Protein AF-A0A0P1AJW3-F1 (afdb_monomer)

Sequence (389 aa):
MGNSVSWVAQCLYPKDQVFWAAVHYNDVDAIRSATLRLTPETRRYLEWQEPETGRTALLEAAAKGYCECARMLIKAGANCNVKDLRMNTPLHFACKRAQSELVQLLLEVPTMIPFEVNLYMKTPLDIARKRFSTEEVEDEAQAYAKCIDLLEKSFYLYSGWLYEKTDNVLSYISRVSSLHSWTRRWCVVLERGDPDVLELAFFNKDSDGVRSVCPTSVMLYNVAAGSEVTNDSSWLSRKKFAFILRGDHLSQSHYRGPTASSTAIFHVSLLYNLLRKHDKRRPWWSQIEPNLLLGALPLRDMKHMEQLIQGVGVKAIVTMNQPIELLPNLISTPISPIEWENARIAQCFGSTEDFSSPTLETIEKCTIFIHEHVDMKQQITRSIRVCEK

Organism: Plasmopara halstedii (NCBI:txid4781)

Nearest PDB structures (foldseek):
  6tmd-assembly1_A  TM=7.080E-01  e=7.371E-06  Homo sapiens
  5ybu-assembly1_A  TM=6.381E-01  e=6.622E-06  Homo sapiens
  5yaz-assembly1_A  TM=6.315E-01  e=6.622E-06  Mus musculus
  3v79-assembly1_K  TM=7.285E-01  e=3.134E-05  Homo sapiens
  5yay-assembly1_A  TM=6.192E-01  e=9.637E-06  Mus musculus

Structure (mmCIF, N/CA/C/O backbone):
data_AF-A0A0P1AJW3-F1
#
_entry.id   AF-A0A0P1AJW3-F1
#
loop_
_atom_site.group_PDB
_atom_site.id
_atom_site.type_symbol
_atom_site.label_atom_id
_atom_site.label_alt_id
_atom_site.label_comp_id
_atom_site.label_asym_id
_atom_site.label_entity_id
_atom_site.label_seq_id
_atom_site.pdbx_PDB_ins_code
_atom_site.Cartn_x
_atom_site.Cartn_y
_atom_site.Cartn_z
_atom_site.occupancy
_atom_site.B_iso_or_equiv
_atom_site.auth_seq_id
_atom_site.auth_comp_id
_atom_site.auth_asym_id
_atom_site.auth_atom_id
_atom_site.pdbx_PDB_model_num
ATOM 1 N N . MET A 1 1 ? 23.848 18.187 -27.771 1.00 34.72 1 MET A N 1
ATOM 2 C CA . MET A 1 1 ? 25.025 17.300 -27.877 1.00 34.72 1 MET A CA 1
ATOM 3 C C . MET A 1 1 ? 24.637 15.995 -27.210 1.00 34.72 1 MET A C 1
ATOM 5 O O . MET A 1 1 ? 24.218 16.045 -26.063 1.00 34.72 1 MET A O 1
ATOM 9 N N . GLY A 1 2 ? 24.618 14.884 -27.950 1.00 47.41 2 GLY A N 1
ATOM 10 C CA . GLY A 1 2 ? 24.174 13.592 -27.417 1.00 47.41 2 GLY A CA 1
ATOM 11 C C . GLY A 1 2 ? 25.090 13.128 -26.289 1.00 47.41 2 GLY A C 1
ATOM 12 O O . GLY A 1 2 ? 26.309 13.219 -26.416 1.00 47.41 2 GLY A O 1
ATOM 13 N N . ASN A 1 3 ? 24.497 12.683 -25.182 1.00 58.25 3 ASN A N 1
ATOM 14 C CA . ASN A 1 3 ? 25.220 12.132 -24.042 1.00 58.25 3 ASN A CA 1
ATOM 15 C C . ASN A 1 3 ? 26.062 10.937 -24.528 1.00 58.25 3 ASN A C 1
ATOM 17 O O . ASN A 1 3 ? 25.528 10.053 -25.198 1.00 58.25 3 ASN A O 1
ATOM 21 N N . SER A 1 4 ? 27.364 10.898 -24.232 1.00 53.88 4 SER A N 1
ATOM 22 C CA . SER A 1 4 ? 28.272 9.819 -24.671 1.00 53.88 4 SER A CA 1
ATOM 23 C C . SER A 1 4 ? 27.777 8.433 -24.237 1.00 53.88 4 SER A C 1
ATOM 25 O O . SER A 1 4 ? 27.974 7.445 -24.941 1.00 53.88 4 SER A O 1
ATOM 27 N N . VAL A 1 5 ? 27.037 8.384 -23.129 1.00 56.16 5 VAL A N 1
ATOM 28 C CA . VAL A 1 5 ? 26.361 7.198 -22.591 1.00 56.16 5 VAL A CA 1
ATOM 29 C C . VAL A 1 5 ? 25.259 6.668 -23.527 1.00 56.16 5 VAL A C 1
ATOM 31 O O . VAL A 1 5 ? 25.092 5.457 -23.656 1.00 56.16 5 VAL A O 1
ATOM 34 N N . SER A 1 6 ? 24.563 7.555 -24.247 1.00 56.41 6 SER A N 1
ATOM 35 C CA . SER A 1 6 ? 23.499 7.206 -25.204 1.00 56.41 6 SER A CA 1
ATOM 36 C C . SER A 1 6 ? 24.046 6.449 -26.415 1.00 56.41 6 SER A C 1
ATOM 38 O O . SER A 1 6 ? 23.460 5.468 -26.869 1.00 56.41 6 SER A O 1
ATOM 40 N N . TRP A 1 7 ? 25.218 6.865 -26.910 1.00 59.38 7 TRP A N 1
ATOM 41 C CA . TRP A 1 7 ? 25.902 6.190 -28.014 1.00 59.38 7 TRP A CA 1
ATOM 42 C C . TRP A 1 7 ? 26.387 4.792 -27.609 1.00 59.38 7 TRP A C 1
ATOM 44 O O . TRP A 1 7 ? 26.163 3.824 -28.332 1.00 59.38 7 TRP A O 1
ATOM 54 N N . VAL A 1 8 ? 26.976 4.665 -26.414 1.00 57.03 8 VAL A N 1
ATOM 55 C CA . VAL A 1 8 ? 27.449 3.375 -25.883 1.00 57.03 8 VAL A CA 1
ATOM 56 C C . VAL A 1 8 ? 26.293 2.384 -25.721 1.00 57.03 8 VAL A C 1
ATOM 58 O O . VAL A 1 8 ? 26.410 1.234 -26.142 1.00 57.03 8 VAL A O 1
ATOM 61 N N . ALA A 1 9 ? 25.150 2.828 -25.191 1.00 57.62 9 ALA A N 1
ATOM 62 C CA . ALA A 1 9 ? 23.967 1.981 -25.059 1.00 57.62 9 ALA A CA 1
ATOM 63 C C . ALA A 1 9 ? 23.414 1.528 -26.426 1.00 57.62 9 ALA A C 1
ATOM 65 O O . ALA A 1 9 ? 23.063 0.363 -26.589 1.00 57.62 9 ALA A O 1
ATOM 66 N N . GLN A 1 10 ? 23.389 2.414 -27.429 1.00 61.97 10 GLN A N 1
ATOM 67 C CA . GLN A 1 10 ? 22.894 2.099 -28.778 1.00 61.97 10 GLN A CA 1
ATOM 68 C C . GLN A 1 10 ? 23.799 1.140 -29.566 1.00 61.97 10 GLN A C 1
ATOM 70 O O . GLN A 1 10 ? 23.302 0.415 -30.427 1.00 61.97 10 GLN A O 1
ATOM 75 N N . CYS A 1 11 ? 25.108 1.139 -29.302 1.00 62.41 11 CYS A N 1
ATOM 76 C CA . CYS A 1 11 ? 26.060 0.263 -29.988 1.00 62.41 11 CYS A CA 1
ATOM 77 C C . CYS A 1 11 ? 26.226 -1.107 -29.320 1.00 62.41 11 CYS A C 1
ATOM 79 O O . CYS A 1 11 ? 26.520 -2.076 -30.015 1.00 62.41 11 CYS A O 1
ATOM 81 N N . LEU A 1 12 ? 26.074 -1.189 -27.994 1.00 64.31 12 LEU A N 1
ATOM 82 C CA . LEU A 1 12 ? 26.346 -2.418 -27.243 1.00 64.31 12 LEU A CA 1
ATOM 83 C C . LEU A 1 12 ? 25.103 -3.274 -26.985 1.00 64.31 12 LEU A C 1
ATOM 85 O O . LEU A 1 12 ? 25.242 -4.485 -26.825 1.00 64.31 12 LEU A O 1
ATOM 89 N N . TYR A 1 13 ? 23.906 -2.679 -26.959 1.00 76.19 13 TYR A N 1
ATOM 90 C CA . TYR A 1 13 ? 22.682 -3.413 -26.647 1.00 76.19 13 TYR A CA 1
ATOM 91 C C . TYR A 1 13 ? 21.877 -3.760 -27.909 1.00 76.19 13 TYR A C 1
ATOM 93 O O . TYR A 1 13 ? 21.656 -2.902 -28.771 1.00 76.19 13 TYR A O 1
ATOM 101 N N . PRO A 1 14 ? 21.387 -5.007 -28.023 1.00 85.25 14 PRO A N 1
ATOM 102 C CA . PRO A 1 14 ? 20.402 -5.398 -29.023 1.00 85.25 14 PRO A CA 1
ATOM 103 C C . PRO A 1 14 ? 19.152 -4.499 -29.027 1.00 85.25 14 PRO A C 1
ATOM 105 O O . PRO A 1 14 ? 18.749 -3.941 -28.006 1.00 85.25 14 PRO A O 1
ATOM 108 N N . LYS A 1 15 ? 18.507 -4.362 -30.195 1.00 83.62 15 LYS A N 1
ATOM 109 C CA . LYS A 1 15 ? 17.378 -3.427 -30.402 1.00 83.62 15 LYS A CA 1
ATOM 110 C C . LYS A 1 15 ? 16.177 -3.694 -29.490 1.00 83.62 15 LYS A C 1
ATOM 112 O O . LYS A 1 15 ? 15.449 -2.763 -29.163 1.00 83.62 15 LYS A O 1
ATOM 117 N N . ASP A 1 16 ? 15.960 -4.944 -29.109 1.00 87.88 16 ASP A N 1
ATOM 118 C CA . ASP A 1 16 ? 14.899 -5.376 -28.200 1.00 87.88 16 ASP A CA 1
ATOM 119 C C . ASP A 1 16 ? 15.140 -4.966 -26.740 1.00 87.88 16 ASP A C 1
ATOM 121 O O . ASP A 1 16 ? 14.197 -4.927 -25.957 1.00 87.88 16 ASP A O 1
ATOM 125 N N . GLN A 1 17 ? 16.370 -4.575 -26.396 1.00 92.44 17 GLN A N 1
ATOM 126 C CA . GLN A 1 17 ? 16.784 -4.175 -25.046 1.00 92.44 17 GLN A CA 1
ATOM 127 C C . GLN A 1 17 ? 16.812 -2.651 -24.860 1.00 92.44 17 GLN A C 1
ATOM 129 O O . GLN A 1 17 ? 17.146 -2.159 -23.782 1.00 92.44 17 GLN A O 1
ATOM 134 N N . VAL A 1 18 ? 16.449 -1.886 -25.898 1.00 91.12 18 VAL A N 1
ATOM 135 C CA . VAL A 1 18 ? 16.594 -0.422 -25.948 1.00 91.12 18 VAL A CA 1
ATOM 136 C C . VAL A 1 18 ? 15.961 0.292 -24.752 1.00 91.12 18 VAL A C 1
ATOM 138 O O . VAL A 1 18 ? 16.567 1.205 -24.197 1.00 91.12 18 VAL A O 1
ATOM 141 N N . PHE A 1 19 ? 14.770 -0.133 -24.320 1.00 94.44 19 PHE A N 1
ATOM 142 C CA . PHE A 1 19 ? 14.077 0.489 -23.191 1.00 94.44 19 PHE A CA 1
ATOM 143 C C . PHE A 1 19 ? 14.765 0.183 -21.867 1.00 94.44 19 PHE A C 1
ATOM 145 O O . PHE A 1 19 ? 14.954 1.091 -21.061 1.00 94.44 19 PHE A O 1
ATOM 152 N N . TRP A 1 20 ? 15.168 -1.071 -21.652 1.00 95.00 20 TRP A N 1
ATOM 153 C CA . TRP A 1 20 ? 15.861 -1.453 -20.428 1.00 95.00 20 TRP A CA 1
ATOM 154 C C . TRP A 1 20 ? 17.211 -0.743 -20.321 1.00 95.00 20 TRP A C 1
ATOM 156 O O . TRP A 1 20 ? 17.490 -0.131 -19.294 1.00 95.00 20 TRP A O 1
ATOM 166 N N . ALA A 1 21 ? 18.004 -0.728 -21.397 1.00 93.00 21 ALA A N 1
ATOM 167 C CA . ALA A 1 21 ? 19.298 -0.050 -21.424 1.00 93.00 21 ALA A CA 1
ATOM 168 C C . ALA A 1 21 ? 19.152 1.463 -21.192 1.00 93.00 21 ALA A C 1
ATOM 170 O O . ALA A 1 21 ? 19.864 2.034 -20.365 1.00 93.00 21 ALA A O 1
ATOM 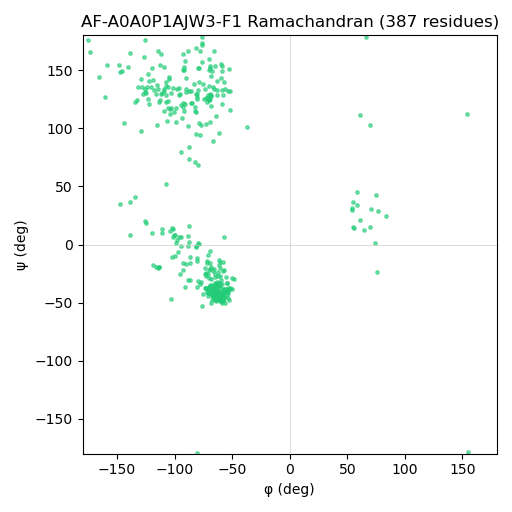171 N N . ALA A 1 22 ? 18.189 2.112 -21.856 1.00 93.94 22 ALA A N 1
ATOM 172 C CA . ALA A 1 22 ? 17.936 3.538 -21.666 1.00 93.94 22 ALA A CA 1
ATOM 173 C C . ALA A 1 22 ? 17.546 3.861 -20.214 1.00 93.94 22 ALA A C 1
ATOM 175 O O . ALA A 1 22 ? 18.079 4.800 -19.629 1.00 93.94 22 ALA A O 1
ATOM 176 N N . VAL A 1 23 ? 16.696 3.044 -19.585 1.00 95.81 23 VAL A N 1
ATOM 177 C CA . VAL A 1 23 ? 16.386 3.180 -18.152 1.00 95.81 23 VAL A CA 1
ATOM 178 C C . VAL A 1 23 ? 17.614 2.931 -17.286 1.00 95.81 23 VAL A C 1
ATOM 180 O O . VAL A 1 23 ? 17.849 3.672 -16.333 1.00 95.81 23 VAL A O 1
ATOM 183 N N . HIS A 1 24 ? 18.405 1.904 -17.599 1.00 92.31 24 HIS A N 1
ATOM 184 C CA . HIS A 1 24 ? 19.561 1.517 -16.802 1.00 92.31 24 HIS A CA 1
ATOM 185 C C . HIS A 1 24 ? 20.565 2.669 -16.663 1.00 92.31 24 HIS A C 1
ATOM 187 O O . HIS A 1 24 ? 21.099 2.878 -15.570 1.00 92.31 24 HIS A O 1
ATOM 193 N N . TYR A 1 25 ? 20.748 3.447 -17.731 1.00 90.81 25 TYR A N 1
ATOM 194 C CA . TYR A 1 25 ? 21.604 4.634 -17.768 1.00 90.81 25 TYR A CA 1
ATOM 195 C C . TYR A 1 25 ? 20.871 5.961 -17.502 1.00 90.81 25 TYR A C 1
ATOM 197 O O . TYR A 1 25 ? 21.484 7.021 -17.609 1.00 90.81 25 TYR A O 1
ATOM 205 N N . ASN A 1 26 ? 19.585 5.918 -17.137 1.00 94.19 26 ASN A N 1
ATOM 206 C CA . ASN A 1 26 ? 18.729 7.090 -16.919 1.00 94.19 26 ASN A CA 1
ATOM 207 C C . ASN A 1 26 ? 18.665 8.058 -18.123 1.00 94.19 26 ASN A C 1
ATOM 209 O O . ASN A 1 26 ? 18.615 9.279 -17.962 1.00 94.19 26 ASN A O 1
ATOM 213 N N . ASP A 1 27 ? 18.682 7.520 -19.343 1.00 92.88 27 ASP A N 1
ATOM 214 C CA . ASP A 1 27 ? 18.598 8.283 -20.588 1.00 92.88 27 ASP A CA 1
ATOM 215 C C . ASP A 1 27 ? 17.132 8.504 -20.996 1.00 92.88 27 ASP A C 1
ATOM 217 O O . ASP A 1 27 ? 16.537 7.770 -21.792 1.00 92.88 27 ASP A O 1
ATOM 221 N N . VAL A 1 28 ? 16.542 9.547 -20.414 1.00 93.12 28 VAL A N 1
ATOM 222 C CA . VAL A 1 28 ? 15.157 9.981 -20.657 1.00 93.12 28 VAL A CA 1
ATOM 223 C C . VAL A 1 28 ? 14.911 10.287 -22.141 1.00 93.12 28 VAL A C 1
ATOM 225 O O . VAL A 1 28 ? 13.844 9.968 -22.672 1.00 93.12 28 VAL A O 1
ATOM 228 N N . ASP A 1 29 ? 15.886 10.878 -22.835 1.00 91.12 29 ASP A N 1
ATOM 229 C CA . ASP A 1 29 ? 15.743 11.252 -24.243 1.00 91.12 29 ASP A CA 1
ATOM 230 C C . ASP A 1 29 ? 15.759 10.022 -25.156 1.00 91.12 29 ASP A C 1
ATOM 232 O O . ASP A 1 29 ? 14.976 9.954 -26.110 1.00 91.12 29 ASP A O 1
ATOM 236 N N . ALA A 1 30 ? 16.575 9.011 -24.841 1.00 90.44 30 ALA A N 1
ATOM 237 C CA . ALA A 1 30 ? 16.544 7.732 -25.542 1.00 90.44 30 ALA A CA 1
ATOM 238 C C . ALA A 1 30 ? 15.206 7.008 -25.350 1.00 90.44 30 ALA A C 1
ATOM 240 O O . ALA A 1 30 ? 14.657 6.506 -26.333 1.00 90.44 30 ALA A O 1
ATOM 241 N N . ILE A 1 31 ? 14.634 7.016 -24.136 1.00 93.19 31 ILE A N 1
ATOM 242 C CA . ILE A 1 31 ? 13.289 6.464 -23.895 1.00 93.19 31 ILE A CA 1
ATOM 243 C C . ILE A 1 31 ? 12.264 7.214 -24.744 1.00 93.19 31 ILE A C 1
ATOM 245 O O . ILE A 1 31 ? 11.504 6.576 -25.466 1.00 93.19 31 ILE A O 1
ATOM 249 N N . ARG A 1 32 ? 12.276 8.553 -24.730 1.00 93.69 32 ARG A N 1
ATOM 250 C CA . ARG A 1 32 ? 11.356 9.379 -25.530 1.00 93.69 32 ARG A CA 1
ATOM 251 C C . ARG A 1 32 ? 11.483 9.096 -27.028 1.00 93.69 32 ARG A C 1
ATOM 253 O O . ARG A 1 32 ? 10.486 8.955 -27.728 1.00 93.69 32 ARG A O 1
ATOM 260 N N . SER A 1 33 ? 12.707 8.993 -27.534 1.00 91.00 33 SER A N 1
ATOM 261 C CA . SER A 1 33 ? 12.962 8.682 -28.942 1.00 91.00 33 SER A CA 1
ATOM 262 C C . SER A 1 33 ? 12.493 7.269 -29.309 1.00 91.00 33 SER A C 1
ATOM 264 O O . SER A 1 33 ? 11.950 7.057 -30.394 1.00 91.00 33 SER A O 1
ATOM 266 N N . ALA A 1 34 ? 12.682 6.299 -28.412 1.00 90.12 34 ALA A N 1
ATOM 267 C CA . ALA A 1 34 ? 12.254 4.920 -28.608 1.00 90.12 34 ALA A CA 1
ATOM 268 C C . ALA A 1 34 ? 10.726 4.765 -28.537 1.00 90.12 34 ALA A C 1
ATOM 270 O O . ALA A 1 34 ? 10.161 4.077 -29.384 1.00 90.12 34 ALA A O 1
ATOM 271 N N . THR A 1 35 ? 10.043 5.438 -27.602 1.00 91.94 35 THR A N 1
ATOM 272 C CA . THR A 1 35 ? 8.574 5.399 -27.498 1.00 91.94 35 THR A CA 1
ATOM 273 C C . THR A 1 35 ? 7.891 6.040 -28.706 1.00 91.94 35 THR A C 1
ATOM 275 O O . THR A 1 35 ? 6.883 5.517 -29.168 1.00 91.94 35 THR A O 1
ATOM 278 N N . LEU A 1 36 ? 8.458 7.108 -29.284 1.00 91.19 36 LEU A N 1
ATOM 279 C CA . LEU A 1 36 ? 7.939 7.728 -30.515 1.00 91.19 36 LEU A CA 1
ATOM 280 C C . LEU A 1 36 ? 8.018 6.815 -31.748 1.00 91.19 36 LEU A C 1
ATOM 282 O O . LEU A 1 36 ? 7.254 6.992 -32.692 1.00 91.19 36 LEU A O 1
ATOM 286 N N . ARG A 1 37 ? 8.944 5.851 -31.756 1.00 88.62 37 ARG A N 1
ATOM 287 C CA . ARG A 1 37 ? 9.103 4.863 -32.836 1.00 88.62 37 ARG A CA 1
ATOM 288 C C . ARG A 1 37 ? 8.401 3.537 -32.537 1.00 88.62 37 ARG A C 1
ATOM 290 O O . ARG A 1 37 ? 8.596 2.579 -33.282 1.00 88.62 37 ARG A O 1
ATOM 297 N N . LEU A 1 38 ? 7.640 3.456 -31.444 1.00 91.38 38 LEU A N 1
ATOM 298 C CA . LEU A 1 38 ? 6.998 2.219 -31.025 1.00 91.38 38 LEU A CA 1
ATOM 299 C C . LEU A 1 38 ? 5.881 1.837 -32.005 1.00 91.38 38 LEU A C 1
ATOM 301 O O . LEU A 1 38 ? 4.952 2.601 -32.255 1.00 91.38 38 LEU A O 1
ATOM 305 N N . THR A 1 39 ? 5.970 0.622 -32.527 1.00 91.69 39 THR A N 1
ATOM 306 C CA . THR A 1 39 ? 4.965 -0.025 -33.378 1.00 91.69 39 THR A CA 1
ATOM 307 C C . THR A 1 39 ? 4.338 -1.205 -32.627 1.00 91.69 39 THR A C 1
ATOM 309 O O . THR A 1 39 ? 4.914 -1.674 -31.636 1.00 91.69 39 THR A O 1
ATOM 312 N N . PRO A 1 40 ? 3.189 -1.744 -33.071 1.00 91.06 40 PRO A N 1
ATOM 313 C CA . PRO A 1 40 ? 2.604 -2.942 -32.466 1.00 91.06 40 PRO A CA 1
ATOM 314 C C . PRO A 1 40 ? 3.589 -4.122 -32.351 1.00 91.06 40 PRO A C 1
ATOM 316 O O . PRO A 1 40 ? 3.633 -4.790 -31.321 1.00 91.06 40 PRO A O 1
ATOM 319 N N . GLU A 1 41 ? 4.451 -4.332 -33.350 1.00 88.38 41 GLU A N 1
ATOM 320 C CA . GLU A 1 41 ? 5.428 -5.434 -33.406 1.00 88.38 41 GLU A CA 1
ATOM 321 C C . GLU A 1 41 ? 6.605 -5.246 -32.438 1.00 88.38 41 GLU A C 1
ATOM 323 O O . GLU A 1 41 ? 7.239 -6.213 -32.001 1.00 88.38 41 GLU A O 1
ATOM 328 N N . THR A 1 42 ? 6.925 -3.991 -32.121 1.00 89.50 42 THR A N 1
ATOM 329 C CA . THR A 1 42 ? 8.037 -3.613 -31.237 1.00 89.50 42 THR A CA 1
ATOM 330 C C . THR A 1 42 ? 7.585 -3.354 -29.804 1.00 89.50 42 THR A C 1
ATOM 332 O O . THR A 1 42 ? 8.423 -3.243 -28.913 1.00 89.50 42 THR A O 1
ATOM 335 N N . ARG A 1 43 ? 6.272 -3.368 -29.532 1.00 91.12 43 ARG A N 1
ATOM 336 C CA . ARG A 1 43 ? 5.702 -3.222 -28.184 1.00 91.12 43 ARG A CA 1
ATOM 337 C C . ARG A 1 43 ? 6.255 -4.239 -27.184 1.00 91.12 43 ARG A C 1
ATOM 339 O O . ARG A 1 43 ? 6.475 -3.899 -26.028 1.00 91.12 43 ARG A O 1
ATOM 346 N N . ARG A 1 44 ? 6.571 -5.453 -27.648 1.00 93.44 44 ARG A N 1
ATOM 347 C CA . ARG A 1 44 ? 7.225 -6.506 -26.849 1.00 93.44 44 ARG A CA 1
ATOM 348 C C . ARG A 1 44 ? 8.568 -6.090 -26.234 1.00 93.44 44 ARG A C 1
ATOM 350 O O . ARG A 1 44 ? 8.974 -6.690 -25.250 1.00 93.44 44 ARG A O 1
ATOM 357 N N . TYR A 1 45 ? 9.243 -5.070 -26.770 1.00 94.12 45 TYR A N 1
ATOM 358 C CA . TYR A 1 45 ? 10.517 -4.577 -26.229 1.00 94.12 45 TYR A CA 1
ATOM 359 C C . TYR A 1 45 ? 10.350 -3.854 -24.886 1.00 94.12 45 TYR A C 1
ATOM 361 O O . TYR A 1 45 ? 11.301 -3.774 -24.115 1.00 94.12 45 TYR A O 1
ATOM 369 N N . LEU A 1 46 ? 9.149 -3.349 -24.574 1.00 95.00 46 LEU A N 1
ATOM 370 C CA . LEU A 1 46 ? 8.843 -2.798 -23.246 1.00 95.00 46 LEU A CA 1
ATOM 371 C C . LEU A 1 46 ? 8.893 -3.879 -22.155 1.00 95.00 46 LEU A C 1
ATOM 373 O O . LEU A 1 46 ? 9.210 -3.583 -21.003 1.00 95.00 46 LEU A O 1
ATOM 377 N N . GLU A 1 47 ? 8.614 -5.124 -22.544 1.00 96.19 47 GLU A N 1
ATOM 378 C CA . GLU A 1 47 ? 8.478 -6.279 -21.656 1.00 96.19 47 GLU A CA 1
ATOM 379 C C . GLU A 1 47 ? 9.715 -7.181 -21.652 1.00 96.19 47 GLU A C 1
ATOM 381 O O . GLU A 1 47 ? 9.694 -8.248 -21.037 1.00 96.19 47 GLU A O 1
ATOM 386 N N . TRP A 1 48 ? 10.797 -6.776 -22.327 1.00 95.75 48 TRP A N 1
ATOM 387 C CA . TRP A 1 48 ? 12.062 -7.498 -22.251 1.00 95.75 48 TRP A CA 1
ATOM 388 C C . TRP A 1 48 ? 12.545 -7.543 -20.799 1.00 95.75 48 TRP A C 1
ATOM 390 O O . TRP A 1 48 ? 12.531 -6.521 -20.111 1.00 95.75 48 TRP A O 1
ATOM 400 N N . GLN A 1 49 ? 12.961 -8.722 -20.338 1.00 95.50 49 GLN A N 1
ATOM 401 C CA . GLN A 1 49 ? 13.417 -8.952 -18.970 1.00 95.50 49 GLN A CA 1
ATOM 402 C C . GLN A 1 49 ? 14.919 -9.189 -18.944 1.00 95.50 49 GLN A C 1
ATOM 404 O O . GLN A 1 49 ? 15.441 -10.017 -19.689 1.00 95.50 49 GLN A O 1
ATOM 409 N N . GLU A 1 50 ? 15.594 -8.494 -18.038 1.00 94.38 50 GLU A N 1
ATOM 410 C CA . GLU A 1 50 ? 17.015 -8.698 -17.804 1.00 94.38 50 GLU A CA 1
ATOM 411 C C . GLU A 1 50 ? 17.267 -10.069 -17.140 1.00 94.38 50 GLU A C 1
ATOM 413 O O . GLU A 1 50 ? 16.585 -10.378 -16.162 1.00 94.38 50 GLU A O 1
ATOM 418 N N . PRO A 1 51 ? 18.190 -10.912 -17.646 1.00 93.56 51 PRO A N 1
ATOM 419 C CA . PRO A 1 51 ? 18.329 -12.301 -17.194 1.00 93.56 51 PRO A CA 1
ATOM 420 C C . PRO A 1 51 ? 18.690 -12.501 -15.715 1.00 93.56 51 PRO A C 1
ATOM 422 O O . PRO A 1 51 ? 18.233 -13.470 -15.110 1.00 93.56 51 PRO A O 1
ATOM 425 N N . GLU A 1 52 ? 19.507 -11.630 -15.125 1.00 93.75 52 GLU A N 1
ATOM 426 C CA . GLU A 1 52 ? 20.012 -11.799 -13.757 1.00 93.75 52 GLU A CA 1
ATOM 427 C C . GLU A 1 52 ? 18.989 -11.389 -12.690 1.00 93.75 52 GLU A C 1
ATOM 429 O O . GLU A 1 52 ? 18.963 -11.943 -11.589 1.00 93.75 52 GLU A O 1
ATOM 434 N N . THR A 1 53 ? 18.139 -10.411 -12.997 1.00 94.62 53 THR A N 1
ATOM 435 C CA . THR A 1 53 ? 17.171 -9.826 -12.061 1.00 94.62 53 THR A CA 1
ATOM 436 C C . THR A 1 53 ? 15.719 -10.107 -12.433 1.00 94.62 53 THR A C 1
ATOM 438 O O . THR A 1 53 ? 14.839 -9.994 -11.575 1.00 94.62 53 THR A O 1
ATOM 441 N N . GLY A 1 54 ? 15.445 -10.474 -13.686 1.00 96.25 54 GLY A N 1
ATOM 442 C CA . GLY A 1 54 ? 14.103 -10.628 -14.256 1.00 96.25 54 GLY A CA 1
ATOM 443 C C . GLY A 1 54 ? 13.368 -9.302 -14.445 1.00 96.25 54 GLY A C 1
ATOM 444 O O . GLY A 1 54 ? 12.146 -9.282 -14.579 1.00 96.25 54 GLY A O 1
ATOM 445 N N . ARG A 1 55 ? 14.066 -8.163 -14.379 1.00 97.06 55 ARG A N 1
ATOM 446 C CA . ARG A 1 55 ? 13.420 -6.847 -14.414 1.00 97.06 55 ARG A CA 1
ATOM 447 C C . ARG A 1 55 ? 13.184 -6.378 -15.836 1.00 97.06 55 ARG A C 1
ATOM 449 O O . ARG A 1 55 ? 14.105 -6.346 -16.647 1.00 97.06 55 ARG A O 1
ATOM 456 N N . THR A 1 56 ? 11.967 -5.912 -16.095 1.00 97.75 56 THR A N 1
ATOM 457 C CA . THR A 1 56 ? 11.668 -5.094 -17.273 1.00 97.75 56 THR A CA 1
ATOM 458 C C . THR A 1 56 ? 12.158 -3.660 -17.098 1.00 97.75 56 THR A C 1
ATOM 460 O O . THR A 1 56 ? 12.544 -3.246 -16.001 1.00 97.75 56 THR A O 1
ATOM 463 N N . ALA A 1 57 ? 12.093 -2.866 -18.169 1.00 97.50 57 ALA A N 1
ATOM 464 C CA . ALA A 1 57 ? 12.417 -1.442 -18.123 1.00 97.50 57 ALA A CA 1
ATOM 465 C C . ALA A 1 57 ? 11.609 -0.690 -17.043 1.00 97.50 57 ALA A C 1
ATOM 467 O O . ALA A 1 57 ? 12.160 0.141 -16.322 1.00 97.50 57 ALA A O 1
ATOM 468 N N . LEU A 1 58 ? 10.317 -1.009 -16.876 1.00 98.25 58 LEU A N 1
ATOM 469 C CA . LEU A 1 58 ? 9.472 -0.369 -15.861 1.00 98.25 58 LEU A CA 1
ATOM 470 C C . LEU A 1 58 ? 9.875 -0.776 -14.435 1.00 98.25 58 LEU A C 1
ATOM 472 O O . LEU A 1 58 ? 9.955 0.080 -13.552 1.00 98.25 58 LEU A O 1
ATOM 476 N N . LEU A 1 59 ? 10.169 -2.062 -14.212 1.00 97.75 59 LEU A N 1
ATOM 477 C CA . LEU A 1 59 ? 10.668 -2.547 -12.921 1.00 97.75 59 LEU A CA 1
ATOM 478 C C . LEU A 1 59 ? 12.001 -1.902 -12.557 1.00 97.75 59 LEU A C 1
ATOM 480 O O . LEU A 1 59 ? 12.187 -1.501 -11.413 1.00 97.75 59 LEU A O 1
ATOM 484 N N . GLU A 1 60 ? 12.913 -1.778 -13.518 1.00 97.69 60 GLU A N 1
ATOM 485 C CA . GLU A 1 60 ? 14.214 -1.158 -13.293 1.00 97.69 60 GLU A CA 1
ATOM 486 C C . GLU A 1 60 ? 14.080 0.341 -12.983 1.00 97.69 60 GLU A C 1
ATOM 488 O O . GLU A 1 60 ? 14.719 0.835 -12.053 1.00 97.69 60 GLU A O 1
ATOM 493 N N . ALA A 1 61 ? 13.180 1.055 -13.670 1.00 97.94 61 ALA A N 1
ATOM 494 C CA . ALA A 1 61 ? 12.896 2.461 -13.385 1.00 97.94 61 ALA A CA 1
ATOM 495 C C . ALA A 1 61 ? 12.349 2.638 -11.959 1.00 97.94 61 ALA A C 1
ATOM 497 O O . ALA A 1 61 ? 12.852 3.470 -11.200 1.00 97.94 61 ALA A O 1
ATOM 498 N N . ALA A 1 62 ? 11.386 1.801 -11.558 1.00 97.94 62 ALA A N 1
ATOM 499 C CA . ALA A 1 62 ? 10.852 1.786 -10.198 1.00 97.94 62 ALA A CA 1
ATOM 500 C C . ALA A 1 62 ? 11.930 1.405 -9.166 1.00 97.94 62 ALA A C 1
ATOM 502 O O . ALA A 1 62 ? 12.031 2.023 -8.105 1.00 97.94 62 ALA A O 1
ATOM 503 N N . ALA A 1 63 ? 12.780 0.423 -9.473 1.00 97.00 63 ALA A N 1
ATOM 504 C CA . ALA A 1 63 ? 13.848 -0.040 -8.592 1.00 97.00 63 ALA A CA 1
ATOM 505 C C . ALA A 1 63 ? 14.968 0.992 -8.413 1.00 97.00 63 ALA A C 1
ATOM 507 O O . ALA A 1 63 ? 15.585 1.015 -7.346 1.00 97.00 63 ALA A O 1
ATOM 508 N N . LYS A 1 64 ? 15.227 1.854 -9.405 1.00 95.56 64 LYS A N 1
ATOM 509 C CA . LYS A 1 64 ? 16.220 2.941 -9.336 1.00 95.56 64 LYS A CA 1
ATOM 510 C C . LYS A 1 64 ? 15.656 4.284 -8.867 1.00 95.56 64 LYS A C 1
ATOM 512 O O . LYS A 1 64 ? 16.428 5.126 -8.420 1.00 95.56 64 LYS A O 1
ATOM 517 N N . GLY A 1 65 ? 14.337 4.461 -8.878 1.00 94.75 65 GLY A N 1
ATOM 518 C CA . GLY A 1 65 ? 13.699 5.731 -8.522 1.00 94.75 65 GLY A CA 1
ATOM 519 C C . GLY A 1 65 ? 13.623 6.739 -9.657 1.00 94.75 65 GLY A C 1
ATOM 520 O O . GLY A 1 65 ? 13.536 7.938 -9.417 1.00 94.75 65 GLY A O 1
ATOM 521 N N . TYR A 1 66 ? 13.650 6.262 -10.897 1.00 96.75 66 TYR A N 1
ATOM 522 C CA . TYR A 1 66 ? 13.550 7.102 -12.082 1.00 96.75 66 TYR A CA 1
ATOM 523 C C . TYR A 1 66 ? 12.079 7.306 -12.454 1.00 96.75 66 TYR A C 1
ATOM 525 O O . TYR A 1 66 ? 11.585 6.730 -13.426 1.00 96.75 66 TYR A O 1
ATOM 533 N N . CYS A 1 67 ? 11.374 8.126 -11.664 1.00 95.19 67 CYS A N 1
ATOM 534 C CA . CYS A 1 67 ? 9.939 8.391 -11.829 1.00 95.19 67 CYS A CA 1
ATOM 535 C C . CYS A 1 67 ? 9.580 8.855 -13.248 1.00 95.19 67 CYS A C 1
ATOM 537 O O . CYS A 1 67 ? 8.584 8.401 -13.804 1.00 95.19 67 CYS A O 1
ATOM 539 N N . GLU A 1 68 ? 10.402 9.706 -13.871 1.00 96.25 68 GLU A N 1
ATOM 540 C CA . GLU A 1 68 ? 10.121 10.204 -15.224 1.00 96.25 68 GLU A CA 1
ATOM 541 C C . GLU A 1 68 ? 10.270 9.116 -16.298 1.00 96.25 68 GLU A C 1
ATOM 543 O O . GLU A 1 68 ? 9.425 8.990 -17.186 1.00 96.25 68 GLU A O 1
ATOM 548 N N . CYS A 1 69 ? 11.286 8.258 -16.173 1.00 97.38 69 CYS A N 1
ATOM 549 C CA . CYS A 1 69 ? 11.436 7.073 -17.017 1.00 97.38 69 CYS A CA 1
ATOM 550 C C . CYS A 1 69 ? 10.219 6.148 -16.875 1.00 97.38 69 CYS A C 1
ATOM 552 O O . CYS A 1 69 ? 9.629 5.741 -17.877 1.00 97.38 69 CYS A O 1
ATOM 554 N N . ALA A 1 70 ? 9.798 5.872 -15.636 1.00 97.75 70 ALA A N 1
ATOM 555 C CA . ALA A 1 70 ? 8.625 5.052 -15.356 1.00 97.75 70 ALA A CA 1
ATOM 556 C C . ALA A 1 70 ? 7.345 5.663 -15.951 1.00 97.75 70 ALA A C 1
ATOM 558 O O . ALA A 1 70 ? 6.590 4.959 -16.618 1.00 97.75 70 ALA A O 1
ATOM 559 N N . ARG A 1 71 ? 7.134 6.980 -15.809 1.00 97.50 71 ARG A N 1
ATOM 560 C CA . ARG A 1 71 ? 5.984 7.694 -16.384 1.00 97.50 71 ARG A CA 1
ATOM 561 C C . ARG A 1 71 ? 5.904 7.526 -17.900 1.00 97.50 71 ARG A C 1
ATOM 563 O O . ARG A 1 71 ? 4.826 7.254 -18.427 1.00 97.50 71 ARG A O 1
ATOM 570 N N . MET A 1 72 ? 7.020 7.686 -18.613 1.00 97.19 72 MET A N 1
ATOM 571 C CA . MET A 1 72 ? 7.045 7.512 -20.070 1.00 97.19 72 MET A CA 1
ATOM 572 C C . MET A 1 72 ? 6.733 6.072 -20.486 1.00 97.19 72 MET A C 1
ATOM 574 O O . MET A 1 72 ? 5.997 5.866 -21.450 1.00 97.19 72 MET A O 1
ATOM 578 N N . LEU A 1 73 ? 7.244 5.082 -19.750 1.00 97.69 73 LEU A N 1
ATOM 579 C CA . LEU A 1 73 ? 6.979 3.666 -20.017 1.00 97.69 73 LEU A CA 1
ATOM 580 C C . LEU A 1 73 ? 5.514 3.295 -19.749 1.00 97.69 73 LEU A C 1
ATOM 582 O O . LEU A 1 73 ? 4.899 2.622 -20.574 1.00 97.69 73 LEU A O 1
ATOM 586 N N . ILE A 1 74 ? 4.927 3.789 -18.653 1.00 97.56 74 ILE A N 1
ATOM 587 C CA . ILE A 1 74 ? 3.499 3.607 -18.343 1.00 97.56 74 ILE A CA 1
ATOM 588 C C . ILE A 1 74 ? 2.637 4.229 -19.450 1.00 97.56 74 ILE A C 1
ATOM 590 O O . ILE A 1 74 ? 1.720 3.581 -19.946 1.00 97.56 74 ILE A O 1
ATOM 594 N N . LYS A 1 75 ? 2.969 5.441 -19.923 1.00 95.88 75 LYS A N 1
ATOM 595 C CA . LYS A 1 75 ? 2.262 6.092 -21.045 1.00 95.88 75 LYS A CA 1
ATOM 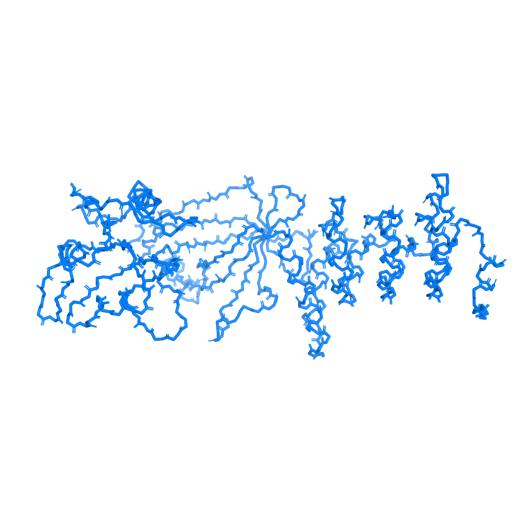596 C C . LYS A 1 75 ? 2.413 5.348 -22.374 1.00 95.88 75 LYS A C 1
ATOM 598 O O . LYS A 1 75 ? 1.483 5.342 -23.174 1.00 95.88 75 LYS A O 1
ATOM 603 N N . ALA A 1 76 ? 3.553 4.700 -22.608 1.00 95.50 76 ALA A N 1
ATOM 604 C CA . ALA A 1 76 ? 3.744 3.800 -23.747 1.00 95.50 76 ALA A CA 1
ATOM 605 C C . ALA A 1 76 ? 2.956 2.477 -23.598 1.00 95.50 76 ALA A C 1
ATOM 607 O O . ALA A 1 76 ? 2.840 1.702 -24.550 1.00 95.50 76 ALA A O 1
ATOM 608 N N . GLY A 1 77 ? 2.372 2.250 -22.418 1.00 94.88 77 GLY A N 1
ATOM 609 C CA . GLY A 1 77 ? 1.564 1.101 -22.039 1.00 94.88 77 GLY A CA 1
ATOM 610 C C . GLY A 1 77 ? 2.390 -0.155 -21.800 1.00 94.88 77 GLY A C 1
ATOM 611 O O . GLY A 1 77 ? 1.994 -1.234 -22.249 1.00 94.88 77 GLY A O 1
ATOM 612 N N . ALA A 1 78 ? 3.525 0.017 -21.117 1.00 97.00 78 ALA A N 1
ATOM 613 C CA . ALA A 1 78 ? 4.238 -1.067 -20.458 1.00 97.00 78 ALA A CA 1
ATOM 614 C C . ALA A 1 78 ? 3.339 -1.729 -19.400 1.00 97.00 78 ALA A C 1
ATOM 616 O O . ALA A 1 78 ? 2.560 -1.058 -18.713 1.00 97.00 78 ALA A O 1
ATOM 617 N N . ASN A 1 79 ? 3.447 -3.045 -19.254 1.00 96.88 79 ASN A N 1
ATOM 618 C CA . ASN A 1 79 ? 2.658 -3.794 -18.291 1.00 96.88 79 ASN A CA 1
ATOM 619 C C . ASN A 1 79 ? 3.087 -3.445 -16.858 1.00 96.88 79 ASN A C 1
ATOM 621 O O . ASN A 1 79 ? 4.221 -3.671 -16.444 1.00 96.88 79 ASN A O 1
ATOM 625 N N . CYS A 1 80 ? 2.152 -2.917 -16.073 1.00 97.56 80 CYS A N 1
ATOM 626 C CA . CYS A 1 80 ? 2.409 -2.480 -14.706 1.00 97.56 80 CYS A CA 1
ATOM 627 C C . CYS A 1 80 ? 2.408 -3.633 -13.680 1.00 97.56 80 CYS A C 1
ATOM 629 O O . CYS A 1 80 ? 2.869 -3.443 -12.561 1.00 97.56 80 CYS A O 1
ATOM 631 N N . ASN A 1 81 ? 1.963 -4.835 -14.062 1.00 96.56 81 ASN A N 1
ATOM 632 C CA . ASN A 1 81 ? 1.860 -6.013 -13.186 1.00 96.56 81 ASN A CA 1
ATOM 633 C C . ASN A 1 81 ? 3.020 -7.011 -13.338 1.00 96.56 81 ASN A C 1
ATOM 635 O O . ASN A 1 81 ? 2.957 -8.123 -12.811 1.00 96.56 81 ASN A O 1
ATOM 639 N N . VAL A 1 82 ? 4.064 -6.653 -14.088 1.00 96.50 82 VAL A N 1
ATOM 640 C CA . VAL A 1 82 ? 5.255 -7.498 -14.267 1.00 96.50 82 VAL A CA 1
ATOM 641 C C . VAL A 1 82 ? 5.930 -7.803 -12.933 1.00 96.50 82 VAL A C 1
ATOM 643 O O . VAL A 1 82 ? 5.832 -7.029 -11.981 1.00 96.50 82 VAL A O 1
ATOM 646 N N . LYS A 1 83 ? 6.640 -8.928 -12.867 1.00 97.19 83 LYS A N 1
ATOM 647 C CA . LYS A 1 83 ? 7.291 -9.416 -11.651 1.00 97.19 83 LYS A CA 1
ATOM 648 C C . LYS A 1 83 ? 8.757 -9.721 -11.927 1.00 97.19 83 LYS A C 1
ATOM 650 O O . LYS A 1 83 ? 9.066 -10.323 -12.948 1.00 97.19 83 LYS A O 1
ATOM 655 N N . ASP A 1 84 ? 9.633 -9.296 -11.019 1.00 97.31 84 ASP A N 1
ATOM 656 C CA . ASP A 1 84 ? 11.047 -9.686 -11.036 1.00 97.31 84 ASP A CA 1
ATOM 657 C C . ASP A 1 84 ? 11.238 -11.133 -10.531 1.00 97.31 84 ASP A C 1
ATOM 659 O O . ASP A 1 84 ? 10.279 -11.784 -10.104 1.00 97.31 84 ASP A O 1
ATOM 663 N N . LEU A 1 85 ? 12.476 -11.645 -10.507 1.00 97.25 85 LEU A N 1
ATOM 664 C CA . LEU A 1 85 ? 12.761 -13.006 -10.009 1.00 97.25 85 LEU A CA 1
ATOM 665 C C . LEU A 1 85 ? 12.381 -13.226 -8.532 1.00 97.25 85 LEU A C 1
ATOM 667 O O . LEU A 1 85 ? 12.318 -14.362 -8.067 1.00 97.25 85 LEU A O 1
ATOM 671 N N . ARG A 1 86 ? 12.132 -12.152 -7.772 1.00 96.62 86 ARG A N 1
ATOM 672 C CA . ARG A 1 86 ? 11.661 -12.196 -6.381 1.00 96.62 86 ARG A CA 1
ATOM 673 C C . ARG A 1 86 ? 10.167 -11.904 -6.258 1.00 96.62 86 ARG A C 1
ATOM 675 O O . ARG A 1 86 ? 9.681 -11.678 -5.147 1.00 96.62 86 ARG A O 1
ATOM 682 N N . MET A 1 87 ? 9.443 -11.934 -7.373 1.00 97.06 87 MET A N 1
ATOM 683 C CA . MET A 1 87 ? 8.017 -11.647 -7.475 1.00 97.06 87 MET A CA 1
ATOM 684 C C . MET A 1 87 ? 7.629 -10.219 -7.054 1.00 97.06 87 MET A C 1
ATOM 686 O O . MET A 1 87 ? 6.476 -9.966 -6.718 1.00 97.06 87 MET A O 1
ATOM 690 N N . ASN A 1 88 ? 8.565 -9.264 -7.060 1.00 97.62 88 ASN A N 1
ATOM 691 C CA . ASN A 1 88 ? 8.243 -7.858 -6.816 1.00 97.62 88 ASN A CA 1
ATOM 692 C C . ASN A 1 88 ? 7.680 -7.220 -8.084 1.00 97.62 88 ASN A C 1
ATOM 694 O O . ASN A 1 88 ? 8.271 -7.328 -9.156 1.00 97.62 88 ASN A O 1
ATOM 698 N N . THR A 1 89 ? 6.579 -6.493 -7.922 1.00 97.94 89 THR A N 1
ATOM 699 C CA . THR A 1 89 ? 5.983 -5.646 -8.965 1.00 97.94 89 THR A CA 1
ATOM 700 C C . THR A 1 89 ? 6.573 -4.229 -8.943 1.00 97.94 89 THR A C 1
ATOM 702 O O . THR A 1 89 ? 7.201 -3.842 -7.948 1.00 97.94 89 THR A O 1
ATOM 705 N N . PRO A 1 90 ? 6.351 -3.398 -9.981 1.00 98.31 90 PRO A N 1
ATOM 706 C CA . PRO A 1 90 ? 6.698 -1.978 -9.945 1.00 98.31 90 PRO A CA 1
ATOM 707 C C . PRO A 1 90 ? 6.168 -1.267 -8.693 1.00 98.31 90 PRO A C 1
ATOM 709 O O . PRO A 1 90 ? 6.895 -0.482 -8.084 1.00 98.31 90 PRO A O 1
ATOM 712 N N . LEU A 1 91 ? 4.955 -1.609 -8.238 1.00 98.06 91 LEU A N 1
ATOM 713 C CA . LEU A 1 91 ? 4.359 -1.020 -7.036 1.00 98.06 91 LEU A CA 1
ATOM 714 C C . LEU A 1 91 ? 5.123 -1.399 -5.755 1.00 98.06 91 LEU A C 1
ATOM 716 O O . LEU A 1 91 ? 5.308 -0.548 -4.886 1.00 98.06 91 LEU A O 1
ATOM 720 N N . HIS A 1 92 ? 5.653 -2.627 -5.656 1.00 98.06 92 HIS A N 1
ATOM 721 C CA . HIS A 1 92 ? 6.526 -3.021 -4.541 1.00 98.06 92 HIS A CA 1
ATOM 722 C C . HIS A 1 92 ? 7.784 -2.145 -4.479 1.00 98.06 92 HIS A C 1
ATOM 724 O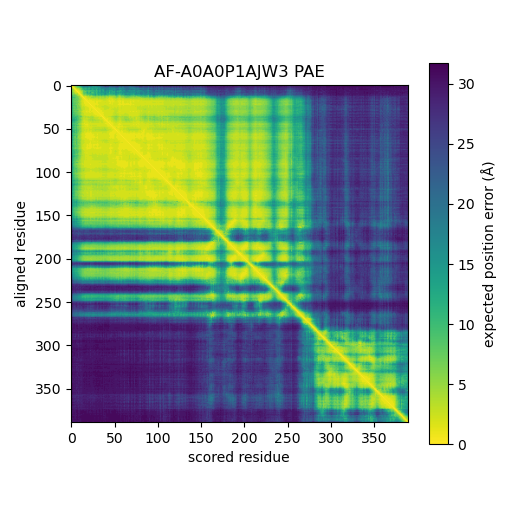 O . HIS A 1 92 ? 8.174 -1.700 -3.398 1.00 98.06 92 HIS A O 1
ATOM 730 N N . PHE A 1 93 ? 8.425 -1.882 -5.623 1.00 98.19 93 PHE A N 1
ATOM 731 C CA . PHE A 1 93 ? 9.623 -1.042 -5.682 1.00 98.19 93 PHE A CA 1
ATOM 732 C C . PHE A 1 93 ? 9.326 0.432 -5.405 1.00 98.19 93 PHE A C 1
ATOM 734 O O . PHE A 1 93 ? 10.071 1.055 -4.646 1.00 98.19 93 PHE A O 1
ATOM 741 N N . ALA A 1 94 ? 8.225 0.960 -5.947 1.00 97.94 94 ALA A N 1
ATOM 742 C CA . ALA A 1 94 ? 7.773 2.319 -5.669 1.00 97.94 94 ALA A CA 1
ATOM 743 C C . ALA A 1 94 ? 7.566 2.529 -4.157 1.00 97.94 94 ALA A C 1
ATOM 745 O O . ALA A 1 94 ? 8.112 3.471 -3.583 1.00 97.94 94 ALA A O 1
ATOM 746 N N . CYS A 1 95 ? 6.901 1.579 -3.489 1.00 97.56 95 CYS A N 1
ATOM 747 C CA . CYS A 1 95 ? 6.706 1.586 -2.037 1.00 97.56 95 CYS A CA 1
ATOM 748 C C . CYS A 1 95 ? 8.017 1.429 -1.260 1.00 97.56 95 CYS A C 1
ATOM 750 O O . CYS A 1 95 ? 8.249 2.140 -0.288 1.00 97.56 95 CYS A O 1
ATOM 752 N N . LYS A 1 96 ? 8.907 0.527 -1.697 1.00 95.94 96 LYS A N 1
ATOM 753 C CA . LYS A 1 96 ? 10.215 0.289 -1.062 1.00 95.94 96 LYS A CA 1
ATOM 754 C C . LYS A 1 96 ? 11.116 1.526 -1.064 1.00 95.94 96 LYS A C 1
ATOM 756 O O . LYS A 1 96 ? 12.000 1.610 -0.220 1.00 95.94 96 LYS A O 1
ATOM 761 N N . ARG A 1 97 ? 10.930 2.427 -2.028 1.00 94.94 97 ARG A N 1
ATOM 762 C CA . ARG A 1 97 ? 11.741 3.635 -2.237 1.00 94.94 97 ARG A CA 1
ATOM 763 C C . ARG A 1 97 ? 10.985 4.933 -1.942 1.00 94.94 97 ARG A C 1
ATOM 765 O O . ARG A 1 97 ? 11.443 5.986 -2.370 1.00 94.94 97 ARG A O 1
ATOM 772 N N . ALA A 1 98 ? 9.826 4.850 -1.287 1.00 95.94 98 ALA A N 1
ATOM 773 C CA . ALA A 1 98 ? 8.987 5.998 -0.945 1.00 95.94 98 ALA A CA 1
ATOM 774 C C . ALA A 1 98 ? 8.605 6.911 -2.139 1.00 95.94 98 ALA A C 1
ATOM 776 O O . ALA A 1 98 ? 8.413 8.119 -1.988 1.00 95.94 98 ALA A O 1
ATOM 777 N N . GLN A 1 99 ? 8.468 6.347 -3.344 1.00 95.81 99 GLN A N 1
ATOM 778 C CA . GLN A 1 99 ? 8.130 7.087 -4.567 1.00 95.81 99 GLN A CA 1
ATOM 779 C C . GLN A 1 99 ? 6.620 7.325 -4.670 1.00 95.81 99 GLN A C 1
ATOM 781 O O . GLN A 1 99 ? 5.946 6.724 -5.505 1.00 95.81 99 GLN A O 1
ATOM 786 N N . SER A 1 100 ? 6.083 8.201 -3.820 1.00 96.25 100 SER A N 1
ATOM 787 C CA . SER A 1 100 ? 4.640 8.501 -3.766 1.00 96.25 100 SER A CA 1
ATOM 788 C C . SER A 1 100 ? 4.039 8.900 -5.120 1.00 96.25 100 SER A C 1
ATOM 790 O O . SER A 1 100 ? 2.949 8.448 -5.456 1.00 96.25 100 SER A O 1
ATOM 792 N N . GLU A 1 101 ? 4.771 9.656 -5.941 1.00 96.94 101 GLU A N 1
ATOM 793 C CA . GLU A 1 101 ? 4.329 10.007 -7.294 1.00 96.94 101 GLU A CA 1
ATOM 794 C C . GLU A 1 101 ? 4.192 8.775 -8.203 1.00 96.94 101 GLU A C 1
ATOM 796 O O . GLU A 1 101 ? 3.193 8.628 -8.904 1.00 96.94 101 GLU A O 1
ATOM 801 N N . LEU A 1 102 ? 5.163 7.855 -8.176 1.00 97.94 102 LEU A N 1
ATOM 802 C CA . LEU A 1 102 ? 5.072 6.625 -8.963 1.00 97.94 102 LEU A CA 1
ATOM 803 C C . LEU A 1 102 ? 3.975 5.698 -8.425 1.00 97.94 102 LEU A C 1
ATOM 805 O O . LEU A 1 102 ? 3.288 5.061 -9.216 1.00 97.94 102 LEU A O 1
ATOM 809 N N . VAL A 1 103 ? 3.783 5.642 -7.102 1.00 98.06 103 VAL A N 1
ATOM 810 C CA . VAL A 1 103 ? 2.655 4.926 -6.486 1.00 98.06 103 VAL A CA 1
ATOM 811 C C . VAL A 1 103 ? 1.338 5.457 -7.047 1.00 98.06 103 VAL A C 1
ATOM 813 O O . VAL A 1 103 ? 0.546 4.668 -7.548 1.00 98.06 103 VAL A O 1
ATOM 816 N N . GLN A 1 104 ? 1.138 6.776 -7.045 1.00 97.00 104 GLN A N 1
ATOM 817 C CA . GLN A 1 104 ? -0.067 7.390 -7.596 1.00 97.00 104 GLN A CA 1
ATOM 818 C C . GLN A 1 104 ? -0.260 7.044 -9.082 1.00 97.00 104 GLN A C 1
ATOM 820 O O . GLN A 1 104 ? -1.317 6.543 -9.452 1.00 97.00 104 GLN A O 1
ATOM 825 N N . LEU A 1 105 ? 0.769 7.226 -9.918 1.00 97.12 105 LEU A N 1
ATOM 826 C CA . LEU A 1 105 ? 0.693 6.920 -11.354 1.00 97.12 105 LEU A CA 1
ATOM 827 C C . LEU A 1 105 ? 0.331 5.459 -11.635 1.00 97.12 105 LEU A C 1
ATOM 829 O O . LEU A 1 105 ? -0.406 5.174 -12.573 1.00 97.12 105 LEU A O 1
ATOM 833 N N . LEU A 1 106 ? 0.872 4.526 -10.853 1.00 97.69 106 LEU A N 1
ATOM 834 C CA . LEU A 1 106 ? 0.586 3.103 -11.002 1.00 97.69 106 LEU A CA 1
ATOM 835 C C . LEU A 1 106 ? -0.849 2.761 -10.577 1.00 97.69 106 LEU A C 1
ATOM 837 O O . LEU A 1 106 ? -1.472 1.917 -11.213 1.00 97.69 106 LEU A O 1
ATOM 841 N N . LEU A 1 107 ? -1.369 3.409 -9.530 1.00 95.88 107 LEU A N 1
ATOM 842 C CA . LEU A 1 107 ? -2.744 3.223 -9.048 1.00 95.88 107 LEU A CA 1
ATOM 843 C C . LEU A 1 107 ? -3.791 3.847 -9.981 1.00 95.88 107 LEU A C 1
ATOM 845 O O . LEU A 1 107 ? -4.926 3.386 -10.019 1.00 95.88 107 LEU A O 1
ATOM 849 N N . GLU A 1 108 ? -3.409 4.850 -10.773 1.00 95.12 108 GLU A N 1
ATOM 850 C CA . GLU A 1 108 ? -4.254 5.430 -11.825 1.00 95.12 108 GLU A CA 1
ATOM 851 C C . GLU A 1 108 ? -4.430 4.495 -13.041 1.00 95.12 108 GLU A C 1
ATOM 853 O O . GLU A 1 108 ? -5.316 4.725 -13.866 1.00 95.12 108 GLU A O 1
ATOM 858 N N . VAL A 1 109 ? -3.623 3.432 -13.174 1.00 95.19 109 VAL A N 1
ATOM 859 C CA . VAL A 1 109 ? -3.748 2.444 -14.259 1.00 95.19 109 VAL A CA 1
ATOM 860 C C . VAL A 1 109 ? -4.851 1.429 -13.915 1.00 95.19 109 VAL A C 1
ATOM 862 O O . VAL A 1 109 ? -4.648 0.611 -13.019 1.00 95.19 109 VAL A O 1
ATOM 865 N N . PRO A 1 110 ? -5.979 1.370 -14.656 1.00 90.94 110 PRO A N 1
ATOM 866 C CA . PRO A 1 110 ? -7.137 0.553 -14.262 1.00 90.94 110 PRO A CA 1
ATOM 867 C C . PRO A 1 110 ? -6.873 -0.953 -14.181 1.00 90.94 110 PRO A C 1
ATOM 869 O O . PRO A 1 110 ? -7.551 -1.671 -13.458 1.00 90.94 110 PRO A O 1
ATOM 872 N N . THR A 1 111 ? -5.903 -1.452 -14.949 1.00 92.31 111 THR A N 1
ATOM 873 C CA . THR A 1 111 ? -5.545 -2.875 -14.978 1.00 92.31 111 THR A CA 1
ATOM 874 C C . THR A 1 111 ? -4.496 -3.251 -13.930 1.00 92.31 111 THR A C 1
ATOM 876 O O . THR A 1 111 ? -4.070 -4.404 -13.901 1.00 92.31 111 THR A O 1
ATOM 879 N N . MET A 1 112 ? -3.996 -2.302 -13.132 1.00 93.69 112 MET A N 1
ATOM 880 C CA . MET A 1 112 ? -2.988 -2.563 -12.104 1.00 93.69 112 MET A CA 1
ATOM 881 C C . MET A 1 112 ? -3.582 -3.377 -10.949 1.00 93.69 112 MET A C 1
ATOM 883 O O . MET A 1 112 ? -4.665 -3.075 -10.461 1.00 93.69 112 MET A O 1
ATOM 887 N N . ILE A 1 113 ? -2.838 -4.377 -10.476 1.00 91.62 113 ILE A N 1
ATOM 888 C CA . ILE A 1 113 ? -3.201 -5.230 -9.346 1.00 91.62 113 ILE A CA 1
ATOM 889 C C . ILE A 1 113 ? -2.326 -4.837 -8.145 1.00 91.62 113 ILE A C 1
ATOM 891 O O . ILE A 1 113 ? -1.136 -5.164 -8.100 1.00 91.62 113 ILE A O 1
ATOM 895 N N . PRO A 1 114 ? -2.886 -4.147 -7.141 1.00 91.50 114 PRO A N 1
ATOM 896 C CA . PRO A 1 114 ? -2.098 -3.569 -6.057 1.00 91.50 114 PRO A CA 1
ATOM 897 C C . PRO A 1 114 ? -1.836 -4.536 -4.897 1.00 91.50 114 PRO A C 1
ATOM 899 O O . PRO A 1 114 ? -1.015 -4.250 -4.027 1.00 91.50 114 PRO A O 1
ATOM 902 N N . PHE A 1 115 ? -2.514 -5.682 -4.890 1.00 89.31 115 PHE A N 1
ATOM 903 C CA . PHE A 1 115 ? -2.520 -6.648 -3.788 1.00 89.31 115 PHE A CA 1
ATOM 904 C C . PHE A 1 115 ? -1.551 -7.817 -3.982 1.00 89.31 115 PHE A C 1
ATOM 906 O O . PHE A 1 115 ? -1.515 -8.739 -3.171 1.00 89.31 115 PHE A O 1
ATOM 913 N N . GLU A 1 116 ? -0.773 -7.797 -5.064 1.00 89.94 116 GLU A N 1
ATOM 914 C CA . GLU A 1 116 ? 0.180 -8.857 -5.378 1.00 89.94 116 GLU A CA 1
ATOM 915 C C . GLU A 1 116 ? 1.181 -9.076 -4.245 1.00 89.94 116 GLU A C 1
ATOM 917 O O . GLU A 1 116 ? 1.673 -8.120 -3.648 1.00 89.94 116 GLU A O 1
ATOM 922 N N . VAL A 1 117 ? 1.508 -10.339 -3.974 1.00 89.94 117 VAL A N 1
ATOM 923 C CA . VAL A 1 117 ? 2.494 -10.715 -2.955 1.00 89.94 117 VAL A CA 1
ATOM 924 C C . VAL A 1 117 ? 3.793 -11.168 -3.605 1.00 89.94 117 VAL A C 1
ATOM 926 O O . VAL A 1 117 ? 3.798 -11.960 -4.549 1.00 89.94 117 VAL A O 1
ATOM 929 N N . ASN A 1 118 ? 4.914 -10.692 -3.070 1.00 92.94 118 ASN A N 1
ATOM 930 C CA . ASN A 1 118 ? 6.235 -11.154 -3.488 1.00 92.94 118 ASN A CA 1
ATOM 931 C C . ASN A 1 118 ? 6.634 -12.490 -2.819 1.00 92.94 118 ASN A C 1
ATOM 933 O O . ASN A 1 118 ? 5.896 -13.036 -1.997 1.00 92.94 118 ASN A O 1
ATOM 937 N N . LEU A 1 119 ? 7.837 -13.008 -3.110 1.00 92.75 119 LEU A N 1
ATOM 938 C CA . LEU A 1 119 ? 8.335 -14.264 -2.512 1.00 92.75 119 LEU A CA 1
ATOM 939 C C . LEU A 1 119 ? 8.486 -14.212 -0.981 1.00 92.75 119 LEU A C 1
ATOM 941 O O . LEU A 1 119 ? 8.558 -15.251 -0.332 1.00 92.75 119 LEU A O 1
ATOM 945 N N . TYR A 1 120 ? 8.522 -13.016 -0.391 1.00 88.12 120 TYR A N 1
ATOM 946 C CA . TYR A 1 120 ? 8.547 -12.822 1.061 1.00 88.12 120 TYR A CA 1
ATOM 947 C C . TYR A 1 120 ? 7.149 -12.751 1.670 1.00 88.12 120 TYR A C 1
ATOM 949 O O . TYR A 1 120 ? 7.017 -12.438 2.857 1.00 88.12 120 TYR A O 1
ATOM 957 N N . MET A 1 121 ? 6.113 -13.021 0.872 1.00 87.06 121 MET A N 1
ATOM 958 C CA . MET A 1 121 ? 4.722 -12.944 1.283 1.00 87.06 121 MET A CA 1
ATOM 959 C C . MET A 1 121 ? 4.369 -11.542 1.783 1.00 87.06 121 MET A C 1
ATOM 961 O O . MET A 1 121 ? 3.804 -11.386 2.860 1.00 87.06 121 MET A O 1
ATOM 965 N N . LYS A 1 122 ? 4.786 -10.508 1.049 1.00 87.88 122 LYS A N 1
ATOM 966 C CA . LYS A 1 122 ? 4.514 -9.102 1.368 1.00 87.88 122 LYS A CA 1
ATOM 967 C C . LYS A 1 122 ? 3.865 -8.434 0.173 1.00 87.88 122 LYS A C 1
ATOM 969 O O . LYS A 1 122 ? 4.372 -8.592 -0.931 1.00 87.88 122 LYS A O 1
ATOM 974 N N . THR A 1 123 ? 2.804 -7.675 0.423 1.00 91.75 123 THR A N 1
ATOM 975 C CA . THR A 1 123 ? 2.228 -6.746 -0.555 1.00 91.75 123 THR A CA 1
ATOM 976 C C . THR A 1 123 ? 3.006 -5.428 -0.584 1.00 91.75 123 THR A C 1
ATOM 978 O O . THR A 1 123 ? 3.806 -5.158 0.326 1.00 91.75 123 THR A O 1
ATOM 981 N N . PRO A 1 124 ? 2.758 -4.552 -1.573 1.00 95.19 124 PRO A N 1
ATOM 982 C CA . PRO A 1 124 ? 3.323 -3.208 -1.595 1.00 95.19 124 PRO A CA 1
ATOM 983 C C . PRO A 1 124 ? 3.020 -2.390 -0.329 1.00 95.19 124 PRO A C 1
ATOM 985 O O . PRO A 1 124 ? 3.930 -1.753 0.208 1.00 95.19 124 PRO A O 1
ATOM 988 N N . LEU A 1 125 ? 1.796 -2.475 0.210 1.00 93.94 125 LEU A N 1
ATOM 989 C CA . LEU A 1 125 ? 1.417 -1.804 1.462 1.00 93.94 125 LEU A CA 1
ATOM 990 C C . LEU A 1 125 ? 2.243 -2.309 2.650 1.00 93.94 125 LEU A C 1
ATOM 992 O O . LEU A 1 125 ? 2.702 -1.520 3.476 1.00 93.94 125 LEU A O 1
ATOM 996 N N . ASP A 1 126 ? 2.505 -3.616 2.711 1.00 90.88 126 ASP A N 1
ATOM 997 C CA . ASP A 1 126 ? 3.315 -4.193 3.786 1.00 90.88 126 ASP A CA 1
ATOM 998 C C . ASP A 1 126 ? 4.775 -3.750 3.713 1.00 90.88 126 ASP A C 1
ATOM 1000 O O . ASP A 1 126 ? 5.422 -3.573 4.746 1.00 90.88 126 ASP A O 1
ATOM 1004 N N . ILE A 1 127 ? 5.303 -3.570 2.499 1.00 93.56 127 ILE A N 1
ATOM 1005 C CA . ILE A 1 127 ? 6.635 -3.000 2.301 1.00 93.56 127 ILE A CA 1
ATOM 1006 C C . ILE A 1 127 ? 6.665 -1.557 2.798 1.00 93.56 127 ILE A C 1
ATOM 1008 O O . ILE A 1 127 ? 7.578 -1.218 3.550 1.00 93.56 127 ILE A O 1
ATOM 1012 N N . ALA A 1 128 ? 5.687 -0.731 2.413 1.00 94.62 128 ALA A N 1
ATOM 1013 C CA . ALA A 1 128 ? 5.629 0.672 2.815 1.00 94.62 128 ALA A CA 1
ATOM 1014 C C . ALA A 1 128 ? 5.549 0.817 4.344 1.00 94.62 128 ALA A C 1
ATOM 1016 O O . ALA A 1 128 ? 6.358 1.530 4.933 1.00 94.62 128 ALA A O 1
ATOM 1017 N N . ARG A 1 129 ? 4.650 0.068 4.999 1.00 92.44 129 ARG A N 1
ATOM 1018 C CA . ARG A 1 129 ? 4.511 0.058 6.466 1.00 92.44 129 ARG A CA 1
ATOM 1019 C C . ARG A 1 129 ? 5.775 -0.428 7.165 1.00 92.44 129 ARG A C 1
ATOM 1021 O O . ARG A 1 129 ? 6.247 0.222 8.089 1.00 92.44 129 ARG A O 1
ATOM 1028 N N . LYS A 1 130 ? 6.368 -1.535 6.696 1.00 90.62 130 LYS A N 1
ATOM 1029 C CA . LYS A 1 130 ? 7.619 -2.051 7.270 1.00 90.62 130 LYS A CA 1
ATOM 1030 C C . LYS A 1 130 ? 8.740 -1.019 7.174 1.00 90.62 130 LYS A C 1
ATOM 1032 O O . LYS A 1 130 ? 9.482 -0.863 8.132 1.00 90.62 130 LYS A O 1
ATOM 1037 N N . ARG A 1 131 ? 8.870 -0.352 6.024 1.00 91.69 131 ARG A N 1
ATOM 1038 C CA . ARG A 1 131 ? 9.893 0.673 5.809 1.00 91.69 131 ARG A CA 1
ATOM 1039 C C . ARG A 1 131 ? 9.670 1.886 6.696 1.00 91.69 131 ARG A C 1
ATOM 1041 O O . ARG A 1 131 ? 10.608 2.269 7.375 1.00 91.69 131 ARG A O 1
ATOM 1048 N N . PHE A 1 132 ? 8.438 2.387 6.771 1.00 91.00 132 PHE A N 1
ATOM 1049 C CA . PHE A 1 132 ? 8.065 3.465 7.685 1.00 91.00 132 PHE A CA 1
ATOM 1050 C C . PHE A 1 132 ? 8.449 3.151 9.138 1.00 91.00 132 PHE A C 1
ATOM 1052 O O . PHE A 1 132 ? 9.043 3.984 9.803 1.00 91.00 132 PHE A O 1
ATOM 1059 N N . SER A 1 133 ? 8.159 1.940 9.629 1.00 86.19 133 SER A N 1
ATOM 1060 C CA . SER A 1 133 ? 8.472 1.558 11.015 1.00 86.19 133 SER A CA 1
ATOM 1061 C C . SER A 1 133 ? 9.966 1.406 11.315 1.00 86.19 133 SER A C 1
ATOM 1063 O O . SER A 1 133 ? 10.338 1.413 12.483 1.00 86.19 133 SER A O 1
ATOM 1065 N N . THR A 1 134 ? 10.804 1.201 10.297 1.00 86.00 134 THR A N 1
ATOM 1066 C CA . THR A 1 134 ? 12.264 1.080 10.457 1.00 86.00 134 THR A CA 1
ATOM 1067 C C . THR A 1 134 ? 13.014 2.362 10.117 1.00 86.00 134 THR A C 1
ATOM 1069 O O . THR A 1 134 ? 14.223 2.397 10.307 1.00 86.00 134 THR A O 1
ATOM 1072 N N . GLU A 1 135 ? 12.335 3.356 9.544 1.00 89.06 135 GLU A N 1
ATOM 1073 C CA . GLU A 1 135 ? 12.963 4.591 9.086 1.00 89.06 135 GLU A CA 1
ATOM 1074 C C . GLU A 1 135 ? 13.086 5.575 10.247 1.00 89.06 135 GLU A C 1
ATOM 1076 O O . GLU A 1 135 ? 12.090 5.933 10.874 1.00 89.06 135 GLU A O 1
ATOM 1081 N N . GLU A 1 136 ? 14.314 5.996 10.536 1.00 87.56 136 GLU A N 1
ATOM 1082 C CA . GLU A 1 136 ? 14.608 6.915 11.643 1.00 87.56 136 GLU A CA 1
ATOM 1083 C C . GLU A 1 136 ? 14.621 8.376 11.175 1.00 87.56 136 GLU A C 1
ATOM 1085 O O . GLU A 1 136 ? 14.428 9.291 11.976 1.00 87.56 136 GLU A O 1
ATOM 1090 N N . VAL A 1 137 ? 14.826 8.607 9.874 1.00 91.75 137 VAL A N 1
ATOM 1091 C CA . VAL A 1 137 ? 14.865 9.948 9.286 1.00 91.75 137 VAL A CA 1
ATOM 1092 C C . VAL A 1 137 ? 13.440 10.436 9.017 1.00 91.75 137 VAL A C 1
ATOM 1094 O O . VAL A 1 137 ? 12.737 9.890 8.169 1.00 91.75 137 VAL A O 1
ATOM 1097 N N . GLU A 1 138 ? 13.019 11.495 9.712 1.00 86.69 138 GLU A N 1
ATOM 1098 C CA . GLU A 1 138 ? 11.634 11.995 9.696 1.00 86.69 138 GLU A CA 1
ATOM 1099 C C . GLU A 1 138 ? 11.126 12.351 8.286 1.00 86.69 138 GLU A C 1
ATOM 1101 O O . GLU A 1 138 ? 10.031 11.937 7.899 1.00 86.69 138 GLU A O 1
ATOM 1106 N N . ASP A 1 139 ? 11.936 13.041 7.479 1.00 85.94 139 ASP A N 1
ATOM 1107 C CA . ASP A 1 139 ? 11.563 13.419 6.109 1.00 85.94 139 ASP A CA 1
ATOM 1108 C C . ASP A 1 139 ? 11.359 12.195 5.197 1.00 85.94 139 ASP A C 1
ATOM 1110 O O . ASP A 1 139 ? 10.426 12.149 4.385 1.00 85.94 139 ASP A O 1
ATOM 1114 N N . GLU A 1 140 ? 12.205 11.171 5.345 1.00 86.62 140 GLU A N 1
ATOM 1115 C CA . GLU A 1 140 ? 12.094 9.924 4.584 1.00 86.62 140 GLU A CA 1
ATOM 1116 C C . GLU A 1 140 ? 10.897 9.095 5.066 1.00 86.62 140 GLU A C 1
ATOM 1118 O O . GLU A 1 140 ? 10.111 8.596 4.252 1.00 86.62 140 GLU A O 1
ATOM 1123 N N . ALA A 1 141 ? 10.678 9.030 6.382 1.00 89.44 141 ALA A N 1
ATOM 1124 C CA . ALA A 1 141 ? 9.496 8.422 6.981 1.00 89.44 141 ALA A CA 1
ATOM 1125 C C . ALA A 1 141 ? 8.210 9.087 6.459 1.00 89.44 141 ALA A C 1
ATOM 1127 O O . ALA A 1 141 ? 7.262 8.399 6.071 1.00 89.44 141 ALA A O 1
ATOM 1128 N N . GLN A 1 142 ? 8.184 10.416 6.332 1.00 92.25 142 GLN A N 1
ATOM 1129 C CA . GLN A 1 142 ? 7.038 11.140 5.785 1.00 92.25 142 GLN A CA 1
ATOM 1130 C C . GLN A 1 142 ? 6.754 10.773 4.319 1.00 92.25 142 GLN A C 1
ATOM 1132 O O . GLN A 1 142 ? 5.592 10.743 3.896 1.00 92.25 142 GLN A O 1
ATOM 1137 N N . ALA A 1 143 ? 7.782 10.456 3.529 1.00 93.25 143 ALA A N 1
ATOM 1138 C CA . ALA A 1 143 ? 7.604 9.975 2.162 1.00 93.25 143 ALA A CA 1
ATOM 1139 C C . ALA A 1 143 ? 6.949 8.577 2.124 1.00 93.25 143 ALA A C 1
ATOM 1141 O O . ALA A 1 143 ? 6.049 8.341 1.308 1.00 93.25 143 ALA A O 1
ATOM 1142 N N . TYR A 1 144 ? 7.308 7.671 3.043 1.00 94.19 144 TYR A N 1
ATOM 1143 C CA . TYR A 1 144 ? 6.607 6.388 3.196 1.00 94.19 144 TYR A CA 1
ATOM 1144 C C . TYR A 1 144 ? 5.173 6.573 3.704 1.00 94.19 144 TYR A C 1
ATOM 1146 O O . TYR A 1 144 ? 4.266 5.916 3.191 1.00 94.19 144 TYR A O 1
ATOM 1154 N N . ALA A 1 145 ? 4.935 7.499 4.638 1.00 93.00 145 ALA A N 1
ATOM 1155 C CA . ALA A 1 145 ? 3.596 7.810 5.140 1.00 93.00 145 ALA A CA 1
ATOM 1156 C C . ALA A 1 145 ? 2.643 8.244 4.016 1.00 93.00 145 ALA A C 1
ATOM 1158 O O . ALA A 1 145 ? 1.505 7.784 3.960 1.00 93.00 145 ALA A O 1
ATOM 1159 N N . LYS A 1 146 ? 3.127 9.058 3.067 1.00 95.88 146 LYS A N 1
ATOM 1160 C CA . LYS A 1 146 ? 2.365 9.432 1.862 1.00 95.88 146 LYS A CA 1
ATOM 1161 C C . LYS A 1 146 ? 2.015 8.218 0.998 1.00 95.88 146 LYS A C 1
ATOM 1163 O O . LYS A 1 146 ? 0.893 8.119 0.517 1.00 95.88 146 LYS A O 1
ATOM 1168 N N . CYS A 1 147 ? 2.950 7.284 0.810 1.00 96.31 147 CYS A N 1
ATOM 1169 C CA . CYS A 1 147 ? 2.680 6.055 0.054 1.00 96.31 147 CYS A CA 1
ATOM 1170 C C . CYS A 1 147 ? 1.615 5.188 0.743 1.00 96.31 147 CYS A C 1
ATOM 1172 O O . CYS A 1 147 ? 0.735 4.656 0.072 1.00 96.31 147 CYS A O 1
ATOM 1174 N N . ILE A 1 148 ? 1.686 5.065 2.073 1.00 94.12 148 ILE A N 1
ATOM 1175 C CA . ILE A 1 148 ? 0.707 4.322 2.877 1.00 94.12 148 ILE A CA 1
ATOM 1176 C C . ILE A 1 148 ? -0.679 4.954 2.733 1.00 94.12 148 ILE A C 1
ATOM 1178 O O . ILE A 1 148 ? -1.631 4.242 2.443 1.00 94.12 148 ILE A O 1
ATOM 1182 N N . ASP A 1 149 ? -0.785 6.277 2.862 1.00 93.56 149 ASP A N 1
ATOM 1183 C CA . ASP A 1 149 ? -2.051 7.002 2.720 1.00 93.56 149 ASP A CA 1
ATOM 1184 C C . ASP A 1 149 ? -2.678 6.824 1.326 1.00 93.56 149 ASP A C 1
ATOM 1186 O O . ASP A 1 149 ? -3.870 6.541 1.222 1.00 93.56 149 ASP A O 1
ATOM 1190 N N . LEU A 1 150 ? -1.881 6.909 0.253 1.00 94.94 150 LEU A N 1
ATOM 1191 C CA . LEU A 1 150 ? -2.353 6.672 -1.119 1.00 94.94 150 LEU A CA 1
ATOM 1192 C C . LEU A 1 150 ? -2.906 5.253 -1.309 1.00 94.94 150 LEU A C 1
ATOM 1194 O O . LEU A 1 150 ? -3.970 5.075 -1.904 1.00 94.94 150 LEU A O 1
ATOM 1198 N N . LEU A 1 151 ? -2.197 4.246 -0.795 1.00 93.88 151 LEU A N 1
ATOM 1199 C CA . LEU A 1 151 ? -2.620 2.849 -0.885 1.00 93.88 151 LEU A CA 1
ATOM 1200 C C . LEU A 1 151 ? -3.870 2.586 -0.047 1.00 93.88 151 LEU A C 1
ATOM 1202 O O . LEU A 1 151 ? -4.822 2.004 -0.552 1.00 93.88 151 LEU A O 1
ATOM 1206 N N . GLU A 1 152 ? -3.897 3.037 1.210 1.00 90.38 152 GLU A N 1
ATOM 1207 C CA . GLU A 1 152 ? -5.058 2.858 2.085 1.00 90.38 152 GLU A CA 1
ATOM 1208 C C . GLU A 1 152 ? -6.301 3.505 1.473 1.00 90.38 152 GLU A C 1
ATOM 1210 O O . GLU A 1 152 ? -7.336 2.854 1.411 1.00 90.38 152 GLU A O 1
ATOM 1215 N N . LYS A 1 153 ? -6.194 4.730 0.941 1.00 88.75 153 LYS A N 1
ATOM 1216 C CA . LYS A 1 153 ? -7.306 5.419 0.264 1.00 88.75 153 LYS A CA 1
ATOM 1217 C C . LYS A 1 153 ? -7.821 4.686 -0.969 1.00 88.75 153 LYS A C 1
ATOM 1219 O O . LYS A 1 153 ? -9.009 4.775 -1.258 1.00 88.75 153 LYS A O 1
ATOM 1224 N N . SER A 1 154 ? -6.947 3.992 -1.690 1.00 86.25 154 SER A N 1
ATOM 1225 C CA . SER A 1 154 ? -7.317 3.323 -2.939 1.00 86.25 154 SER A CA 1
ATOM 1226 C C . SER A 1 154 ? -8.152 2.060 -2.715 1.00 86.25 154 SER A C 1
ATOM 1228 O O . SER A 1 154 ? -8.921 1.694 -3.596 1.00 86.25 154 SER A O 1
ATOM 1230 N N . PHE A 1 155 ? -8.032 1.414 -1.548 1.00 82.25 155 PHE A N 1
ATOM 1231 C CA . PHE A 1 155 ? -8.714 0.143 -1.226 1.00 82.25 155 PHE A CA 1
ATOM 1232 C C . PHE A 1 155 ? -9.540 0.232 0.062 1.00 82.25 155 PHE A C 1
ATOM 1234 O O . PHE A 1 155 ? -9.840 -0.776 0.704 1.00 82.25 155 PHE A O 1
ATOM 1241 N N . TYR A 1 156 ? -9.845 1.458 0.478 1.00 84.44 156 TYR A N 1
ATOM 1242 C CA . TYR A 1 156 ? -10.590 1.757 1.688 1.00 84.44 156 TYR A CA 1
ATOM 1243 C C . TYR A 1 156 ? -12.051 1.342 1.536 1.00 84.44 156 TYR A C 1
ATOM 1245 O O . TYR A 1 156 ? -12.749 1.828 0.647 1.00 84.44 156 TYR A O 1
ATOM 1253 N N . LEU A 1 157 ? -12.535 0.518 2.465 1.00 79.06 157 LEU A N 1
ATOM 1254 C CA . LEU A 1 157 ? -13.951 0.165 2.549 1.00 79.06 157 LEU A CA 1
ATOM 1255 C C . LEU A 1 157 ? -14.657 0.920 3.666 1.00 79.06 157 LEU A C 1
ATOM 1257 O O . LEU A 1 157 ? -15.756 1.445 3.490 1.00 79.06 157 LEU A O 1
ATOM 1261 N N . TYR A 1 158 ? -14.041 0.942 4.845 1.00 78.81 158 TYR A N 1
ATOM 1262 C CA . TYR A 1 158 ? -14.684 1.450 6.047 1.00 78.81 158 TYR A CA 1
ATOM 1263 C C . TYR A 1 158 ? -13.662 1.851 7.109 1.00 78.81 158 TYR A C 1
ATOM 1265 O O . TYR A 1 158 ? -12.567 1.299 7.190 1.00 78.81 158 TYR A O 1
ATOM 1273 N N . SER A 1 159 ? -14.042 2.779 7.983 1.00 79.00 159 SER A N 1
ATOM 1274 C CA . SER A 1 159 ? -13.350 2.998 9.246 1.00 79.00 159 SER A CA 1
ATOM 1275 C C . SER A 1 159 ? -14.309 3.409 10.347 1.00 79.00 159 SER A C 1
ATOM 1277 O O . SER A 1 159 ? -15.340 4.040 10.108 1.00 79.00 159 SER A O 1
ATOM 1279 N N . GLY A 1 160 ? -13.969 3.035 11.574 1.00 67.94 160 GLY A N 1
ATOM 1280 C CA . GLY A 1 160 ? -14.795 3.327 12.732 1.00 67.94 160 GLY A CA 1
ATOM 1281 C C . GLY A 1 160 ? -14.134 2.935 14.042 1.00 67.94 160 GLY A C 1
ATOM 1282 O O . GLY A 1 160 ? -13.146 2.200 14.084 1.00 67.94 160 GLY A O 1
ATOM 1283 N N . TRP A 1 161 ? -14.689 3.435 15.145 1.00 72.56 161 TRP A N 1
ATOM 1284 C CA . TRP A 1 161 ? -14.249 3.029 16.474 1.00 72.56 161 TRP A CA 1
ATOM 1285 C C . TRP A 1 161 ? -14.869 1.690 16.858 1.00 72.56 161 TRP A C 1
ATOM 1287 O O . TRP A 1 161 ? -16.090 1.529 16.838 1.00 72.56 161 TRP A O 1
ATOM 1297 N N . LEU A 1 162 ? -14.012 0.771 17.293 1.00 67.56 162 LEU A N 1
ATOM 1298 C CA . LEU A 1 162 ? -14.386 -0.506 17.880 1.00 67.56 162 LEU A CA 1
ATOM 1299 C C . LEU A 1 162 ? -13.845 -0.600 19.305 1.00 67.56 162 LEU A C 1
ATOM 1301 O O . LEU A 1 162 ? -12.829 0.006 19.658 1.00 67.56 162 LEU A O 1
ATOM 1305 N N . TYR A 1 163 ? -14.541 -1.365 20.136 1.00 69.69 163 TYR A N 1
ATOM 1306 C CA . TYR A 1 163 ? -14.028 -1.787 21.430 1.00 69.69 163 TYR A CA 1
ATOM 1307 C C . TYR A 1 163 ? -13.614 -3.239 21.340 1.00 69.69 163 TYR A C 1
ATOM 1309 O O . TYR A 1 163 ? -14.464 -4.094 21.122 1.00 69.69 163 TYR A O 1
ATOM 1317 N N . GLU A 1 164 ? -12.330 -3.496 21.519 1.00 72.56 164 GLU A N 1
ATOM 1318 C CA . GLU A 1 164 ? -11.760 -4.833 21.563 1.00 72.56 164 GLU A CA 1
ATOM 1319 C C . GLU A 1 164 ? -11.761 -5.325 23.012 1.00 72.56 164 GLU A C 1
ATOM 1321 O O . GLU A 1 164 ? -11.382 -4.600 23.942 1.00 72.56 164 GLU A O 1
ATOM 1326 N N . LYS A 1 165 ? -12.246 -6.546 23.228 1.00 69.19 165 LYS A N 1
ATOM 1327 C CA . LYS A 1 165 ? -12.178 -7.201 24.532 1.00 69.19 165 LYS A CA 1
ATOM 1328 C C . LYS A 1 165 ? -10.728 -7.588 24.813 1.00 69.19 165 LYS A C 1
ATOM 1330 O O . LYS A 1 165 ? -10.104 -8.273 24.014 1.00 69.19 165 LYS A O 1
ATOM 1335 N N . THR A 1 166 ? -10.217 -7.176 25.966 1.00 64.12 166 THR A N 1
ATOM 1336 C CA . THR A 1 166 ? -8.864 -7.504 26.425 1.00 64.12 166 THR A CA 1
ATOM 1337 C C . THR A 1 166 ? -8.924 -8.296 27.716 1.00 64.12 166 THR A C 1
ATOM 1339 O O . THR A 1 166 ? -9.640 -7.933 28.658 1.00 64.12 166 THR A O 1
ATOM 1342 N N . ASP A 1 167 ? -8.151 -9.372 27.754 1.00 59.34 167 ASP A N 1
ATOM 1343 C CA . ASP A 1 167 ? -7.906 -10.114 28.979 1.00 59.34 167 ASP A CA 1
ATOM 1344 C C . ASP A 1 167 ? -7.063 -9.234 29.906 1.00 59.34 167 ASP A C 1
ATOM 1346 O O . ASP A 1 167 ? -6.037 -8.683 29.504 1.00 59.34 167 ASP A O 1
ATOM 1350 N N . ASN A 1 168 ? -7.505 -9.066 31.148 1.00 58.59 168 ASN A N 1
ATOM 1351 C CA . ASN A 1 168 ? -6.710 -8.417 32.181 1.00 58.59 168 ASN A CA 1
ATOM 1352 C C . ASN A 1 168 ? -6.356 -9.431 33.267 1.00 58.59 168 ASN A C 1
ATOM 1354 O O . ASN A 1 168 ? -6.913 -10.525 33.339 1.00 58.59 168 ASN A O 1
ATOM 1358 N N . VAL A 1 169 ? -5.404 -9.068 34.127 1.00 49.22 169 VAL A N 1
ATOM 1359 C CA . VAL A 1 169 ? -4.881 -9.958 35.176 1.00 49.22 169 VAL A CA 1
ATOM 1360 C C . VAL A 1 169 ? -6.013 -10.554 36.026 1.00 49.22 169 VAL A C 1
ATOM 1362 O O . VAL A 1 169 ? -5.983 -11.734 36.365 1.00 49.22 169 VAL A O 1
ATOM 1365 N N . LEU A 1 170 ? -7.056 -9.767 36.308 1.00 40.19 170 LEU A N 1
ATOM 1366 C CA . LEU A 1 170 ? -8.216 -10.208 37.079 1.00 40.19 170 LEU A CA 1
ATOM 1367 C C . LEU A 1 170 ? -9.108 -11.184 36.301 1.00 40.19 170 LEU A C 1
ATOM 1369 O O . LEU A 1 170 ? -9.586 -12.150 36.896 1.00 40.19 170 LEU A O 1
ATOM 1373 N N . SER A 1 171 ? -9.317 -10.995 34.996 1.00 46.06 171 SER A N 1
ATOM 1374 C CA . SER A 1 171 ? -10.088 -11.930 34.167 1.00 46.06 171 SER A CA 1
ATOM 1375 C C . SER A 1 171 ? -9.347 -13.252 33.948 1.00 46.06 171 SER A C 1
ATOM 1377 O O . SER A 1 171 ? -9.967 -14.315 34.002 1.00 46.06 171 SER A O 1
ATOM 1379 N N . TYR A 1 172 ? -8.020 -13.202 33.805 1.00 45.09 172 TYR A N 1
ATOM 1380 C CA . TYR A 1 172 ? -7.168 -14.381 33.654 1.00 45.09 172 TYR A CA 1
ATOM 1381 C C . TYR A 1 172 ? -7.140 -15.248 34.923 1.00 45.09 172 TYR A C 1
ATOM 1383 O O . TYR A 1 172 ? -7.300 -16.465 34.852 1.00 45.09 172 TYR A O 1
ATOM 1391 N N . ILE A 1 173 ? -6.994 -14.623 36.099 1.00 40.84 173 ILE A N 1
ATOM 1392 C CA . ILE A 1 173 ? -6.939 -15.331 37.389 1.00 40.84 173 ILE A CA 1
ATOM 1393 C C . ILE A 1 173 ? -8.317 -15.872 37.799 1.00 40.84 173 ILE A C 1
ATOM 1395 O O . ILE A 1 173 ? -8.410 -16.965 38.351 1.00 40.84 173 ILE A O 1
ATOM 1399 N N . SER A 1 174 ? -9.396 -15.131 37.531 1.00 44.03 174 SER A N 1
ATOM 1400 C CA . SER A 1 174 ? -10.743 -15.500 37.994 1.00 44.03 174 SER A CA 1
ATOM 1401 C C . SER A 1 174 ? -11.533 -16.386 37.026 1.00 44.03 174 SER A C 1
ATOM 1403 O O . SER A 1 174 ? -12.531 -16.973 37.436 1.00 44.03 174 SER A O 1
ATOM 1405 N N . ARG A 1 175 ? -11.132 -16.475 35.746 1.00 41.31 175 ARG A N 1
ATOM 1406 C CA . ARG A 1 175 ? -11.903 -17.093 34.644 1.00 41.31 175 ARG A CA 1
ATOM 1407 C C . ARG A 1 175 ? -13.314 -16.514 34.445 1.00 41.31 175 ARG A C 1
ATOM 1409 O O . ARG A 1 175 ? -14.121 -17.100 33.726 1.00 41.31 175 ARG A O 1
ATOM 1416 N N . VAL A 1 176 ? -13.631 -15.361 35.040 1.00 37.62 176 VAL A N 1
ATOM 1417 C CA . VAL A 1 176 ? -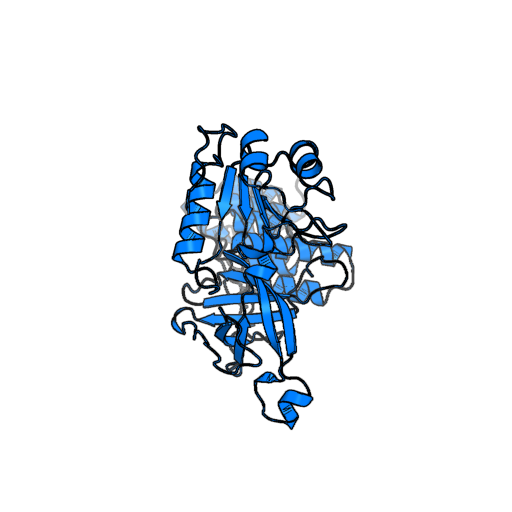14.949 -14.727 34.913 1.00 37.62 176 VAL A CA 1
ATOM 1418 C C . VAL A 1 176 ? -14.949 -13.743 33.740 1.00 37.62 176 VAL A C 1
ATOM 1420 O O . VAL A 1 176 ? -14.281 -12.708 33.753 1.00 37.62 176 VAL A O 1
ATOM 1423 N N . SER A 1 177 ? -15.751 -14.045 32.715 1.00 36.94 177 SER A N 1
ATOM 1424 C CA . SER A 1 177 ? -15.834 -13.289 31.456 1.00 36.94 177 SER A CA 1
ATOM 1425 C C . SER A 1 177 ? -16.271 -11.825 31.599 1.00 36.94 177 SER A C 1
ATOM 1427 O O . SER A 1 177 ? -15.963 -11.014 30.726 1.00 36.94 177 SER A O 1
ATOM 1429 N N . SER A 1 178 ? -16.917 -11.458 32.706 1.00 37.81 178 SER A N 1
ATOM 1430 C CA . SER A 1 178 ? -17.397 -10.098 32.979 1.00 37.81 178 SER A CA 1
ATOM 1431 C C . SER A 1 178 ? -16.317 -9.132 33.487 1.00 37.81 178 SER A C 1
ATOM 1433 O O . SER A 1 178 ? -16.532 -7.924 33.449 1.00 37.81 178 SER A O 1
ATOM 1435 N N . LEU A 1 179 ? -15.148 -9.627 33.918 1.00 34.75 179 LEU A N 1
ATOM 1436 C CA . LEU A 1 179 ? -14.045 -8.794 34.428 1.00 34.75 179 LEU A CA 1
ATOM 1437 C C . LEU A 1 179 ? -13.090 -8.289 33.338 1.00 34.75 179 LEU A C 1
ATOM 1439 O O . LEU A 1 179 ? -12.117 -7.607 33.646 1.00 34.75 179 LEU A O 1
ATOM 1443 N N . HIS A 1 180 ? -13.353 -8.602 32.070 1.00 47.84 180 HIS A N 1
ATOM 1444 C CA . HIS A 1 180 ? -12.507 -8.184 30.953 1.00 47.84 180 HIS A CA 1
ATOM 1445 C C . HIS A 1 180 ? -12.546 -6.664 30.758 1.00 47.84 180 HIS A C 1
ATOM 1447 O O . HIS A 1 180 ? -13.613 -6.042 30.764 1.00 47.84 180 HIS A O 1
ATOM 1453 N N . SER A 1 181 ? -11.375 -6.062 30.544 1.00 57.59 181 SER A N 1
ATOM 1454 C CA . SER A 1 181 ? -11.264 -4.658 30.146 1.00 57.59 181 SER A CA 1
ATOM 1455 C C . SER A 1 181 ? -11.536 -4.512 28.653 1.00 57.59 181 SER A C 1
ATOM 1457 O O . SER A 1 181 ? -11.299 -5.424 27.867 1.00 57.59 181 SER A O 1
ATOM 1459 N N . TRP A 1 182 ? -12.027 -3.348 28.240 1.00 63.75 182 TRP A N 1
ATOM 1460 C CA . TRP A 1 182 ? -12.254 -3.044 26.828 1.00 63.75 182 TRP A CA 1
ATOM 1461 C C . TRP A 1 182 ? -11.292 -1.951 26.388 1.00 63.75 182 TRP A C 1
ATOM 1463 O O . TRP A 1 182 ? -11.286 -0.866 26.975 1.00 63.75 182 TRP A O 1
ATOM 1473 N N . THR A 1 183 ? -10.507 -2.214 25.348 1.00 68.38 183 THR A N 1
ATOM 1474 C CA . THR A 1 183 ? -9.633 -1.213 24.735 1.00 68.38 183 THR A CA 1
ATOM 1475 C C . THR A 1 183 ? -10.331 -0.600 23.532 1.00 68.38 183 THR A C 1
ATOM 1477 O O . THR A 1 183 ? -10.956 -1.273 22.715 1.00 68.38 183 THR A O 1
ATOM 1480 N N . ARG A 1 184 ? -10.268 0.727 23.433 1.00 73.25 184 ARG A N 1
ATOM 1481 C CA . ARG A 1 184 ? -10.784 1.448 22.270 1.00 73.25 184 ARG A CA 1
ATOM 1482 C C . ARG A 1 184 ? -9.747 1.373 21.152 1.00 73.25 184 ARG A C 1
ATOM 1484 O O . ARG A 1 184 ? -8.618 1.817 21.353 1.00 73.25 184 ARG A O 1
ATOM 1491 N N . ARG A 1 185 ? -10.157 0.903 19.978 1.00 72.44 185 ARG A N 1
ATOM 1492 C CA . ARG A 1 185 ? -9.332 0.816 18.770 1.00 72.44 185 ARG A CA 1
ATOM 1493 C C . ARG A 1 185 ? -10.012 1.560 17.625 1.00 72.44 185 ARG A C 1
ATOM 1495 O O . ARG A 1 185 ? -11.221 1.434 17.440 1.00 72.44 185 ARG A O 1
ATOM 1502 N N . TRP A 1 186 ? -9.261 2.348 16.864 1.00 78.31 186 TRP A N 1
ATOM 1503 C CA . TRP A 1 186 ? -9.730 2.793 15.551 1.00 78.31 186 TRP A CA 1
ATOM 1504 C C . TRP A 1 186 ? -9.470 1.660 14.568 1.00 78.31 186 TRP A C 1
ATOM 1506 O O . TRP A 1 186 ? -8.358 1.142 14.524 1.00 78.31 186 TRP A O 1
ATOM 1516 N N . CYS A 1 187 ? -10.488 1.236 13.836 1.00 82.19 187 CYS A N 1
ATOM 1517 C CA . CYS A 1 187 ? -10.385 0.174 12.851 1.00 82.19 187 CYS A CA 1
ATOM 1518 C C . CYS A 1 187 ? -10.511 0.776 11.456 1.00 82.19 187 CYS A C 1
ATOM 1520 O O . CYS A 1 187 ? -11.401 1.592 11.220 1.00 82.19 187 CYS A O 1
ATOM 1522 N N . VAL A 1 188 ? -9.627 0.370 10.552 1.00 83.81 188 VAL A N 1
ATOM 1523 C CA . VAL A 1 188 ? -9.721 0.624 9.114 1.00 83.81 188 VAL A CA 1
ATOM 1524 C C . VAL A 1 188 ? -9.858 -0.727 8.426 1.00 83.81 188 VAL A C 1
ATOM 1526 O O . VAL A 1 188 ? -9.075 -1.632 8.703 1.00 83.81 188 VAL A O 1
ATOM 1529 N N . VAL A 1 189 ? -10.853 -0.857 7.556 1.00 85.62 189 VAL A N 1
ATOM 1530 C CA . VAL A 1 189 ? -11.136 -2.062 6.777 1.00 85.62 189 VAL A CA 1
ATOM 1531 C C . VAL A 1 189 ? -10.704 -1.816 5.338 1.00 85.62 189 VAL A C 1
ATOM 1533 O O . VAL A 1 189 ? -11.151 -0.847 4.717 1.00 85.62 189 VAL A O 1
ATOM 1536 N N . LEU A 1 190 ? -9.832 -2.683 4.830 1.00 87.94 190 LEU A N 1
ATOM 1537 C CA . LEU A 1 190 ? -9.255 -2.601 3.490 1.00 87.94 190 LEU A CA 1
ATOM 1538 C C . LEU A 1 190 ? -9.538 -3.884 2.701 1.00 87.94 190 LEU A C 1
ATOM 1540 O O . LEU A 1 190 ? -9.547 -4.979 3.272 1.00 87.94 190 LEU A O 1
ATOM 1544 N N . GLU A 1 191 ? -9.709 -3.753 1.387 1.00 84.19 191 GLU A N 1
ATOM 1545 C CA . GLU A 1 191 ? -9.690 -4.896 0.467 1.00 84.19 191 GLU A CA 1
ATOM 1546 C C . GLU A 1 191 ? -8.278 -5.484 0.337 1.00 84.19 191 GLU A C 1
ATOM 1548 O O . GLU A 1 191 ? -7.273 -4.773 0.445 1.00 84.19 191 GLU A O 1
ATOM 1553 N N . ARG A 1 192 ? -8.191 -6.795 0.071 1.00 76.44 192 ARG A N 1
ATOM 1554 C CA . ARG A 1 192 ? -6.913 -7.513 -0.085 1.00 76.44 192 ARG A CA 1
ATOM 1555 C C . ARG A 1 192 ? -6.767 -8.296 -1.392 1.00 76.44 192 ARG A C 1
ATOM 1557 O O . ARG A 1 192 ? -5.913 -9.173 -1.485 1.00 76.44 192 ARG A O 1
ATOM 1564 N N . GLY A 1 193 ? -7.543 -7.963 -2.420 1.00 70.25 193 GLY A N 1
ATOM 1565 C CA . GLY A 1 193 ? -7.489 -8.605 -3.742 1.00 70.25 193 GLY A CA 1
ATOM 1566 C C . GLY A 1 193 ? -8.128 -9.994 -3.811 1.00 70.25 193 GLY A C 1
ATOM 1567 O O . GLY A 1 193 ? -8.566 -10.396 -4.884 1.00 70.25 193 GLY A O 1
ATOM 1568 N N . ASP A 1 194 ? -8.231 -10.697 -2.682 1.00 77.00 194 ASP A N 1
ATOM 1569 C CA . ASP A 1 194 ? -9.149 -11.819 -2.503 1.00 77.00 194 ASP A CA 1
ATOM 1570 C C . ASP A 1 194 ? -10.519 -11.263 -2.064 1.00 77.00 194 ASP A C 1
ATOM 1572 O O . ASP A 1 194 ? -10.573 -10.551 -1.055 1.00 77.00 194 ASP A O 1
ATOM 1576 N N . PRO A 1 195 ? -11.609 -11.526 -2.809 1.00 71.19 195 PRO A N 1
ATOM 1577 C CA . PRO A 1 195 ? -12.936 -10.997 -2.488 1.00 71.19 195 PRO A CA 1
ATOM 1578 C C . PRO A 1 195 ? -13.467 -11.479 -1.133 1.00 71.19 195 PRO A C 1
ATOM 1580 O O . PRO A 1 195 ? -14.289 -10.792 -0.526 1.00 71.19 195 PRO A O 1
ATOM 1583 N N . ASP A 1 196 ? -12.982 -12.620 -0.640 1.00 76.81 196 ASP A N 1
ATOM 1584 C CA . ASP A 1 196 ? -13.439 -13.207 0.614 1.00 76.81 196 ASP A CA 1
ATOM 1585 C C . ASP A 1 196 ? -12.559 -12.808 1.803 1.00 7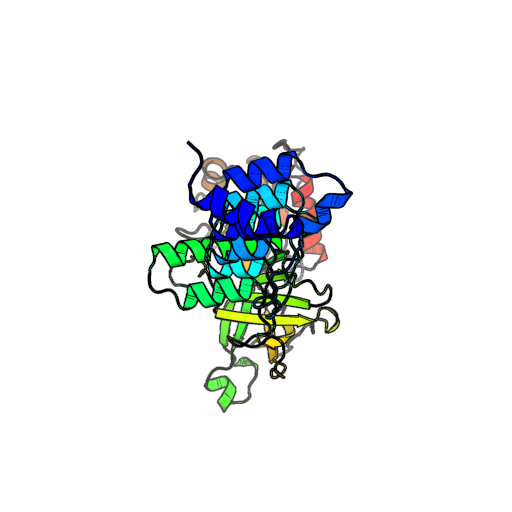6.81 196 ASP A C 1
ATOM 1587 O O . ASP A 1 196 ? -12.849 -13.210 2.928 1.00 76.81 196 ASP A O 1
ATOM 1591 N N . VAL A 1 197 ? -11.496 -12.017 1.606 1.00 82.12 197 VAL A N 1
ATOM 1592 C CA . VAL A 1 197 ? -10.574 -11.628 2.683 1.00 82.12 197 VAL A CA 1
ATOM 1593 C C . VAL A 1 197 ? -10.494 -10.115 2.832 1.00 82.12 197 VAL A C 1
ATOM 1595 O O . VAL A 1 197 ? -10.054 -9.390 1.942 1.00 82.12 197 VAL A O 1
ATOM 1598 N N . LEU A 1 198 ? -10.838 -9.645 4.029 1.00 85.56 198 LEU A N 1
ATOM 1599 C CA . LEU A 1 198 ? -10.696 -8.255 4.444 1.00 85.56 198 LEU A CA 1
ATOM 1600 C C . LEU A 1 198 ? -9.519 -8.093 5.398 1.00 85.56 198 LEU A C 1
ATOM 1602 O O . LEU A 1 198 ? -9.292 -8.922 6.279 1.00 85.56 198 LEU A O 1
ATOM 1606 N N . GLU A 1 199 ? -8.804 -6.982 5.277 1.00 89.56 199 GLU A N 1
ATOM 1607 C CA . GLU A 1 199 ? -7.846 -6.565 6.291 1.00 89.56 199 GLU A CA 1
ATOM 1608 C C . GLU A 1 199 ? -8.507 -5.594 7.270 1.00 89.56 199 GLU A C 1
ATOM 1610 O O . GLU A 1 199 ? -8.914 -4.502 6.882 1.00 89.56 199 GLU A O 1
ATOM 1615 N N . LEU A 1 200 ? -8.550 -5.953 8.553 1.00 87.88 200 LEU A N 1
ATOM 1616 C CA . LEU A 1 200 ? -8.880 -5.044 9.647 1.00 87.88 200 LEU A CA 1
ATOM 1617 C C . LEU A 1 200 ? -7.595 -4.549 10.311 1.00 87.88 200 LEU A C 1
ATOM 1619 O O . LEU A 1 200 ? -6.938 -5.266 11.067 1.00 87.88 200 LEU A O 1
ATOM 1623 N N . ALA A 1 201 ? -7.245 -3.297 10.044 1.00 87.44 201 ALA A N 1
ATOM 1624 C CA . ALA A 1 201 ? -6.114 -2.604 10.638 1.00 87.44 201 ALA A CA 1
ATOM 1625 C C . ALA A 1 201 ? -6.564 -1.828 11.885 1.00 87.44 201 ALA A C 1
ATOM 1627 O O . ALA A 1 201 ? -7.393 -0.921 11.806 1.00 87.44 201 ALA A O 1
ATOM 1628 N N . PHE A 1 202 ? -6.011 -2.169 13.049 1.00 83.94 202 PHE A N 1
ATOM 1629 C CA . PHE A 1 202 ? -6.387 -1.596 14.339 1.00 83.94 202 PHE A CA 1
ATOM 1630 C C . PHE A 1 202 ? -5.312 -0.656 14.880 1.00 83.94 202 PHE A C 1
ATOM 1632 O O . PHE A 1 202 ? -4.163 -1.049 15.087 1.00 83.94 202 PHE A O 1
ATOM 1639 N N . PHE A 1 203 ? -5.721 0.549 15.253 1.00 82.50 203 PHE A N 1
ATOM 1640 C CA . PHE A 1 203 ? -4.869 1.604 15.790 1.00 82.50 203 PHE A CA 1
ATOM 1641 C C . PHE A 1 203 ? -5.263 1.889 17.239 1.00 82.50 203 PHE A C 1
ATOM 1643 O O . PHE A 1 203 ? -6.454 1.996 17.561 1.00 82.50 203 PHE A O 1
ATOM 1650 N N . ASN A 1 204 ? -4.272 1.994 18.122 1.00 75.25 204 ASN A N 1
ATOM 1651 C CA . ASN A 1 204 ? -4.498 2.474 19.479 1.00 75.25 204 ASN A CA 1
ATOM 1652 C C . ASN A 1 204 ? -4.836 3.968 19.484 1.00 75.25 204 ASN A C 1
ATOM 1654 O O . ASN A 1 204 ? -4.566 4.705 18.537 1.00 75.25 204 ASN A O 1
ATOM 1658 N N . LYS A 1 205 ? -5.457 4.416 20.574 1.00 67.25 205 LYS A N 1
ATOM 1659 C CA . LYS A 1 205 ? -5.678 5.836 20.814 1.00 67.25 205 LYS A CA 1
ATOM 1660 C C . LYS A 1 205 ? -4.364 6.467 21.283 1.00 67.25 205 LYS A C 1
ATOM 1662 O O . LYS A 1 205 ? -4.039 6.333 22.460 1.00 67.25 205 LYS A O 1
ATOM 1667 N N . ASP A 1 206 ? -3.674 7.186 20.404 1.00 53.66 206 ASP A N 1
ATOM 1668 C CA . ASP A 1 206 ? -2.624 8.106 20.843 1.00 53.66 206 ASP A CA 1
ATOM 1669 C C . ASP A 1 206 ? -3.248 9.306 21.576 1.00 53.66 206 ASP A C 1
ATOM 1671 O O . ASP A 1 206 ? -4.420 9.661 21.375 1.00 53.66 206 ASP A O 1
ATOM 1675 N N . SER A 1 207 ? -2.480 9.881 22.503 1.00 44.06 207 SER A N 1
ATOM 1676 C CA . SER A 1 207 ? -2.876 10.909 23.478 1.00 44.06 207 SER A CA 1
ATOM 1677 C C . SER A 1 207 ? -3.613 12.107 22.876 1.00 44.06 207 SER A C 1
ATOM 1679 O O . SER A 1 207 ? -4.495 12.662 23.534 1.00 44.06 207 SER A O 1
ATOM 1681 N N . ASP A 1 208 ? -3.326 12.429 21.615 1.00 50.94 208 ASP A N 1
ATOM 1682 C CA . ASP A 1 208 ? -3.722 13.677 20.955 1.00 50.94 208 ASP A CA 1
ATOM 1683 C C . ASP A 1 208 ? -4.783 13.491 19.859 1.00 50.94 208 ASP A C 1
ATOM 1685 O O . ASP A 1 208 ? -5.071 14.408 19.097 1.00 50.94 208 ASP A O 1
ATOM 1689 N N . GLY A 1 209 ? -5.378 12.296 19.750 1.00 52.50 209 GLY A N 1
ATOM 1690 C CA . GLY A 1 209 ? -6.456 12.027 18.787 1.00 52.50 209 GLY A CA 1
ATOM 1691 C C . GLY A 1 209 ? -6.008 11.895 17.326 1.00 52.50 209 GLY A C 1
ATOM 1692 O O . GLY A 1 209 ? -6.846 11.641 16.461 1.00 52.50 209 GLY A O 1
ATOM 1693 N N . VAL A 1 210 ? -4.707 12.007 17.052 1.00 60.97 210 VAL A N 1
ATOM 1694 C CA . VAL A 1 210 ? -4.108 11.753 15.737 1.00 60.97 210 VAL A CA 1
ATOM 1695 C C . VAL A 1 210 ? -3.902 10.246 15.559 1.00 60.97 210 VAL A C 1
ATOM 1697 O O . VAL A 1 210 ? -3.364 9.578 16.438 1.00 60.97 210 VAL A O 1
ATOM 1700 N N . ARG A 1 211 ? -4.359 9.692 14.430 1.00 74.81 211 ARG A N 1
ATOM 1701 C CA . ARG A 1 211 ? -4.129 8.283 14.070 1.00 74.81 211 ARG A CA 1
ATOM 1702 C C . ARG A 1 211 ? -2.655 8.092 13.702 1.00 74.81 211 ARG A C 1
ATOM 1704 O O . ARG A 1 211 ? -2.170 8.794 12.816 1.00 74.81 211 ARG A O 1
ATOM 1711 N N . SER A 1 212 ? -1.978 7.114 14.305 1.00 81.25 212 SER A N 1
ATOM 1712 C CA . SER A 1 212 ? -0.638 6.706 13.866 1.00 81.25 212 SER A CA 1
ATOM 1713 C C . SER A 1 212 ? -0.647 6.254 12.398 1.00 81.25 212 SER A C 1
ATOM 1715 O O . SER A 1 212 ? -1.640 5.724 11.901 1.00 81.25 212 SER A O 1
ATOM 1717 N N . VAL A 1 213 ? 0.466 6.444 11.685 1.00 86.44 213 VAL A N 1
ATOM 1718 C CA . VAL A 1 213 ? 0.564 6.081 10.256 1.00 86.44 213 VAL A CA 1
ATOM 1719 C C . VAL A 1 213 ? 0.411 4.572 10.051 1.00 86.44 213 VAL A C 1
ATOM 1721 O O . VAL A 1 213 ? -0.264 4.134 9.124 1.00 86.44 213 VAL A O 1
ATOM 1724 N N . CYS A 1 214 ? 1.018 3.767 10.926 1.00 86.81 214 CYS A N 1
ATOM 1725 C CA . CYS A 1 214 ? 0.925 2.310 10.879 1.00 86.81 214 CYS A CA 1
ATOM 1726 C C . CYS A 1 214 ? -0.010 1.773 11.973 1.00 86.81 214 CYS A C 1
ATOM 1728 O O . CYS A 1 214 ? -0.026 2.322 13.082 1.00 86.81 214 CYS A O 1
ATOM 1730 N N . PRO A 1 215 ? -0.766 0.695 11.691 1.00 87.31 215 PRO A N 1
ATOM 1731 C CA . PRO A 1 215 ? -1.607 0.042 12.685 1.00 87.31 215 PRO A CA 1
ATOM 1732 C C . PRO A 1 215 ? -0.770 -0.637 13.766 1.00 87.31 215 PRO A C 1
ATOM 1734 O O . PRO A 1 215 ? 0.324 -1.139 13.512 1.00 87.31 215 PRO A O 1
ATOM 1737 N N . THR A 1 216 ? -1.319 -0.704 14.977 1.00 83.25 216 THR A N 1
ATOM 1738 C CA . THR A 1 216 ? -0.699 -1.428 16.092 1.00 83.25 216 THR A CA 1
ATOM 1739 C C . THR A 1 216 ? -0.890 -2.940 15.951 1.00 83.25 216 THR A C 1
ATOM 1741 O O . THR A 1 216 ? -0.026 -3.713 16.353 1.00 83.25 216 THR A O 1
ATOM 1744 N N . SER A 1 217 ? -2.012 -3.376 15.374 1.00 82.44 217 SER A N 1
ATOM 1745 C CA . SER A 1 217 ? -2.250 -4.774 15.003 1.00 82.44 217 SER A CA 1
ATOM 1746 C C . SER A 1 217 ? -3.128 -4.856 13.762 1.00 82.44 217 SER A C 1
ATOM 1748 O O . SER A 1 217 ? -3.894 -3.940 13.468 1.00 82.44 217 SER A O 1
ATOM 1750 N N . VAL A 1 218 ? -3.007 -5.956 13.025 1.00 85.00 218 VAL A N 1
ATOM 1751 C CA . VAL A 1 218 ? -3.794 -6.230 11.823 1.00 85.00 218 VAL A CA 1
ATOM 1752 C C . VAL A 1 218 ? -4.402 -7.625 11.948 1.00 85.00 218 VAL A C 1
ATOM 1754 O O . VAL A 1 218 ? -3.775 -8.538 12.492 1.00 85.00 218 VAL A O 1
ATOM 1757 N N . MET A 1 219 ? -5.629 -7.780 11.468 1.00 83.62 219 MET A N 1
ATOM 1758 C CA . MET A 1 219 ? -6.345 -9.048 11.380 1.00 83.62 219 MET A CA 1
ATOM 1759 C C . MET A 1 219 ? -6.812 -9.250 9.944 1.00 83.62 219 MET A C 1
ATOM 1761 O O . MET A 1 219 ? -7.411 -8.354 9.358 1.00 83.62 219 MET A O 1
ATOM 1765 N N . LEU A 1 220 ? -6.550 -10.425 9.387 1.00 83.69 220 LEU A N 1
ATOM 1766 C CA . LEU A 1 220 ? -7.159 -10.869 8.143 1.0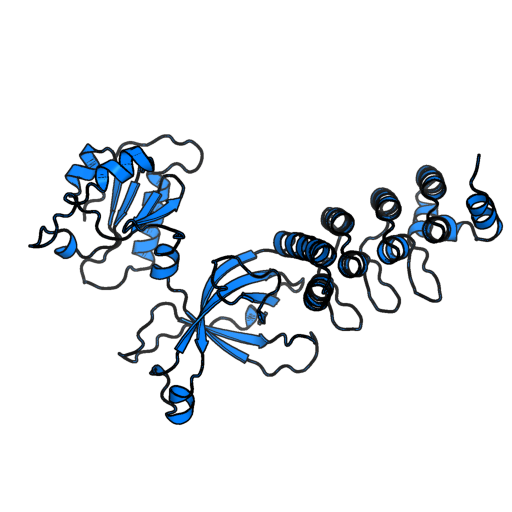0 83.69 220 LEU A CA 1
ATOM 1767 C C . LEU A 1 220 ? -8.433 -11.631 8.490 1.00 83.69 220 LEU A C 1
ATOM 1769 O O . LEU A 1 220 ? -8.403 -12.611 9.235 1.00 83.69 220 LEU A O 1
ATOM 1773 N N . TYR A 1 221 ? -9.558 -11.153 7.982 1.00 81.44 221 TYR A N 1
ATOM 1774 C CA . TYR A 1 221 ? -10.874 -11.704 8.250 1.00 81.44 221 TYR A CA 1
ATOM 1775 C C . TYR A 1 221 ? -11.453 -12.298 6.978 1.00 81.44 221 TYR A C 1
ATOM 1777 O O . TYR A 1 221 ? -11.596 -11.603 5.973 1.00 81.44 221 TYR A O 1
ATOM 1785 N N . ASN A 1 222 ? -11.795 -13.583 7.044 1.00 79.44 222 ASN A N 1
ATOM 1786 C CA . ASN A 1 222 ? -12.504 -14.255 5.972 1.00 79.44 222 ASN A CA 1
ATOM 1787 C C . ASN A 1 222 ? -14.005 -13.951 6.095 1.00 79.44 222 ASN A C 1
ATOM 1789 O O . ASN A 1 222 ? -14.633 -14.317 7.087 1.00 79.44 222 ASN A O 1
ATOM 1793 N N . VAL A 1 223 ? -14.584 -13.304 5.088 1.00 77.06 223 VAL A N 1
ATOM 1794 C CA . VAL A 1 223 ? -15.994 -12.895 5.068 1.00 77.06 223 VAL A CA 1
ATOM 1795 C C . VAL A 1 223 ? -16.927 -14.102 5.180 1.00 77.06 223 VAL A C 1
ATOM 1797 O O . VAL A 1 223 ? -17.940 -14.022 5.877 1.00 77.06 223 VAL A O 1
ATOM 1800 N N . ALA A 1 224 ? -16.562 -15.242 4.583 1.00 71.69 224 ALA A N 1
ATOM 1801 C CA . ALA A 1 224 ? -17.335 -16.479 4.652 1.00 71.69 224 ALA A CA 1
ATOM 1802 C C . ALA A 1 224 ? -17.351 -17.108 6.056 1.00 71.69 224 ALA A C 1
ATOM 1804 O O . ALA A 1 224 ? -18.249 -17.893 6.357 1.00 71.69 224 ALA A O 1
ATOM 1805 N N . ALA A 1 225 ? -16.405 -16.751 6.936 1.00 69.88 225 ALA A N 1
ATOM 1806 C CA . ALA A 1 225 ? -16.435 -17.189 8.331 1.00 69.88 225 ALA A CA 1
ATOM 1807 C C . ALA A 1 225 ? -17.630 -16.597 9.102 1.00 69.88 225 ALA A C 1
ATOM 1809 O O . ALA A 1 225 ? -18.048 -17.166 10.111 1.00 69.88 225 ALA A O 1
ATOM 1810 N N . GLY A 1 226 ? -18.196 -15.486 8.615 1.00 66.75 226 GLY A N 1
ATOM 1811 C CA . GLY A 1 226 ? -19.306 -14.791 9.253 1.00 66.75 226 GLY A CA 1
ATOM 1812 C C . GLY A 1 226 ? -18.939 -14.172 10.606 1.00 66.75 226 GLY A C 1
ATOM 1813 O O . GLY A 1 226 ? -17.816 -14.275 11.104 1.00 66.75 226 GLY A O 1
ATOM 1814 N N . SER A 1 227 ? -19.915 -13.499 11.213 1.00 67.19 227 SER A N 1
ATOM 1815 C CA . SER A 1 227 ? -19.787 -12.931 12.554 1.00 67.19 227 SER A CA 1
ATOM 1816 C C . SER A 1 227 ? -20.747 -13.618 13.519 1.00 67.19 227 SER A C 1
ATOM 1818 O O . SER A 1 227 ? -21.911 -13.871 13.204 1.00 67.19 227 SER A O 1
ATOM 1820 N N . GLU A 1 228 ? -20.262 -13.922 14.722 1.00 68.81 228 GLU A N 1
ATOM 1821 C CA . GLU A 1 228 ? -21.109 -14.459 15.788 1.00 68.81 228 GLU A CA 1
ATOM 1822 C C . GLU A 1 228 ? -21.590 -13.291 16.652 1.00 68.81 228 GLU A C 1
ATOM 1824 O O . GLU A 1 228 ? -20.810 -12.680 17.386 1.00 68.81 228 GLU A O 1
ATOM 1829 N N . VAL A 1 229 ? -22.877 -12.951 16.571 1.00 62.06 229 VAL A N 1
ATOM 1830 C CA . VAL A 1 229 ? -23.470 -11.937 17.453 1.00 62.06 229 VAL A CA 1
ATOM 1831 C C . VAL A 1 229 ? -23.580 -12.521 18.857 1.00 62.06 229 VAL A C 1
ATOM 1833 O O . VAL A 1 229 ? -24.236 -13.541 19.067 1.00 62.06 229 VAL A O 1
ATOM 1836 N N . THR A 1 230 ? -22.962 -11.863 19.835 1.00 58.78 230 THR A N 1
ATOM 1837 C CA . THR A 1 230 ? -23.047 -12.285 21.235 1.00 58.78 230 THR A CA 1
ATOM 1838 C C . THR A 1 230 ? -24.055 -11.429 21.982 1.00 58.78 230 THR A C 1
ATOM 1840 O O . THR A 1 230 ? -23.860 -10.237 22.204 1.00 58.78 230 THR A O 1
ATOM 1843 N N . ASN A 1 231 ? -25.140 -12.065 22.417 1.00 52.66 231 ASN A N 1
ATOM 1844 C CA . ASN A 1 231 ? -26.031 -11.517 23.431 1.00 52.66 231 ASN A CA 1
ATOM 1845 C C . ASN A 1 231 ? -25.594 -12.080 24.784 1.00 52.66 231 ASN A C 1
ATOM 1847 O O . ASN A 1 231 ? -26.162 -13.056 25.266 1.00 52.66 231 ASN A O 1
ATOM 1851 N N . ASP A 1 232 ? -24.543 -11.508 25.374 1.00 46.41 232 ASP A N 1
ATOM 1852 C CA . ASP A 1 232 ? -24.116 -11.912 26.713 1.00 46.41 232 ASP A CA 1
ATOM 1853 C C . ASP A 1 232 ? -25.235 -11.562 27.716 1.00 46.41 232 ASP A C 1
ATOM 1855 O O . ASP A 1 232 ? -25.566 -10.393 27.942 1.00 46.41 232 ASP A O 1
ATOM 1859 N N . SER A 1 233 ? -25.889 -12.596 28.253 1.00 42.66 233 SER A N 1
ATOM 1860 C CA . SER A 1 233 ? -27.037 -12.488 29.160 1.00 42.66 233 SER A CA 1
ATOM 1861 C C . SER A 1 233 ? -26.634 -12.156 30.598 1.00 42.66 233 SER A C 1
ATOM 1863 O 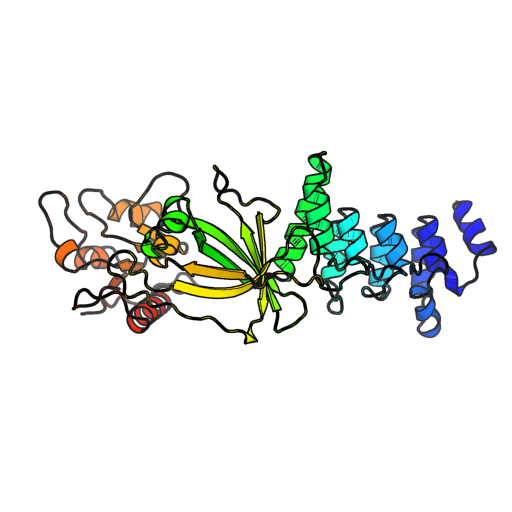O . SER A 1 233 ? -27.495 -12.047 31.472 1.00 42.66 233 SER A O 1
ATOM 1865 N N . SER A 1 234 ? -25.336 -12.003 30.870 1.00 42.72 234 SER A N 1
ATOM 1866 C CA . SER A 1 234 ? -24.837 -11.622 32.186 1.00 42.72 234 SER A CA 1
ATOM 1867 C C . SER A 1 234 ? -25.176 -10.159 32.509 1.00 42.72 234 SER A C 1
ATOM 1869 O O . SER A 1 234 ? -24.853 -9.219 31.781 1.00 42.72 234 SER A O 1
ATOM 1871 N N . TRP A 1 235 ? -25.849 -9.955 33.644 1.00 41.22 235 TRP A N 1
ATOM 1872 C CA . TRP A 1 235 ? -26.370 -8.654 34.081 1.00 41.22 235 TRP A CA 1
ATOM 1873 C C . TRP A 1 235 ? -25.298 -7.555 34.231 1.00 41.22 235 TRP A C 1
ATOM 1875 O O . TRP A 1 235 ? -25.622 -6.375 34.124 1.00 41.22 235 TRP A O 1
ATOM 1885 N N . LEU A 1 236 ? -24.028 -7.935 34.427 1.00 32.94 236 LEU A N 1
ATOM 1886 C CA . LEU A 1 236 ? -22.883 -7.029 34.608 1.00 32.94 236 LEU A CA 1
ATOM 1887 C C . LEU A 1 236 ? -22.228 -6.562 33.295 1.00 32.94 236 LEU A C 1
ATOM 1889 O O . LEU A 1 236 ? -21.478 -5.589 33.311 1.00 32.94 236 LEU A O 1
ATOM 1893 N N . SER A 1 237 ? -22.500 -7.213 32.160 1.00 39.19 237 SER A N 1
ATOM 1894 C CA . SER A 1 237 ? -21.903 -6.862 30.859 1.00 39.19 237 SER A CA 1
ATOM 1895 C C . SER A 1 237 ? -22.903 -6.915 29.709 1.00 39.19 237 SER A C 1
ATOM 1897 O O . SER A 1 237 ? -22.553 -7.263 28.582 1.00 39.19 237 SER A O 1
ATOM 1899 N N . ARG A 1 238 ? -24.150 -6.514 29.976 1.00 44.12 238 ARG A N 1
ATOM 1900 C CA . ARG A 1 238 ? -25.209 -6.414 28.968 1.00 44.12 238 ARG A CA 1
ATOM 1901 C C . ARG A 1 238 ? -24.869 -5.310 27.959 1.00 44.12 238 ARG A C 1
ATOM 1903 O O . ARG A 1 238 ? -25.214 -4.145 28.140 1.00 44.12 238 ARG A O 1
ATOM 1910 N N . LYS A 1 239 ? -24.150 -5.672 26.902 1.00 49.66 239 LYS A N 1
ATOM 1911 C CA . LYS A 1 239 ? -23.741 -4.773 25.823 1.00 49.66 239 LYS A CA 1
ATOM 1912 C C . LYS A 1 239 ? -24.402 -5.220 24.521 1.00 49.66 239 LYS A C 1
ATOM 1914 O O . LYS A 1 239 ? -24.003 -6.216 23.927 1.00 49.66 239 LYS A O 1
ATOM 1919 N N . LYS A 1 240 ? -25.452 -4.504 24.106 1.00 47.69 240 LYS A N 1
ATOM 1920 C CA . LYS A 1 240 ? -26.099 -4.707 22.798 1.00 47.69 240 LYS A CA 1
ATOM 1921 C C . LYS A 1 240 ? -25.072 -4.391 21.697 1.00 47.69 240 LYS A C 1
ATOM 1923 O O . LYS A 1 240 ? -24.330 -3.434 21.864 1.00 47.69 240 LYS A O 1
ATOM 1928 N N . PHE A 1 241 ? -25.042 -5.156 20.600 1.00 54.25 241 PHE A N 1
ATOM 1929 C CA . PHE A 1 241 ? -24.112 -4.988 19.457 1.00 54.25 241 PHE A CA 1
ATOM 1930 C C . PHE A 1 241 ? -22.660 -5.476 19.670 1.00 54.25 241 PHE A C 1
ATOM 1932 O O . PHE A 1 241 ? -21.724 -4.955 19.054 1.00 54.25 241 PHE A O 1
ATOM 1939 N N . ALA A 1 242 ? -22.456 -6.486 20.524 1.00 59.53 242 ALA A N 1
ATOM 1940 C CA . ALA A 1 242 ? -21.204 -7.240 20.564 1.00 59.53 242 ALA A CA 1
ATOM 1941 C C . ALA A 1 242 ? -21.197 -8.349 19.497 1.00 59.53 242 ALA A C 1
ATOM 1943 O O . ALA A 1 242 ? -22.188 -9.056 19.307 1.00 59.53 242 ALA A O 1
ATOM 1944 N N . PHE A 1 243 ? -20.071 -8.520 18.816 1.00 63.72 243 PHE A N 1
ATOM 1945 C CA . PHE A 1 243 ? -19.867 -9.584 17.840 1.00 63.72 243 PHE A CA 1
ATOM 1946 C C . PHE A 1 243 ? -18.455 -10.141 17.945 1.00 63.72 243 PHE A C 1
ATOM 1948 O O . PHE A 1 243 ? -17.519 -9.461 18.365 1.00 63.72 243 PHE A O 1
ATOM 1955 N N . ILE A 1 244 ? -18.307 -11.400 17.568 1.00 68.44 244 ILE A N 1
ATOM 1956 C CA . ILE A 1 244 ? -17.023 -12.077 17.500 1.00 68.44 244 ILE A CA 1
ATOM 1957 C C . ILE A 1 244 ? -16.619 -12.158 16.037 1.00 68.44 244 ILE A C 1
ATOM 1959 O O . ILE A 1 244 ? -17.405 -12.603 15.199 1.00 68.44 244 ILE A O 1
ATOM 1963 N N . LEU A 1 245 ? -15.385 -11.749 15.757 1.00 73.62 245 LEU A N 1
ATOM 1964 C CA . LEU A 1 245 ? -14.719 -12.056 14.500 1.00 73.62 245 LEU A CA 1
ATOM 1965 C C . LEU A 1 245 ? -13.633 -13.093 14.769 1.00 73.62 245 LEU A C 1
ATOM 1967 O O . LEU A 1 245 ? -12.877 -12.996 15.742 1.00 73.62 245 LEU A O 1
ATOM 1971 N N . ARG A 1 246 ? -13.550 -14.082 13.884 1.00 71.31 246 ARG A N 1
ATOM 1972 C CA . ARG A 1 246 ? -12.480 -15.078 13.868 1.00 71.31 246 ARG A CA 1
ATOM 1973 C C . ARG A 1 246 ? -11.627 -14.830 12.638 1.00 71.31 246 ARG A C 1
ATOM 1975 O O . ARG A 1 246 ? -12.154 -14.661 11.543 1.00 71.31 246 ARG A O 1
ATOM 1982 N N . GLY A 1 247 ? -10.321 -14.769 12.827 1.00 73.69 247 GLY A N 1
ATOM 1983 C CA . GLY A 1 247 ? -9.407 -14.450 11.744 1.00 73.69 247 GLY A CA 1
ATOM 1984 C C . GLY A 1 247 ? -7.957 -14.546 12.169 1.00 73.69 247 GLY A C 1
ATOM 1985 O O . GLY A 1 247 ? -7.627 -14.797 13.335 1.00 73.69 247 GLY A O 1
ATOM 1986 N N . ASP A 1 248 ? -7.095 -14.346 11.190 1.00 72.06 248 ASP A N 1
ATOM 1987 C CA . ASP A 1 248 ? -5.666 -14.531 11.336 1.00 72.06 248 ASP A CA 1
ATOM 1988 C C . ASP A 1 248 ? -5.007 -13.214 11.719 1.00 72.06 248 ASP A C 1
ATOM 1990 O O . ASP A 1 248 ? -5.115 -12.209 11.013 1.00 72.06 248 ASP A O 1
ATOM 1994 N N . HIS A 1 249 ? -4.309 -13.200 12.855 1.00 67.81 249 HIS A N 1
ATOM 1995 C CA . HIS A 1 249 ? -3.494 -12.048 13.201 1.00 67.81 249 HIS A CA 1
ATOM 1996 C C . HIS A 1 249 ? -2.299 -11.969 12.272 1.00 67.81 249 HIS A C 1
ATOM 1998 O O . HIS A 1 249 ? -1.457 -12.869 12.230 1.00 67.81 249 HIS A O 1
ATOM 2004 N N . LEU A 1 250 ? -2.163 -10.823 11.619 1.00 65.69 250 LEU A N 1
ATOM 2005 C CA . LEU A 1 250 ? -0.922 -10.498 10.966 1.00 65.69 250 LEU A CA 1
ATOM 2006 C C . LEU A 1 250 ? 0.062 -10.041 12.044 1.00 65.69 250 LEU A C 1
ATOM 2008 O O . LEU A 1 250 ? 0.083 -8.875 12.448 1.00 65.69 250 LEU A O 1
ATOM 2012 N N . SER A 1 251 ? 0.882 -10.967 12.540 1.00 51.53 251 SER A N 1
ATOM 2013 C CA . SER A 1 251 ? 2.090 -10.557 13.248 1.00 51.53 251 SER A CA 1
ATOM 2014 C C . SER A 1 251 ? 2.945 -9.736 12.276 1.00 51.53 251 SER A C 1
ATOM 2016 O O . SER A 1 251 ? 2.823 -9.872 11.052 1.00 51.53 251 SER A O 1
ATOM 2018 N N . GLN A 1 252 ? 3.806 -8.857 12.793 1.00 47.22 252 GLN A N 1
ATOM 2019 C CA . GLN A 1 252 ? 4.622 -7.947 11.979 1.00 47.22 252 GLN A CA 1
ATOM 2020 C C . GLN A 1 252 ? 5.525 -8.638 10.935 1.00 47.22 252 GLN A C 1
ATOM 2022 O O . GLN A 1 252 ? 6.233 -7.977 10.191 1.00 47.22 252 GLN A O 1
ATOM 2027 N N . SER A 1 253 ? 5.448 -9.942 10.720 1.00 43.84 253 SER A N 1
ATOM 2028 C CA . SER A 1 253 ? 5.639 -10.515 9.396 1.00 43.84 253 SER A CA 1
ATOM 2029 C C . SER A 1 253 ? 5.041 -11.904 9.367 1.00 43.84 253 SER A C 1
ATOM 2031 O O . SER A 1 253 ? 5.408 -12.683 10.224 1.00 43.84 253 SER A O 1
ATOM 2033 N N . HIS A 1 254 ? 4.166 -12.194 8.400 1.00 42.41 254 HIS A N 1
ATOM 2034 C CA . HIS A 1 254 ? 4.133 -13.392 7.537 1.00 42.41 254 HIS A CA 1
ATOM 2035 C C . HIS A 1 254 ? 2.685 -13.641 7.069 1.00 42.41 254 HIS A C 1
ATOM 2037 O O . HIS A 1 254 ? 1.832 -13.990 7.869 1.00 42.41 254 HIS A O 1
ATOM 2043 N N . TYR A 1 255 ? 2.412 -13.479 5.766 1.00 45.34 255 TYR A N 1
ATOM 2044 C CA . TYR A 1 255 ? 1.083 -13.710 5.160 1.00 45.34 255 TYR A CA 1
ATOM 2045 C C . TYR A 1 255 ? 0.777 -15.188 4.844 1.00 45.34 255 TYR A C 1
ATOM 2047 O O . TYR A 1 255 ? -0.288 -15.490 4.322 1.00 45.34 255 TYR A O 1
ATOM 2055 N N . ARG A 1 256 ? 1.706 -16.118 5.105 1.00 35.72 256 ARG A N 1
ATOM 2056 C CA . ARG A 1 256 ? 1.535 -17.568 4.864 1.00 35.72 256 ARG A CA 1
ATOM 2057 C C . ARG A 1 256 ? 2.283 -18.431 5.892 1.00 35.72 256 ARG A C 1
ATOM 2059 O O . ARG A 1 256 ? 2.847 -19.467 5.556 1.00 35.72 256 ARG A O 1
ATOM 2066 N N . GLY A 1 257 ? 2.351 -17.980 7.141 1.00 35.22 257 GLY A N 1
ATOM 2067 C CA . GLY A 1 257 ? 2.647 -18.887 8.253 1.00 35.22 257 GLY A CA 1
ATOM 2068 C C . GLY A 1 257 ? 1.327 -19.401 8.823 1.00 35.22 257 GLY A C 1
ATOM 2069 O O . GLY A 1 257 ? 0.350 -18.659 8.747 1.00 35.22 257 GLY A O 1
ATOM 2070 N N . PRO A 1 258 ? 1.256 -20.614 9.394 1.00 29.50 258 PRO A N 1
ATOM 2071 C CA . PRO A 1 258 ? 0.128 -20.977 10.239 1.00 29.50 258 PRO A CA 1
ATOM 2072 C C . PRO A 1 258 ? 0.114 -20.008 11.428 1.00 29.50 258 PRO A C 1
ATOM 2074 O O . PRO A 1 258 ? 0.874 -20.155 12.385 1.00 29.50 258 PRO A O 1
ATOM 2077 N N . THR A 1 259 ? -0.684 -18.952 11.329 1.00 41.81 259 THR A N 1
ATOM 2078 C CA . THR A 1 259 ? -0.983 -18.070 12.448 1.00 41.81 259 THR A CA 1
ATOM 2079 C C . THR A 1 259 ? -2.032 -18.759 13.302 1.00 41.81 259 THR A C 1
ATOM 2081 O O . THR A 1 259 ? -2.936 -19.419 12.793 1.00 41.81 259 THR A O 1
ATOM 2084 N N . ALA A 1 260 ? -1.893 -18.665 14.622 1.00 41.16 260 ALA A N 1
ATOM 2085 C CA . ALA A 1 260 ? -2.944 -19.132 15.511 1.00 41.16 260 ALA A CA 1
ATOM 2086 C C . ALA A 1 260 ? -4.227 -18.352 15.185 1.00 41.16 260 ALA A C 1
ATOM 2088 O O . ALA A 1 260 ? -4.224 -17.122 15.269 1.00 41.16 260 ALA A O 1
ATOM 2089 N N . SER A 1 261 ? -5.297 -19.065 14.812 1.00 44.69 261 SER A N 1
ATOM 2090 C CA . SER A 1 261 ? -6.625 -18.475 14.630 1.00 44.69 261 SER A CA 1
ATOM 2091 C C . SER A 1 261 ? -6.966 -17.694 15.896 1.00 44.69 261 SER A C 1
ATOM 2093 O O . SER A 1 261 ? -7.089 -18.273 16.981 1.00 44.69 261 SER A O 1
ATOM 2095 N N . SER A 1 262 ? -7.103 -16.383 15.759 1.00 51.38 262 SER A N 1
ATOM 2096 C CA . SER A 1 262 ? -7.414 -15.500 16.870 1.00 51.38 262 SER A CA 1
ATOM 2097 C C . SER A 1 262 ? -8.908 -15.218 16.884 1.00 51.38 262 SER A C 1
ATOM 2099 O O . SER A 1 262 ? -9.534 -14.972 15.853 1.00 51.38 262 SER A O 1
ATOM 2101 N N . THR A 1 263 ? -9.500 -15.323 18.068 1.00 51.09 263 THR A N 1
ATOM 2102 C CA . THR A 1 263 ? -10.900 -14.969 18.291 1.00 51.09 263 THR A CA 1
ATOM 2103 C C . THR A 1 263 ? -10.910 -13.628 19.001 1.00 51.09 263 THR A C 1
ATOM 2105 O O . THR A 1 263 ? -10.476 -13.546 20.148 1.00 51.09 263 THR A O 1
ATOM 2108 N N . ALA A 1 264 ? -11.388 -12.588 18.325 1.00 53.75 264 ALA A N 1
ATOM 2109 C CA . ALA A 1 264 ? -11.493 -11.254 18.894 1.00 53.75 264 ALA A CA 1
ATOM 2110 C C . ALA A 1 264 ? -12.968 -10.889 19.077 1.00 53.75 264 ALA A C 1
ATOM 2112 O O . ALA A 1 264 ? -13.789 -11.043 18.170 1.00 53.75 264 ALA A O 1
ATOM 2113 N N . ILE A 1 265 ? -13.313 -10.425 20.279 1.00 50.81 265 ILE A N 1
ATOM 2114 C CA . ILE A 1 265 ? -14.665 -9.964 20.599 1.00 50.81 265 ILE A CA 1
ATOM 2115 C C . ILE A 1 265 ? -14.674 -8.447 20.490 1.00 50.81 265 ILE A C 1
ATOM 2117 O O . ILE A 1 265 ? -13.982 -7.757 21.243 1.00 50.81 265 ILE A O 1
ATOM 2121 N N . PHE A 1 266 ? -15.480 -7.941 19.566 1.00 49.25 266 PHE A N 1
ATOM 2122 C CA . PHE A 1 266 ? -15.652 -6.522 19.325 1.00 49.25 266 PHE A CA 1
ATOM 2123 C C . PHE A 1 266 ? -17.027 -6.048 19.779 1.00 49.25 266 PHE A C 1
ATOM 2125 O O . PHE A 1 266 ? -18.003 -6.795 19.807 1.00 49.25 266 PHE A O 1
ATOM 2132 N N . HIS A 1 267 ? -17.114 -4.771 20.131 1.00 40.91 267 HIS A N 1
ATOM 2133 C CA . HIS A 1 267 ? -18.375 -4.111 20.432 1.00 40.91 267 HIS A CA 1
ATOM 2134 C C . HIS A 1 267 ? -18.452 -2.754 19.735 1.00 40.91 267 HIS A C 1
ATOM 2136 O O . HIS A 1 267 ? -17.615 -1.872 19.967 1.00 40.91 267 HIS A O 1
ATOM 2142 N N . VAL A 1 268 ? -19.492 -2.568 18.919 1.00 42.28 268 VAL A N 1
ATOM 2143 C CA . VAL A 1 268 ? -19.819 -1.280 18.297 1.00 42.28 268 VAL A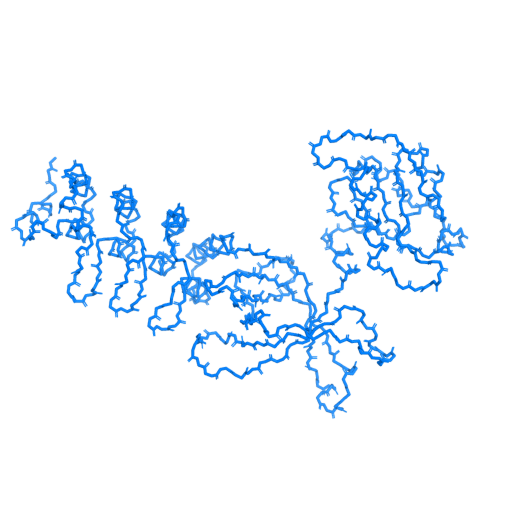 CA 1
ATOM 2144 C C . VAL A 1 268 ? -20.727 -0.523 19.252 1.00 42.28 268 VAL A C 1
ATOM 2146 O O . VAL A 1 268 ? -21.918 -0.792 19.368 1.00 42.28 268 VAL A O 1
ATOM 2149 N N . SER A 1 269 ? -20.167 0.449 19.968 1.00 40.34 269 SER A N 1
ATOM 2150 C CA . SER A 1 269 ? -20.990 1.327 20.795 1.00 40.34 269 SER A CA 1
ATOM 2151 C C . SER A 1 269 ? -21.591 2.421 19.916 1.00 40.34 269 SER A C 1
ATOM 2153 O O . SER A 1 269 ? -20.952 3.444 19.667 1.00 40.34 269 SER A O 1
ATOM 2155 N N . LEU A 1 270 ? -22.822 2.199 19.443 1.00 35.91 270 LEU A N 1
ATOM 2156 C CA . LEU A 1 270 ? -23.585 3.176 18.659 1.00 35.91 270 LEU A CA 1
ATOM 2157 C C . LEU A 1 270 ? -23.654 4.519 19.406 1.00 35.91 270 LEU A C 1
ATOM 2159 O O . LEU A 1 270 ? -23.281 5.552 18.863 1.00 35.91 270 LEU A O 1
ATOM 2163 N N . LEU A 1 271 ? -23.985 4.478 20.701 1.00 34.16 271 LEU A N 1
ATOM 2164 C CA . LEU A 1 271 ? -24.030 5.644 21.587 1.00 34.16 271 LEU A CA 1
ATOM 2165 C C . LEU A 1 271 ? -22.676 6.370 21.668 1.00 34.16 271 LEU A C 1
ATOM 2167 O O . LEU A 1 271 ? -22.634 7.586 21.752 1.00 34.16 271 LEU A O 1
ATOM 2171 N N . TYR A 1 272 ? -21.552 5.657 21.600 1.00 35.47 272 TYR A N 1
ATOM 2172 C CA . TYR A 1 272 ? -20.218 6.255 21.666 1.00 35.47 272 TYR A CA 1
ATOM 2173 C C . TYR A 1 272 ? -19.737 6.863 20.343 1.00 35.47 272 TYR A C 1
ATOM 2175 O O . TYR A 1 272 ? -19.081 7.905 20.360 1.00 35.47 272 TYR A O 1
ATOM 2183 N N . ASN A 1 273 ? -20.069 6.231 19.212 1.00 33.47 273 ASN A N 1
ATOM 2184 C CA . ASN A 1 273 ? -19.839 6.797 17.880 1.00 33.47 273 ASN A CA 1
ATOM 2185 C C . ASN A 1 273 ? -20.659 8.074 17.682 1.00 33.47 273 ASN A C 1
ATOM 2187 O O . ASN A 1 273 ? -20.175 9.026 17.076 1.00 33.47 273 ASN A O 1
ATOM 2191 N N . LEU A 1 274 ? -21.848 8.114 18.285 1.00 36.47 274 LEU A N 1
ATOM 2192 C CA . LEU A 1 274 ? -22.659 9.315 18.385 1.00 36.47 274 LEU A CA 1
ATOM 2193 C C . LEU A 1 274 ? -21.983 10.333 19.324 1.00 36.47 274 LEU A C 1
ATOM 2195 O O . LEU A 1 274 ? -21.708 11.432 18.884 1.00 36.47 274 LEU A O 1
ATOM 2199 N N . LEU A 1 275 ? -21.563 9.957 20.539 1.00 34.59 275 LEU A N 1
ATOM 2200 C CA . LEU A 1 275 ? -21.031 10.859 21.584 1.00 34.59 275 LEU A CA 1
ATOM 2201 C C . LEU A 1 275 ? -19.646 11.521 21.350 1.00 34.59 275 LEU A C 1
ATOM 2203 O O . LEU A 1 275 ? -19.221 12.296 22.214 1.00 34.59 275 LEU A O 1
ATOM 2207 N N . ARG A 1 276 ? -18.868 11.218 20.295 1.00 35.84 276 ARG A N 1
ATOM 2208 C CA . ARG A 1 276 ? -17.431 11.608 20.252 1.00 35.84 276 ARG A CA 1
ATOM 2209 C C . ARG A 1 276 ? -16.869 12.227 18.964 1.00 35.84 276 ARG A C 1
ATOM 2211 O O . ARG A 1 276 ? -15.681 12.058 18.688 1.00 35.84 276 ARG A O 1
ATOM 2218 N N . LYS A 1 277 ? -17.609 13.118 18.298 1.00 36.72 277 LYS A N 1
ATOM 2219 C CA . LYS A 1 277 ? -16.953 14.267 17.629 1.00 36.72 277 LYS A CA 1
ATOM 2220 C C . LYS A 1 277 ? -16.629 15.367 18.647 1.00 36.72 277 LYS A C 1
ATOM 2222 O O . LYS A 1 277 ? -17.227 16.430 18.613 1.00 36.72 277 LYS A O 1
ATOM 2227 N N . HIS A 1 278 ? -15.694 15.120 19.565 1.00 36.44 278 HIS A N 1
ATOM 2228 C CA . HIS A 1 278 ? -15.131 16.211 20.362 1.00 36.44 278 HIS A CA 1
ATOM 2229 C C . HIS A 1 278 ? -13.653 16.006 20.640 1.00 36.44 278 HIS A C 1
ATOM 2231 O O . HIS A 1 278 ? -13.267 15.252 21.539 1.00 36.44 278 HIS A O 1
ATOM 2237 N N . ASP A 1 279 ? -12.862 16.786 19.911 1.00 32.47 279 ASP A N 1
ATOM 2238 C CA . ASP A 1 279 ? -11.845 17.580 20.566 1.00 32.47 279 ASP A CA 1
ATOM 2239 C C . ASP A 1 279 ? -12.445 18.946 20.941 1.00 32.47 279 ASP A C 1
ATOM 2241 O O . ASP A 1 279 ? -13.158 19.569 20.158 1.00 32.47 279 ASP A O 1
ATOM 2245 N N . LYS A 1 280 ? -12.170 19.348 22.184 1.00 32.94 280 LYS A N 1
ATOM 2246 C CA . LYS A 1 280 ? -12.370 20.662 22.825 1.00 32.94 280 LYS A CA 1
ATOM 2247 C C . LYS A 1 280 ? -13.811 21.221 22.938 1.00 32.94 280 LYS A C 1
ATOM 2249 O O . LYS A 1 280 ? -14.409 21.710 21.994 1.00 32.94 280 LYS A O 1
ATOM 2254 N N . ARG A 1 281 ? -14.261 21.265 24.206 1.00 31.52 281 ARG A N 1
ATOM 2255 C CA . ARG A 1 281 ? -15.430 21.970 24.792 1.00 31.52 281 ARG A CA 1
ATOM 2256 C C . ARG A 1 281 ? -16.806 21.418 24.386 1.00 31.52 281 ARG A C 1
ATOM 2258 O O . ARG A 1 281 ? -17.307 21.666 23.302 1.00 31.52 281 ARG A O 1
ATOM 2265 N N . ARG A 1 282 ? -17.404 20.665 25.318 1.00 29.41 282 ARG A N 1
ATOM 2266 C CA . ARG A 1 282 ? -18.717 20.009 25.204 1.00 29.41 282 ARG A CA 1
ATOM 2267 C C . ARG A 1 282 ? -19.868 21.008 25.050 1.00 29.41 282 ARG A C 1
ATOM 2269 O O . ARG A 1 282 ? -20.076 21.818 25.951 1.00 29.41 282 ARG A O 1
ATOM 2276 N N . PRO A 1 283 ? -20.705 20.803 24.036 1.00 32.75 283 PRO A N 1
ATOM 2277 C CA . PRO A 1 283 ? -22.148 20.706 24.180 1.00 32.75 283 PRO A CA 1
ATOM 2278 C C . PRO A 1 283 ? -22.631 19.248 24.363 1.00 32.75 283 PRO A C 1
ATOM 2280 O O . PRO A 1 283 ? -21.888 18.297 24.127 1.00 32.75 283 PRO A O 1
ATOM 2283 N N . TRP A 1 284 ? -23.869 19.053 24.836 1.00 38.38 284 TRP A N 1
ATOM 2284 C CA . TRP A 1 284 ? -24.464 17.735 25.159 1.00 38.38 284 TRP A CA 1
ATOM 2285 C C . TRP A 1 284 ? -25.148 17.029 23.972 1.00 38.38 284 TRP A C 1
ATOM 2287 O O . TRP A 1 284 ? -25.887 16.064 24.151 1.00 38.38 284 TRP A O 1
ATOM 2297 N N . TRP A 1 285 ? -24.862 17.482 22.755 1.00 45.75 285 TRP A N 1
ATOM 2298 C CA . TRP A 1 285 ? -25.330 16.923 21.489 1.00 45.75 285 TRP A CA 1
ATOM 2299 C C . TRP A 1 285 ? -24.140 16.634 20.579 1.00 45.75 285 TRP A C 1
ATOM 2301 O O . TRP A 1 285 ? -23.045 17.152 20.784 1.00 45.75 285 TRP A O 1
ATOM 2311 N N . SER A 1 286 ? -24.334 15.798 19.567 1.00 42.78 286 SER A N 1
ATOM 2312 C CA . SER A 1 286 ? -23.289 15.435 18.614 1.00 42.78 286 SER A CA 1
ATOM 2313 C C . SER A 1 286 ? -23.711 15.763 17.192 1.00 42.78 286 SER A C 1
ATOM 2315 O O . SER A 1 286 ? -24.771 15.354 16.727 1.00 42.78 286 SER A O 1
ATOM 2317 N N . GLN A 1 287 ? -22.879 16.544 16.505 1.00 48.00 287 GLN A N 1
ATOM 2318 C CA . GLN A 1 287 ? -23.132 16.957 15.132 1.00 48.00 287 GLN A CA 1
ATOM 2319 C C . GLN A 1 287 ? -22.772 15.831 14.169 1.00 48.00 287 GLN A C 1
ATOM 2321 O O . GLN A 1 287 ? -21.596 15.550 13.914 1.00 48.00 287 GLN A O 1
ATOM 2326 N N . ILE A 1 288 ? -23.793 15.163 13.644 1.00 46.38 288 ILE A N 1
ATOM 2327 C CA . ILE A 1 288 ? -23.595 14.070 12.694 1.00 46.38 288 ILE A CA 1
ATOM 2328 C C . ILE A 1 288 ? -23.221 14.654 11.326 1.00 46.38 288 ILE A C 1
ATOM 2330 O O . ILE A 1 288 ? -22.225 14.221 10.752 1.00 46.38 288 ILE A O 1
ATOM 2334 N N . GLU A 1 289 ? -23.895 15.729 10.907 1.00 50.31 289 GLU A N 1
ATOM 2335 C CA . GLU A 1 289 ? -23.690 16.459 9.642 1.00 50.31 289 GLU A CA 1
ATOM 2336 C C . GLU A 1 289 ? -23.775 17.985 9.871 1.00 50.31 289 GLU A C 1
ATOM 2338 O O . GLU A 1 289 ? -24.292 18.397 10.913 1.00 50.31 289 GLU A O 1
ATOM 2343 N N . PRO A 1 290 ? -23.325 18.855 8.936 1.00 47.88 290 PRO A N 1
ATOM 2344 C CA . PRO A 1 290 ? -23.271 20.312 9.121 1.00 47.88 290 PRO A CA 1
ATOM 2345 C C . PRO A 1 290 ? -24.550 20.960 9.672 1.00 47.88 290 PRO A C 1
ATOM 2347 O O . PRO A 1 290 ? -24.451 21.916 10.428 1.00 47.88 290 PRO A O 1
ATOM 2350 N N . ASN A 1 291 ? -25.729 20.395 9.392 1.00 50.84 291 ASN A N 1
ATOM 2351 C CA . ASN A 1 291 ? -27.023 20.930 9.836 1.00 50.84 291 ASN A CA 1
ATOM 2352 C C . ASN A 1 291 ? -27.826 19.971 10.739 1.00 50.84 291 ASN A C 1
ATOM 2354 O O . ASN A 1 291 ? -29.010 20.219 10.984 1.00 50.84 291 ASN A O 1
ATOM 2358 N N . LEU A 1 292 ? -27.213 18.872 11.200 1.00 50.69 292 LEU A N 1
ATOM 2359 C CA . LEU A 1 292 ? -27.891 17.791 11.918 1.00 50.69 292 LEU A CA 1
ATOM 2360 C C . LEU A 1 292 ? -27.211 17.477 13.247 1.00 50.69 292 LEU A C 1
ATOM 2362 O O . LEU A 1 292 ? -26.014 17.175 13.297 1.00 50.69 292 LEU A O 1
ATOM 2366 N N . LEU A 1 293 ? -28.019 17.435 14.305 1.00 54.78 293 LEU A N 1
ATOM 2367 C CA . LEU A 1 293 ? -27.585 17.028 15.632 1.00 54.78 293 LEU A CA 1
ATOM 2368 C C . LEU A 1 293 ? -28.317 15.794 16.133 1.00 54.78 293 LEU A C 1
ATOM 2370 O O . LEU A 1 293 ? -29.533 15.662 15.993 1.00 54.78 293 LEU A O 1
ATOM 2374 N N . LEU A 1 294 ? -27.558 14.944 16.811 1.00 46.09 294 LEU A N 1
ATOM 2375 C CA . LEU A 1 294 ? -28.057 13.802 17.545 1.00 46.09 294 LEU A CA 1
ATOM 2376 C C . LEU A 1 294 ? -27.427 13.782 18.931 1.00 46.09 294 LEU A C 1
ATOM 2378 O O . LEU A 1 294 ? -26.206 13.793 19.074 1.00 46.09 294 LEU A O 1
ATOM 2382 N N . GLY A 1 295 ? -28.249 13.763 19.969 1.00 50.50 295 GLY A N 1
ATOM 2383 C CA . GLY A 1 295 ? -27.755 13.659 21.336 1.00 50.50 295 GLY A CA 1
ATOM 2384 C C . GLY A 1 295 ? -28.707 14.233 22.372 1.00 50.50 295 GLY A C 1
ATOM 2385 O O . GLY A 1 295 ? -29.821 14.643 22.057 1.00 50.50 295 GLY A O 1
ATOM 2386 N N . ALA A 1 296 ? -28.256 14.168 23.621 1.00 48.97 296 ALA A N 1
ATOM 2387 C CA . ALA A 1 296 ? -29.072 14.283 24.816 1.00 48.97 296 ALA A CA 1
ATOM 2388 C C . ALA A 1 296 ? -29.725 15.662 25.015 1.00 48.97 296 ALA A C 1
ATOM 2390 O O . ALA A 1 296 ? -29.396 16.663 24.383 1.00 48.97 296 ALA A O 1
ATOM 2391 N N . LEU A 1 297 ? -30.676 15.652 25.944 1.00 53.50 297 LEU A N 1
ATOM 2392 C CA . LEU A 1 297 ? -31.625 16.685 26.352 1.00 53.50 297 LEU A CA 1
ATOM 2393 C C . LEU A 1 297 ? -31.089 18.136 26.361 1.00 53.50 297 LEU A C 1
ATOM 2395 O O . LEU A 1 297 ? -30.416 18.554 27.308 1.00 53.50 297 LEU A O 1
ATOM 2399 N N . PRO A 1 298 ? -31.404 18.943 25.336 1.00 61.16 298 PRO A N 1
ATOM 2400 C CA . PRO A 1 298 ? -31.013 20.346 25.303 1.00 61.16 298 PRO A CA 1
ATOM 2401 C C . PRO A 1 298 ? -31.870 21.165 26.290 1.00 61.16 298 PRO A C 1
ATOM 2403 O O . PRO A 1 298 ? -33.090 21.010 26.350 1.00 61.16 298 PRO A O 1
ATOM 2406 N N . LEU A 1 299 ? -31.222 22.023 27.088 1.00 59.31 299 LEU A N 1
ATOM 2407 C CA . LEU A 1 299 ? -31.840 22.750 28.195 1.00 59.31 299 LEU A CA 1
ATOM 2408 C C . LEU A 1 299 ? -32.011 24.235 27.887 1.00 59.31 299 LEU A C 1
ATOM 2410 O O . LEU A 1 299 ? -31.104 24.888 27.360 1.00 59.31 299 LEU A O 1
ATOM 2414 N N . ARG A 1 300 ? -33.157 24.770 28.306 1.00 62.47 300 ARG A N 1
ATOM 2415 C CA . ARG A 1 300 ? -33.521 26.184 28.226 1.00 62.47 300 ARG A CA 1
ATOM 2416 C C . ARG A 1 300 ? -32.564 27.043 29.050 1.00 62.47 300 ARG A C 1
ATOM 2418 O O . ARG A 1 300 ? -32.005 28.010 28.540 1.00 62.47 300 ARG A O 1
ATOM 2425 N N . ASP A 1 301 ? -32.297 26.623 30.283 1.00 63.47 301 ASP A N 1
ATOM 2426 C CA . ASP A 1 301 ? -31.534 27.408 31.265 1.00 63.47 301 ASP A CA 1
ATOM 2427 C C . ASP A 1 301 ? -30.044 27.546 30.901 1.00 63.47 301 ASP A C 1
ATOM 2429 O O . ASP A 1 301 ? -29.350 28.430 31.397 1.00 63.47 301 ASP A O 1
ATOM 2433 N N . MET A 1 302 ? -29.562 26.713 29.971 1.00 54.75 302 MET A N 1
ATOM 2434 C CA . MET A 1 302 ? -28.189 26.730 29.454 1.00 54.75 302 MET A CA 1
ATOM 2435 C C . MET A 1 302 ? -28.065 27.430 28.089 1.00 54.75 302 MET A C 1
ATOM 2437 O O . MET A 1 302 ? -27.009 27.373 27.461 1.00 54.75 302 MET A O 1
ATOM 2441 N N . LYS A 1 303 ? -29.134 28.083 27.604 1.00 66.06 303 LYS A N 1
ATOM 2442 C CA . LYS A 1 303 ? -29.194 28.781 26.302 1.00 66.06 303 LYS A CA 1
ATOM 2443 C C . LYS A 1 303 ? -28.803 27.916 25.096 1.00 66.06 303 LYS A C 1
ATOM 2445 O O . LYS A 1 303 ? -28.322 28.422 24.081 1.00 66.06 303 LYS A O 1
ATOM 2450 N N . HIS A 1 304 ? -29.031 26.605 25.175 1.00 66.06 304 HIS A N 1
ATOM 2451 C CA . HIS A 1 304 ? -28.652 25.683 24.103 1.00 66.06 304 HIS A CA 1
ATOM 2452 C C . HIS A 1 304 ? -29.371 25.999 22.788 1.00 66.06 304 HIS A C 1
ATOM 2454 O O . HIS A 1 304 ? -28.758 25.919 21.733 1.00 66.06 304 HIS A O 1
ATOM 2460 N N . MET A 1 305 ? -30.628 26.445 22.832 1.00 66.81 305 MET A N 1
ATOM 2461 C CA . MET A 1 305 ? -31.365 26.832 21.626 1.00 66.81 305 MET A CA 1
ATOM 2462 C C . MET A 1 305 ? -30.662 27.943 20.832 1.00 66.81 305 MET A C 1
ATOM 2464 O O . MET A 1 305 ? -30.459 27.802 19.630 1.00 66.81 305 MET A O 1
ATOM 2468 N N . GLU A 1 306 ? -30.242 29.023 21.496 1.00 68.69 306 GLU A N 1
ATOM 2469 C CA . GLU A 1 306 ? -29.566 30.149 20.839 1.00 68.69 306 GLU A CA 1
ATOM 2470 C C . GLU A 1 306 ? -28.233 29.712 20.220 1.00 68.69 306 GLU A C 1
ATOM 2472 O O . GLU A 1 306 ? -27.944 30.053 19.073 1.00 68.69 306 GLU A O 1
ATOM 2477 N N . GLN A 1 307 ? -27.455 28.893 20.937 1.00 65.06 307 GLN A N 1
ATOM 2478 C CA . GLN A 1 307 ? -26.186 28.348 20.438 1.00 65.06 307 GLN A CA 1
ATOM 2479 C C . GLN A 1 307 ? -26.378 27.475 19.192 1.00 65.06 307 GLN A C 1
ATOM 2481 O O . GLN A 1 307 ? -25.581 27.533 18.256 1.00 65.06 307 GLN A O 1
ATOM 2486 N N . LEU A 1 308 ? -27.446 26.682 19.171 1.00 63.06 308 LEU A N 1
ATOM 2487 C CA . LEU A 1 308 ? -27.759 25.766 18.081 1.00 63.06 308 LEU A CA 1
ATOM 2488 C C . LEU A 1 308 ? -28.262 26.479 16.828 1.00 63.06 308 LEU A C 1
ATOM 2490 O O . LEU A 1 308 ? -27.893 26.103 15.714 1.00 63.06 308 LEU A O 1
ATOM 2494 N N . ILE A 1 309 ? -29.045 27.539 17.018 1.00 66.62 309 ILE A N 1
ATOM 2495 C CA . ILE A 1 309 ? -29.586 28.356 15.932 1.00 66.62 309 ILE A CA 1
ATOM 2496 C C . ILE A 1 309 ? -28.506 29.273 15.352 1.00 66.62 309 ILE A C 1
ATOM 2498 O O . ILE A 1 309 ? -28.287 29.273 14.144 1.00 66.62 309 ILE A O 1
ATOM 2502 N N . GLN A 1 310 ? -27.819 30.050 16.195 1.00 63.00 310 GLN A N 1
ATOM 2503 C CA . GLN A 1 310 ? -26.911 31.108 15.737 1.00 63.00 310 GLN A CA 1
ATOM 2504 C C . GLN A 1 310 ? -25.491 30.609 15.453 1.00 63.00 310 GLN A C 1
ATOM 2506 O O . GLN A 1 310 ? -24.810 31.175 14.603 1.00 63.00 310 GLN A O 1
ATOM 2511 N N . GLY A 1 311 ? -25.030 29.572 16.159 1.00 59.44 311 GLY A N 1
ATOM 2512 C CA . GLY A 1 311 ? -23.664 29.062 16.026 1.00 59.44 311 GLY A CA 1
ATOM 2513 C C . GLY A 1 311 ? -23.510 27.951 14.989 1.00 59.44 311 GLY A C 1
ATOM 2514 O O . GLY A 1 311 ? -22.485 27.888 14.317 1.00 59.44 311 GLY A O 1
ATOM 2515 N N . VAL A 1 312 ? -24.506 27.066 14.870 1.00 55.94 312 VAL A N 1
ATOM 2516 C CA . VAL A 1 312 ? -24.378 25.802 14.117 1.00 55.94 312 VAL A CA 1
ATOM 2517 C C . VAL A 1 312 ? -25.354 25.712 12.934 1.00 55.94 312 VAL A C 1
ATOM 2519 O O . VAL A 1 312 ? -25.122 24.931 12.020 1.00 55.94 312 VAL A O 1
ATOM 2522 N N . GLY A 1 313 ? -26.414 26.531 12.894 1.00 61.94 313 GLY A N 1
ATOM 2523 C CA . GLY A 1 313 ? -27.368 26.551 11.774 1.00 61.94 313 GLY A CA 1
ATOM 2524 C C . GLY A 1 313 ? -28.252 25.301 11.694 1.00 61.94 313 GLY A C 1
ATOM 2525 O O . GLY A 1 313 ? -28.646 24.877 10.607 1.00 61.94 313 GLY A O 1
ATOM 2526 N N . VAL A 1 314 ? -28.545 24.686 12.841 1.00 63.56 314 VAL A N 1
ATOM 2527 C CA . VAL A 1 314 ? -29.275 23.413 12.933 1.00 63.56 314 VAL A CA 1
ATOM 2528 C C . VAL A 1 314 ? -30.710 23.571 12.445 1.00 63.56 314 VAL A C 1
ATOM 2530 O O . VAL A 1 314 ? -31.404 24.502 12.845 1.00 63.56 314 VAL A O 1
ATOM 2533 N N . LYS A 1 315 ? -31.163 22.631 11.606 1.00 64.88 315 LYS A N 1
ATOM 2534 C CA . LYS A 1 315 ? -32.527 22.622 11.039 1.00 64.88 315 LYS A CA 1
ATOM 2535 C C . LYS A 1 315 ? -33.382 21.442 11.508 1.00 64.88 315 LYS A C 1
ATOM 2537 O O . LYS A 1 315 ? -34.606 21.513 11.430 1.00 64.88 315 LYS A O 1
ATOM 2542 N N . ALA A 1 316 ? -32.755 20.376 12.005 1.00 63.78 316 ALA A N 1
ATOM 2543 C CA . ALA A 1 316 ? -33.443 19.221 12.569 1.00 63.78 316 ALA A CA 1
ATOM 2544 C C . ALA A 1 316 ? -32.635 18.587 13.714 1.00 63.78 316 ALA A C 1
ATOM 2546 O O . ALA A 1 316 ? -31.400 18.601 13.695 1.00 63.78 316 ALA A O 1
ATOM 2547 N N . ILE A 1 317 ? -33.334 18.014 14.695 1.00 65.50 317 ILE A N 1
ATOM 2548 C CA . ILE A 1 317 ? -32.753 17.342 15.859 1.00 65.50 317 ILE A CA 1
ATOM 2549 C C . ILE A 1 317 ? -33.396 15.972 16.095 1.00 65.50 317 ILE A C 1
ATOM 2551 O O . ILE A 1 317 ? -34.618 15.820 16.074 1.00 65.50 317 ILE A O 1
ATOM 2555 N N . VAL A 1 318 ? -32.559 14.970 16.373 1.00 63.53 318 VAL A N 1
ATOM 2556 C CA . VAL A 1 318 ? -33.007 13.653 16.844 1.00 63.53 318 VAL A CA 1
ATOM 2557 C C . VAL A 1 318 ? -32.701 13.534 18.331 1.00 63.53 318 VAL A C 1
ATOM 2559 O O . VAL A 1 318 ? -31.545 13.581 18.757 1.00 63.53 318 VAL A O 1
ATOM 2562 N N . THR A 1 319 ? -33.758 13.393 19.126 1.00 62.72 319 THR A N 1
ATOM 2563 C CA . THR A 1 319 ? -33.696 13.344 20.587 1.00 62.72 319 THR A CA 1
ATOM 2564 C C . THR A 1 319 ? -33.855 11.900 21.056 1.00 62.72 319 THR A C 1
ATOM 2566 O O . THR A 1 319 ? -34.895 11.284 20.839 1.00 62.72 319 THR A O 1
ATOM 2569 N N . MET A 1 320 ? -32.833 11.349 21.716 1.00 56.53 320 MET A N 1
ATOM 2570 C CA . MET A 1 320 ? -32.836 9.968 22.228 1.00 56.53 320 MET A CA 1
ATOM 2571 C C . MET A 1 320 ? -32.958 9.936 23.758 1.00 56.53 320 MET A C 1
ATOM 2573 O O . MET A 1 320 ? -32.131 9.330 24.434 1.00 56.53 320 MET A O 1
ATOM 2577 N N . ASN A 1 321 ? -33.959 10.634 24.299 1.00 52.75 321 ASN A N 1
ATOM 2578 C CA . ASN A 1 321 ? -34.161 10.775 25.745 1.00 52.75 321 ASN A CA 1
ATOM 2579 C C . ASN A 1 321 ? -35.427 10.058 26.212 1.00 52.75 321 ASN A C 1
ATOM 2581 O O . ASN A 1 321 ? -36.388 9.908 25.450 1.00 52.75 321 ASN A O 1
ATOM 2585 N N . GLN A 1 322 ? -35.445 9.675 27.485 1.00 50.78 322 GLN A N 1
ATOM 2586 C CA . GLN A 1 322 ? -36.640 9.134 28.127 1.00 50.78 322 GLN A CA 1
ATOM 2587 C C . GLN A 1 322 ? -37.710 10.234 28.273 1.00 50.78 322 GLN A C 1
ATOM 2589 O O . GLN A 1 322 ? -37.363 11.383 28.552 1.00 50.78 322 GLN A O 1
ATOM 2594 N N . PRO A 1 323 ? -39.017 9.931 28.159 1.00 48.03 323 PRO A N 1
ATOM 2595 C CA . PRO A 1 323 ? -40.078 10.932 28.318 1.00 48.03 323 PRO A CA 1
ATOM 2596 C C . PRO A 1 323 ? -40.019 11.711 29.642 1.00 48.03 323 PRO A C 1
ATOM 2598 O O . PRO A 1 323 ? -40.338 12.896 29.674 1.00 48.03 323 PRO A O 1
ATOM 2601 N N . ILE A 1 324 ? -39.564 11.069 30.724 1.00 52.28 324 ILE A N 1
ATOM 2602 C CA . ILE A 1 324 ? -39.399 11.707 32.038 1.00 52.28 324 ILE A CA 1
ATOM 2603 C C . ILE A 1 324 ? -38.242 12.712 32.076 1.00 52.28 324 ILE A C 1
ATOM 2605 O O . ILE A 1 324 ? -38.273 13.657 32.857 1.00 52.28 324 ILE A O 1
ATOM 2609 N N . GLU A 1 325 ? -37.243 12.545 31.209 1.00 51.69 325 GLU A N 1
ATOM 2610 C CA . GLU A 1 325 ? -36.120 13.474 31.085 1.00 51.69 325 GLU A CA 1
ATOM 2611 C C . GLU A 1 325 ? -36.556 14.767 30.387 1.00 51.69 325 GLU A C 1
ATOM 2613 O O . GLU A 1 325 ? -35.924 15.789 30.578 1.00 51.69 325 GLU A O 1
ATOM 2618 N N . LEU A 1 326 ? -37.662 14.771 29.636 1.00 51.56 326 LEU A N 1
ATOM 2619 C CA . LEU A 1 326 ? -38.211 15.970 28.986 1.00 51.56 326 LEU A CA 1
ATOM 2620 C C . LEU A 1 326 ? -39.048 16.852 29.924 1.00 51.56 326 LEU A C 1
ATOM 2622 O O . LEU A 1 326 ? -39.500 17.921 29.511 1.00 51.56 326 LEU A O 1
ATOM 2626 N N . LEU A 1 327 ? -39.236 16.441 31.180 1.00 56.69 327 LEU A N 1
ATOM 2627 C CA . LEU A 1 327 ? -39.954 17.224 32.179 1.00 56.69 327 LEU A CA 1
ATOM 2628 C C . LEU A 1 327 ? -39.001 18.152 32.952 1.00 56.69 327 LEU A C 1
ATOM 2630 O O . LEU A 1 327 ? -37.878 17.751 33.269 1.00 56.69 327 LEU A O 1
ATOM 2634 N N . PRO A 1 328 ? -39.437 19.376 33.306 1.00 56.66 328 PRO A N 1
ATOM 2635 C CA . PRO A 1 328 ? -38.674 20.246 34.193 1.00 56.66 328 PRO A CA 1
ATOM 2636 C C . PRO A 1 328 ? -38.387 19.551 35.527 1.00 56.66 328 PRO A C 1
ATOM 2638 O O . PRO A 1 328 ? -39.285 18.973 36.142 1.00 56.66 328 PRO A O 1
ATOM 2641 N N . ASN A 1 329 ? -37.144 19.634 35.992 1.00 58.34 329 ASN A N 1
ATOM 2642 C CA . ASN A 1 329 ? -36.747 19.154 37.312 1.00 58.34 329 ASN A CA 1
ATOM 2643 C C . ASN A 1 329 ? -36.055 20.270 38.109 1.00 58.34 329 ASN A C 1
ATOM 2645 O O . ASN A 1 329 ? -35.815 21.363 37.603 1.00 58.34 329 ASN A O 1
ATOM 2649 N N . LEU A 1 330 ? -35.716 19.985 39.368 1.00 48.78 330 LEU A N 1
ATOM 2650 C CA . LEU A 1 330 ? -35.099 20.944 40.298 1.00 48.78 330 LEU A CA 1
ATOM 2651 C C . LEU A 1 330 ? -33.765 21.547 39.815 1.00 48.78 330 LEU A C 1
ATOM 2653 O O . LEU A 1 330 ? -33.306 22.524 40.399 1.00 48.78 330 LEU A O 1
ATOM 2657 N N . ILE A 1 331 ? -33.125 20.960 38.800 1.00 47.69 331 ILE A N 1
ATOM 2658 C CA . ILE A 1 331 ? -31.765 21.300 38.359 1.00 47.69 331 ILE A CA 1
ATOM 2659 C C . ILE A 1 331 ? -31.769 21.874 36.929 1.00 47.69 331 ILE A C 1
ATOM 2661 O O . ILE A 1 331 ? -30.805 22.523 36.527 1.00 47.69 331 ILE A O 1
ATOM 2665 N N . SER A 1 332 ? -32.828 21.646 36.144 1.00 57.69 332 SER A N 1
ATOM 2666 C CA . SER A 1 332 ? -32.839 21.953 34.713 1.00 57.69 332 SER A CA 1
ATOM 2667 C C . SER A 1 332 ? -34.225 21.935 34.069 1.00 57.69 332 SER A C 1
ATOM 2669 O O . SER A 1 332 ? -35.042 21.055 34.349 1.00 57.69 332 SER A O 1
ATOM 2671 N N . THR A 1 333 ? -34.433 22.845 33.115 1.00 67.88 333 THR A N 1
ATOM 2672 C CA . THR A 1 333 ? -35.625 22.896 32.259 1.00 67.88 333 THR A CA 1
ATOM 2673 C C . THR A 1 333 ? -35.281 22.493 30.821 1.00 67.88 333 THR A C 1
ATOM 2675 O O . THR A 1 333 ? -34.519 23.203 30.156 1.00 67.88 333 THR A O 1
ATOM 2678 N N . PRO A 1 334 ? -35.820 21.379 30.301 1.00 65.75 334 PRO A N 1
ATOM 2679 C CA . PRO A 1 334 ? -35.613 20.969 28.914 1.00 65.75 334 PRO A CA 1
ATOM 2680 C C . PRO A 1 334 ? -36.323 21.899 27.932 1.00 65.75 334 PRO A C 1
ATOM 2682 O O . PRO A 1 334 ? -37.337 22.511 28.264 1.00 65.75 334 PRO A O 1
ATOM 2685 N N . ILE A 1 335 ? -35.808 21.986 26.707 1.00 70.06 335 ILE A N 1
ATOM 2686 C CA . ILE A 1 335 ? -36.506 22.669 25.616 1.00 70.06 335 ILE A CA 1
ATOM 2687 C C . ILE A 1 335 ? -37.666 21.793 25.141 1.00 70.06 335 ILE A C 1
ATOM 2689 O O . ILE A 1 335 ? -37.467 20.636 24.762 1.00 70.06 335 ILE A O 1
ATOM 2693 N N . SER A 1 336 ? -38.870 22.357 25.137 1.00 70.69 336 SER A N 1
ATOM 2694 C CA . SER A 1 336 ? -40.085 21.664 24.715 1.00 70.69 336 SER A CA 1
ATOM 2695 C C . SER A 1 336 ? -40.196 21.542 23.186 1.00 70.69 336 SER A C 1
ATOM 2697 O O . SER A 1 336 ? -39.639 22.365 22.455 1.00 70.69 336 SER A O 1
ATOM 2699 N N . PRO A 1 337 ? -40.965 20.562 22.675 1.00 68.50 337 PRO A N 1
ATOM 2700 C CA . PRO A 1 337 ? -41.202 20.408 21.236 1.00 68.50 337 PRO A CA 1
ATOM 2701 C C . PRO A 1 337 ? -41.773 21.666 20.569 1.00 68.50 337 PRO A C 1
ATOM 2703 O O . PRO A 1 337 ? -41.355 22.036 19.476 1.00 68.50 337 PRO A O 1
ATOM 2706 N N . ILE A 1 338 ? -42.666 22.371 21.268 1.00 71.75 338 ILE A N 1
ATOM 2707 C CA . ILE A 1 338 ? -43.288 23.617 20.793 1.00 71.75 338 ILE A CA 1
ATOM 2708 C C . ILE A 1 338 ? -42.236 24.718 20.608 1.00 71.75 338 ILE A C 1
ATOM 2710 O O . ILE A 1 338 ? -42.303 25.510 19.672 1.00 71.75 338 ILE A O 1
ATOM 2714 N N . GLU A 1 339 ? -41.232 24.781 21.483 1.00 73.25 339 GLU A N 1
ATOM 2715 C CA . GLU A 1 339 ? -40.148 25.755 21.345 1.00 73.25 339 GLU A CA 1
ATOM 2716 C C . GLU A 1 339 ? -39.243 25.438 20.147 1.00 73.25 339 GLU A C 1
ATOM 2718 O O . GLU A 1 339 ? -38.797 26.365 19.471 1.00 73.25 339 GLU A O 1
ATOM 2723 N N . TRP A 1 340 ? -39.012 24.157 19.834 1.00 74.56 340 TRP A N 1
ATOM 2724 C CA . TRP A 1 340 ? -38.308 23.763 18.607 1.00 74.56 340 TRP A CA 1
ATOM 2725 C C . TRP A 1 340 ? -39.086 24.134 17.349 1.00 74.56 340 TRP A C 1
ATOM 2727 O O . TRP A 1 340 ? -38.515 24.692 16.409 1.00 74.56 340 TRP A O 1
ATOM 2737 N N . GLU A 1 341 ? -40.394 23.893 17.358 1.00 71.00 341 GLU A N 1
ATOM 2738 C CA . GLU A 1 341 ? -41.282 24.246 16.256 1.00 71.00 341 GLU A CA 1
ATOM 2739 C C . GLU A 1 341 ? -41.303 25.762 16.009 1.00 71.00 341 GLU A C 1
ATOM 2741 O O . GLU A 1 341 ? -41.107 26.212 14.877 1.00 71.00 341 GLU A O 1
ATOM 2746 N N . ASN A 1 342 ? -41.409 26.564 17.073 1.00 76.50 342 ASN A N 1
ATOM 2747 C CA . ASN A 1 342 ? -41.329 28.026 16.996 1.00 76.50 342 ASN A CA 1
ATOM 2748 C C . ASN A 1 342 ? -39.980 28.514 16.438 1.00 76.50 342 ASN A C 1
ATOM 2750 O O . ASN A 1 342 ? -39.927 29.516 15.723 1.00 76.50 342 ASN A O 1
ATOM 2754 N N . ALA A 1 343 ? -38.896 27.786 16.718 1.00 71.44 343 ALA A N 1
ATOM 2755 C CA . ALA A 1 343 ? -37.565 28.039 16.171 1.00 71.44 343 ALA A CA 1
ATOM 2756 C C . ALA A 1 343 ? -37.362 27.508 14.736 1.00 71.44 343 ALA A C 1
ATOM 2758 O O . ALA A 1 343 ? -36.275 27.667 14.178 1.00 71.44 343 ALA A O 1
ATOM 2759 N N . ARG A 1 344 ? -38.389 26.906 14.118 1.00 73.38 344 ARG A N 1
ATOM 2760 C CA . ARG A 1 344 ? -38.335 26.234 12.805 1.00 73.38 344 ARG A CA 1
ATOM 2761 C C . ARG A 1 344 ? -37.317 25.089 12.739 1.00 73.38 344 ARG A C 1
ATOM 2763 O O . ARG A 1 344 ? -36.717 24.854 11.690 1.00 73.38 344 ARG A 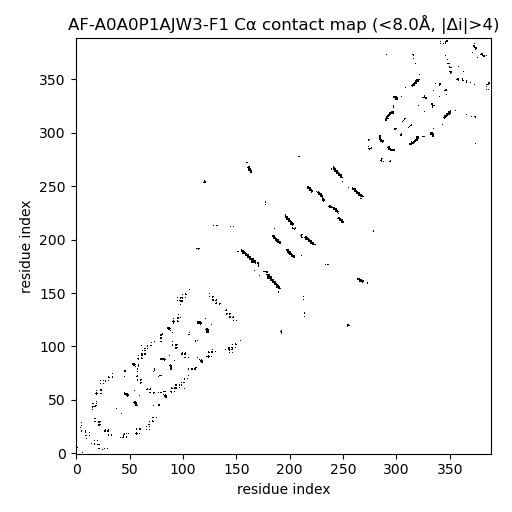O 1
ATOM 2770 N N . ILE A 1 345 ? -37.135 24.377 13.847 1.00 70.44 345 ILE A N 1
ATOM 2771 C CA . ILE A 1 345 ? -36.280 23.193 13.941 1.00 70.44 345 ILE A CA 1
ATOM 2772 C C . ILE A 1 345 ? -37.178 21.963 14.061 1.00 70.44 345 ILE A C 1
ATOM 2774 O O . ILE A 1 345 ? -37.987 21.864 14.980 1.00 70.44 345 ILE A O 1
ATOM 2778 N N . ALA A 1 346 ? -37.032 21.010 13.140 1.00 68.81 346 ALA A N 1
ATOM 2779 C CA . ALA A 1 346 ? -37.795 19.765 13.183 1.00 68.81 346 ALA A CA 1
ATOM 2780 C C . ALA A 1 346 ? -37.238 18.826 14.269 1.00 68.81 346 ALA A C 1
ATOM 2782 O O . ALA A 1 346 ? -36.023 18.686 14.394 1.00 68.81 346 ALA A O 1
ATOM 2783 N N . GLN A 1 347 ? -38.100 18.152 15.035 1.00 71.50 347 GLN A N 1
ATOM 2784 C CA . GLN A 1 347 ? -37.687 17.212 16.082 1.00 71.50 347 GLN A CA 1
ATOM 2785 C C . GLN A 1 347 ? -38.241 15.809 15.818 1.00 71.50 347 GLN A C 1
ATOM 2787 O O . GLN A 1 347 ? -39.423 15.647 15.528 1.00 71.50 347 GLN A O 1
ATOM 2792 N N . CYS A 1 348 ? -37.390 14.797 15.981 1.00 69.19 348 CYS A N 1
ATOM 2793 C CA . CYS A 1 348 ? -37.780 13.390 16.008 1.00 69.19 348 CYS A CA 1
ATOM 2794 C C . CYS A 1 348 ? -37.333 12.747 17.324 1.00 69.19 348 CYS A C 1
ATOM 2796 O O . CYS A 1 348 ? -36.237 13.027 17.822 1.00 69.19 348 CYS A O 1
ATOM 2798 N N . PHE A 1 349 ? -38.180 11.884 17.884 1.00 65.00 349 PHE A N 1
ATOM 2799 C CA . PHE A 1 349 ? -37.866 11.091 19.067 1.00 65.00 349 PHE A CA 1
ATOM 2800 C C . PHE A 1 349 ? -37.390 9.702 18.655 1.00 65.00 349 PHE A C 1
ATOM 2802 O O . PHE A 1 349 ? -38.041 9.019 17.872 1.00 65.00 349 PHE A O 1
ATOM 2809 N N . GLY A 1 350 ? -36.245 9.295 19.197 1.00 55.28 350 GLY A N 1
ATOM 2810 C CA . GLY A 1 350 ? -35.677 7.962 18.998 1.00 55.28 350 GLY A CA 1
ATOM 2811 C C . GLY A 1 350 ? -35.841 7.031 20.202 1.00 55.28 350 GLY A C 1
ATOM 2812 O O . GLY A 1 350 ? -35.148 6.018 20.259 1.00 55.28 350 GLY A O 1
ATOM 2813 N N . SER A 1 351 ? -36.658 7.387 21.199 1.00 57.09 351 SER A N 1
ATOM 2814 C CA . SER A 1 351 ? -36.920 6.557 22.385 1.00 57.09 351 SER A CA 1
ATOM 2815 C C . SER A 1 351 ? -38.137 5.648 22.195 1.00 57.09 351 SER A C 1
ATOM 2817 O O . SER A 1 351 ? -39.028 5.950 21.406 1.00 57.09 351 SER A O 1
ATOM 2819 N N . THR A 1 352 ? -38.156 4.514 22.900 1.00 47.91 352 THR A N 1
ATOM 2820 C CA . THR A 1 352 ? -39.292 3.581 22.927 1.00 47.91 352 THR A CA 1
ATOM 2821 C C . THR A 1 352 ? -40.223 3.910 24.102 1.00 47.91 352 THR A C 1
ATOM 2823 O O . THR A 1 352 ? -39.774 4.407 25.137 1.00 47.91 352 THR A O 1
ATOM 2826 N N . GLU A 1 353 ? -41.524 3.637 23.964 1.00 46.41 353 GLU A N 1
ATOM 2827 C CA . GLU A 1 353 ? -42.527 3.910 25.013 1.00 46.41 353 GLU A CA 1
ATOM 2828 C C . GLU A 1 353 ? -42.339 3.052 26.275 1.00 46.41 353 GLU A C 1
ATOM 2830 O O . GLU A 1 353 ? -42.771 3.422 27.364 1.00 46.41 353 GLU A O 1
ATOM 2835 N N . ASP A 1 354 ? -41.677 1.905 26.125 1.00 49.81 354 ASP A N 1
ATOM 2836 C CA . ASP A 1 354 ? -41.536 0.850 27.128 1.00 49.81 354 ASP A CA 1
ATOM 2837 C C . ASP A 1 354 ? -40.177 0.845 27.845 1.00 49.81 354 ASP A C 1
ATOM 2839 O O . ASP A 1 354 ? -39.829 -0.132 28.510 1.00 49.81 354 ASP A O 1
ATOM 2843 N N . PHE A 1 355 ? -39.388 1.916 27.713 1.00 44.56 355 PHE A N 1
ATOM 2844 C CA . PHE A 1 355 ? -38.055 2.038 28.320 1.00 44.56 355 PHE A CA 1
ATOM 2845 C C . PHE A 1 355 ? -37.013 1.031 27.787 1.00 44.56 355 PHE A C 1
ATOM 2847 O O . PHE A 1 355 ? -35.930 0.886 28.366 1.00 44.56 355 PHE A O 1
ATOM 2854 N N . SER A 1 356 ? -37.302 0.334 26.685 1.00 43.28 356 SER A N 1
ATOM 2855 C CA . SER A 1 356 ? -36.334 -0.513 25.990 1.00 43.28 356 SER A CA 1
ATOM 2856 C C . SER A 1 356 ? -35.334 0.311 25.153 1.00 43.28 356 SER A C 1
ATOM 2858 O O . SER A 1 356 ? -35.365 1.539 25.093 1.00 43.28 356 SER A O 1
ATOM 2860 N N . SER A 1 357 ? -34.325 -0.354 24.579 1.00 42.25 357 SER A N 1
ATOM 2861 C CA . SER A 1 357 ? -33.387 0.357 23.690 1.00 42.25 357 SER A CA 1
ATOM 2862 C C . SER A 1 357 ? -34.023 0.538 22.312 1.00 42.25 357 SER A C 1
ATOM 2864 O O . SER A 1 357 ? -34.781 -0.350 21.921 1.00 42.25 357 SER A O 1
ATOM 2866 N N . PRO A 1 358 ? -33.652 1.587 21.552 1.00 50.72 358 PRO A N 1
ATOM 2867 C CA . PRO A 1 358 ? -34.198 1.836 20.219 1.00 50.72 358 PRO A CA 1
ATOM 2868 C C . PRO A 1 358 ? -34.074 0.588 19.344 1.00 50.72 358 PRO A C 1
ATOM 2870 O O . PRO A 1 358 ? -33.006 -0.036 19.305 1.00 50.72 358 PRO A O 1
ATOM 2873 N N . THR A 1 359 ? -35.155 0.204 18.669 1.00 52.16 359 THR A N 1
ATOM 2874 C CA . THR A 1 359 ? -35.137 -0.925 17.734 1.00 52.16 359 THR A CA 1
ATOM 2875 C C . THR A 1 359 ? -34.497 -0.497 16.411 1.00 52.16 359 THR A C 1
ATOM 2877 O O . THR A 1 359 ? -34.322 0.696 16.152 1.00 52.16 359 THR A O 1
ATOM 2880 N N . LEU A 1 360 ? -34.143 -1.462 15.554 1.00 50.22 360 LEU A N 1
ATOM 2881 C CA . LEU A 1 360 ? -33.682 -1.161 14.192 1.00 50.22 360 LEU A CA 1
ATOM 2882 C C . LEU A 1 360 ? -34.719 -0.312 13.441 1.00 50.22 360 LEU A C 1
ATOM 2884 O O . LEU A 1 360 ? -34.355 0.660 12.796 1.00 50.22 360 LEU A O 1
ATOM 2888 N N . GLU A 1 361 ? -36.003 -0.607 13.636 1.00 54.53 361 GLU A N 1
ATOM 2889 C CA . GLU A 1 361 ? -37.119 0.165 13.090 1.00 54.53 361 GLU A CA 1
ATOM 2890 C C . GLU A 1 361 ? -37.149 1.612 13.618 1.00 54.53 361 GLU A C 1
ATOM 2892 O O . GLU A 1 361 ? -37.366 2.548 12.852 1.00 54.53 361 GLU A O 1
ATOM 2897 N N . THR A 1 362 ? -36.890 1.835 14.916 1.00 55.94 362 THR A N 1
ATOM 2898 C CA . THR A 1 362 ? -36.762 3.191 15.481 1.00 55.94 362 THR A CA 1
ATOM 2899 C C . THR A 1 362 ? -35.608 3.953 14.831 1.00 55.94 362 THR A C 1
ATOM 2901 O O . THR A 1 362 ? -35.741 5.132 14.511 1.00 55.94 362 THR A O 1
ATOM 2904 N N . ILE A 1 363 ? -34.480 3.278 14.604 1.00 54.91 363 ILE A N 1
ATOM 2905 C CA . ILE A 1 363 ? -33.308 3.871 13.955 1.00 54.91 363 ILE A CA 1
ATOM 2906 C C . ILE A 1 363 ? -33.616 4.198 12.487 1.00 54.91 363 ILE A C 1
ATOM 2908 O O . ILE A 1 363 ? -33.332 5.311 12.052 1.00 54.91 363 ILE A O 1
ATOM 2912 N N . GLU A 1 364 ? -34.254 3.286 11.750 1.00 55.34 364 GLU A N 1
ATOM 2913 C CA . GLU A 1 364 ? -34.693 3.503 10.366 1.00 55.34 364 GLU A CA 1
ATOM 2914 C C . GLU A 1 364 ? -35.662 4.684 10.257 1.00 55.34 364 GLU A C 1
ATOM 2916 O O . GLU A 1 364 ? -35.477 5.546 9.400 1.00 55.34 364 GLU A O 1
ATOM 2921 N N . LYS A 1 365 ? -36.634 4.797 11.172 1.00 60.59 365 LYS A N 1
ATOM 2922 C CA . LYS A 1 365 ? -37.547 5.949 11.262 1.00 60.59 365 LYS A CA 1
ATOM 2923 C C . LYS A 1 365 ? -36.792 7.260 11.472 1.00 60.59 365 LYS A C 1
ATOM 2925 O O . LYS A 1 365 ? -37.084 8.243 10.793 1.00 60.59 365 LYS A O 1
ATOM 2930 N N . CYS A 1 366 ? -35.788 7.280 12.352 1.00 59.94 366 CYS A N 1
ATOM 2931 C CA . CYS A 1 366 ? -34.929 8.452 12.520 1.00 59.94 366 CYS A CA 1
ATOM 2932 C C . CYS A 1 366 ? -34.146 8.773 11.235 1.00 59.94 366 CYS A C 1
ATOM 2934 O O . CYS A 1 366 ? -34.041 9.940 10.867 1.00 59.94 366 CYS A O 1
ATOM 2936 N N . THR A 1 367 ? -33.624 7.767 10.526 1.00 55.53 367 THR A N 1
ATOM 2937 C CA . THR A 1 367 ? -32.904 7.952 9.254 1.00 55.53 367 THR A CA 1
ATOM 2938 C C . THR A 1 367 ? -33.811 8.476 8.137 1.00 55.53 367 THR A C 1
ATOM 2940 O O . THR A 1 367 ? -33.411 9.382 7.407 1.00 55.53 367 THR A O 1
ATOM 2943 N N . ILE A 1 368 ? -35.041 7.970 8.027 1.00 62.06 368 ILE A N 1
ATOM 2944 C CA . ILE A 1 368 ? -36.048 8.451 7.069 1.00 62.06 368 ILE A CA 1
ATOM 2945 C C . ILE A 1 368 ? -36.430 9.897 7.389 1.00 62.06 368 ILE A C 1
ATOM 2947 O O . ILE A 1 368 ? -36.372 10.751 6.508 1.00 62.06 368 ILE A O 1
ATOM 2951 N N . PHE A 1 369 ? -36.722 10.201 8.657 1.00 65.19 369 PHE A N 1
ATOM 2952 C CA . PHE A 1 369 ? -37.027 11.560 9.104 1.00 65.19 369 PHE A CA 1
ATOM 2953 C C . PHE A 1 369 ? -35.915 12.548 8.728 1.00 65.19 369 PHE A C 1
ATOM 2955 O O . PHE A 1 369 ? -36.198 13.636 8.222 1.00 65.19 369 PHE A O 1
ATOM 2962 N N . ILE A 1 370 ? -34.652 12.146 8.926 1.00 57.47 370 ILE A N 1
ATOM 2963 C CA . ILE A 1 370 ? -33.478 12.924 8.514 1.00 57.47 370 ILE A CA 1
ATOM 2964 C C . ILE A 1 370 ? -33.511 13.181 7.006 1.00 57.47 370 ILE A C 1
ATOM 2966 O O . ILE A 1 370 ? -33.340 14.321 6.585 1.00 57.47 370 ILE A O 1
ATOM 2970 N N . HIS A 1 371 ? -33.757 12.152 6.196 1.00 57.31 371 HIS A N 1
ATOM 2971 C CA . HIS A 1 371 ? -33.776 12.273 4.740 1.00 57.31 371 HIS A CA 1
ATOM 2972 C C . HIS A 1 371 ? -34.900 13.189 4.225 1.00 57.31 371 HIS A C 1
ATOM 2974 O O . HIS A 1 371 ? -34.710 13.929 3.263 1.00 57.31 371 HIS A O 1
ATOM 2980 N N . GLU A 1 372 ? -36.063 13.168 4.875 1.00 61.75 372 GLU A N 1
ATOM 2981 C CA . GLU A 1 372 ? -37.238 13.950 4.473 1.00 61.75 372 GLU A CA 1
ATOM 2982 C C . GLU A 1 372 ? -37.152 15.430 4.866 1.00 61.75 372 GLU A C 1
ATOM 2984 O O . GLU A 1 372 ? -37.641 16.297 4.136 1.00 61.75 372 GLU A O 1
ATOM 2989 N N . HIS A 1 373 ? -36.529 15.725 6.010 1.00 60.12 373 HIS A N 1
ATOM 2990 C CA . HIS A 1 373 ? -36.485 17.073 6.586 1.00 60.12 373 HIS A CA 1
ATOM 2991 C C . HIS A 1 373 ? -35.140 17.782 6.361 1.00 60.12 373 HIS A C 1
ATOM 2993 O O . HIS A 1 373 ? -35.039 18.993 6.578 1.00 60.12 373 HIS A O 1
ATOM 2999 N N . VAL A 1 374 ? -34.118 17.058 5.888 1.00 56.66 374 VAL A N 1
ATOM 3000 C CA . VAL A 1 374 ? -32.790 17.585 5.556 1.00 56.66 374 VAL A CA 1
ATOM 3001 C C . VAL A 1 374 ? -32.397 17.132 4.145 1.00 56.66 374 VAL A C 1
ATOM 3003 O O . VAL A 1 374 ? -31.891 16.031 3.943 1.00 56.66 374 VAL A O 1
ATOM 3006 N N . ASP A 1 375 ? -32.599 17.998 3.146 1.00 50.41 375 ASP A N 1
ATOM 3007 C CA . ASP A 1 375 ? -32.165 17.720 1.771 1.00 50.41 375 ASP A CA 1
ATOM 3008 C C . ASP A 1 375 ? -30.630 17.826 1.656 1.00 50.41 375 ASP A C 1
ATOM 3010 O O . ASP A 1 375 ? -30.055 18.922 1.624 1.00 50.41 375 ASP A O 1
ATOM 3014 N N . MET A 1 376 ? -29.971 16.663 1.596 1.00 48.06 376 MET A N 1
ATOM 3015 C CA . MET A 1 376 ? -28.511 16.485 1.545 1.00 48.06 376 MET A CA 1
ATOM 3016 C C . MET A 1 376 ? -27.844 17.123 0.314 1.00 48.06 376 MET A C 1
ATOM 3018 O O . MET A 1 376 ? -26.619 17.235 0.294 1.00 48.06 376 MET A O 1
ATOM 3022 N N . LYS A 1 377 ? -28.601 17.534 -0.718 1.00 39.69 377 LYS A N 1
ATOM 3023 C CA . LYS A 1 377 ? -28.023 18.083 -1.958 1.00 39.69 377 LYS A CA 1
ATOM 3024 C C . LYS A 1 377 ? -28.316 19.561 -2.224 1.00 39.69 377 LYS A C 1
ATOM 3026 O O . LYS A 1 377 ? -27.573 20.146 -3.008 1.00 39.69 377 LYS A O 1
ATOM 3031 N N . GLN A 1 378 ? -29.332 20.188 -1.613 1.00 43.41 378 GLN A N 1
ATOM 3032 C CA . GLN A 1 378 ? -29.720 21.570 -1.982 1.00 43.41 378 GLN A CA 1
ATOM 3033 C C . GLN A 1 378 ? -30.079 22.550 -0.843 1.00 43.41 378 GLN A C 1
ATOM 3035 O O . GLN A 1 378 ? -30.474 23.670 -1.138 1.00 43.41 378 GLN A O 1
ATOM 3040 N N . GLN A 1 379 ? -29.895 22.232 0.445 1.00 48.09 379 GLN A N 1
ATOM 3041 C CA . GLN A 1 379 ? -30.146 23.177 1.565 1.00 48.09 379 GLN A CA 1
ATOM 3042 C C . GLN A 1 379 ? -31.567 23.810 1.633 1.00 48.09 379 GLN A C 1
ATOM 3044 O O . GLN A 1 379 ? -31.770 24.757 2.402 1.00 48.09 379 GLN A O 1
ATOM 3049 N N . ILE A 1 380 ? -32.571 23.293 0.912 1.00 42.00 380 ILE A N 1
ATOM 3050 C CA . ILE A 1 380 ? -33.960 23.789 0.946 1.00 42.00 380 ILE A CA 1
ATOM 3051 C C . ILE A 1 380 ? -34.784 22.963 1.946 1.00 42.00 380 ILE A C 1
ATOM 3053 O O . ILE A 1 380 ? -34.790 21.737 1.903 1.00 42.00 380 ILE A O 1
ATOM 3057 N N . THR A 1 381 ? -35.490 23.642 2.855 1.00 43.16 381 THR A N 1
ATOM 3058 C CA . THR A 1 381 ? -36.354 23.025 3.878 1.00 43.16 381 THR A CA 1
ATOM 3059 C C . THR A 1 381 ? -37.768 22.795 3.319 1.00 43.16 381 THR A C 1
ATOM 3061 O O . THR A 1 381 ? -38.347 23.719 2.745 1.00 43.16 381 THR A O 1
ATOM 3064 N N . ARG A 1 382 ? -38.352 21.599 3.503 1.00 45.41 382 ARG A N 1
ATOM 3065 C CA . ARG A 1 382 ? -39.781 21.313 3.229 1.00 45.41 382 ARG A CA 1
ATOM 3066 C C . ARG A 1 382 ? -40.639 21.558 4.480 1.00 45.41 382 ARG A C 1
ATOM 3068 O O . ARG A 1 382 ? -40.116 21.594 5.588 1.00 45.41 382 ARG A O 1
ATOM 3075 N N . SER A 1 383 ? -41.944 21.787 4.297 1.00 42.03 383 SER A N 1
ATOM 3076 C CA . SER A 1 383 ? -42.884 22.166 5.368 1.00 42.03 383 SER A CA 1
ATOM 3077 C C . SER A 1 383 ? -42.857 21.201 6.558 1.00 42.03 383 SER A C 1
ATOM 3079 O O . SER A 1 383 ? -42.953 19.990 6.370 1.00 42.03 383 SER A O 1
ATOM 3081 N N . ILE A 1 384 ? -42.776 21.774 7.759 1.00 41.88 384 ILE A N 1
ATOM 3082 C CA . ILE A 1 384 ? -42.580 21.103 9.047 1.00 41.88 384 ILE A CA 1
ATOM 3083 C C . ILE A 1 384 ? -43.819 20.269 9.410 1.00 41.88 384 ILE A C 1
ATOM 3085 O O . ILE A 1 384 ? -44.932 20.795 9.424 1.00 41.88 384 ILE A O 1
ATOM 3089 N N . ARG A 1 385 ? -43.628 18.984 9.735 1.00 47.34 385 ARG A N 1
ATOM 3090 C CA . ARG A 1 385 ? -44.585 18.189 10.518 1.00 47.34 385 ARG A CA 1
ATOM 3091 C C . ARG A 1 385 ? -43.865 17.602 11.725 1.00 47.34 385 ARG A C 1
ATOM 3093 O O . ARG A 1 385 ? -42.800 17.009 11.586 1.00 47.34 385 ARG A O 1
ATOM 3100 N N . VAL A 1 386 ? -44.449 17.776 12.904 1.00 42.81 386 VAL A N 1
ATOM 3101 C CA . VAL A 1 386 ? -44.040 17.052 14.110 1.00 42.81 386 VAL A CA 1
ATOM 3102 C C . VAL A 1 386 ? -44.529 15.612 13.951 1.00 42.81 386 VAL A C 1
ATOM 3104 O O . VAL A 1 386 ? -45.709 15.401 13.673 1.00 42.81 386 VAL A O 1
ATOM 3107 N N . CYS A 1 387 ? -43.646 14.619 14.090 1.00 41.09 387 CYS A N 1
ATOM 3108 C CA . CYS A 1 387 ? -44.110 13.245 14.279 1.00 41.09 387 CYS A CA 1
ATOM 3109 C C . CYS A 1 387 ? -44.757 13.171 15.665 1.00 41.09 387 CYS A C 1
ATOM 3111 O O . CYS A 1 387 ? -44.058 13.231 16.678 1.00 41.09 387 CYS A O 1
ATOM 3113 N N . GLU A 1 388 ? -46.087 13.111 15.706 1.00 40.41 388 GLU A N 1
ATOM 3114 C CA . GLU A 1 388 ? -46.811 12.772 16.929 1.00 40.41 388 GLU A CA 1
ATOM 3115 C C . GLU A 1 388 ? -46.502 11.323 17.342 1.00 40.41 388 GLU A C 1
ATOM 3117 O O . GLU A 1 388 ? -46.088 10.513 16.510 1.00 40.41 388 GLU A O 1
ATOM 3122 N N . LYS A 1 389 ? -46.625 11.073 18.651 1.00 35.16 389 LYS A N 1
ATOM 3123 C CA . LYS A 1 389 ? -46.200 9.856 19.358 1.00 35.16 389 LYS A CA 1
ATOM 3124 C C . LYS A 1 389 ? -46.723 8.561 18.751 1.00 35.16 389 LYS A C 1
ATOM 3126 O O . LYS A 1 389 ? -47.929 8.520 18.418 1.00 35.16 389 LYS A O 1
#

Mean predicted aligned error: 16.67 Å

Foldseek 3Di:
DDDPLLVVLVVPDDPLQQLQSCLLVVPLVSLVVNLVVDDPVSLCSQCDADPPWRDGSLLSCLQVVVLSSNLSSVVSPRDQCGQIPQGDGSLLSCLLQLVLVSLLVQLVPPPRDQQGATNQRDTSLLNLQVCLVPDPDPVSNVSSLSSNVSQLVSFWDDKDKKWWWADDPCCVVVVDSLPTDTFIWIWTWGDNSPPQKIKTFTFHDDPPRDTDSHGPWIWIFGVVVPKAQDCPPDPSDRAHAKIKTWTFICDSDDPPDPGPTDIIIIGDPPVVRFVDPDDDDDDQWRDPDQQEIEGEFAFPVVVSVVCNVVPRVHQEYEYADDPVSCPDDPPTHTDDCVNCVVSNHAYDYLYDPVRDHRDPVSVVVVVVVCVQQPPPPDRDGDDHDHPDD

pLDDT: mean 70.96, std 20.97, range [29.41, 98.31]

Solvent-accessible surface area (backbone atoms only — not comparable to full-atom values): 22011 Å² total; per-residue (Å²): 133,84,56,71,66,59,57,52,47,65,73,74,47,59,82,55,42,50,45,36,50,22,42,75,73,68,35,58,65,56,41,52,56,50,59,75,67,59,43,86,89,52,52,62,28,48,66,39,55,41,89,91,54,34,34,23,24,49,37,46,14,28,66,72,66,37,54,68,53,29,52,54,38,51,74,71,61,41,76,64,71,49,52,26,78,57,39,43,30,31,53,34,30,14,28,66,66,34,34,38,69,50,42,50,59,50,68,70,38,89,87,47,68,75,50,54,56,22,77,78,45,38,30,24,62,54,40,13,48,54,49,35,77,71,44,84,52,65,74,62,25,50,32,16,47,51,36,41,51,56,53,49,66,72,38,56,76,48,71,48,72,37,30,39,63,36,87,34,75,66,18,67,74,65,71,42,80,75,58,44,44,71,45,64,28,44,35,38,34,29,67,49,83,46,94,52,35,36,35,41,34,30,26,64,76,46,98,81,77,58,76,65,91,60,58,76,44,38,32,42,33,44,59,87,72,51,71,50,75,45,81,54,85,49,88,89,56,67,50,80,61,25,32,33,46,58,28,35,51,46,56,101,75,53,77,81,57,94,51,70,76,39,79,46,45,37,31,50,52,66,70,53,70,46,70,58,89,68,81,84,82,86,68,70,54,20,73,81,46,85,41,34,39,38,39,48,83,53,30,52,87,71,48,42,65,59,50,39,51,76,73,50,56,48,44,38,39,41,36,64,52,58,78,75,68,62,44,71,52,101,89,49,37,40,61,51,72,68,59,35,52,76,69,66,26,46,59,47,76,42,54,46,96,81,76,56,76,60,47,72,66,43,51,50,50,52,53,49,51,45,56,70,59,46,44,92,86,72,82,60,77,61,88,88,72,75,76,75,132

Secondary structure (DSSP, 8-state):
---HHHHHHHHHS-GGGHHHHHHHTT-HHHHHHHHHT--TTTGGGGG---TTT---HHHHHHHHT-HHHHHHHHHTT--TT---TT---HHHHHHHTT-HHHHHHHHTSTT--TT---TTS--HHHHHHHHHHH---HHHHHHHHHHHHHHHHHSEEEEEEEEEEE--HHHHHH--GGG-EEEEEEEEEEE-SSTTEEEEEEEE--TTSPPPSS-SEEEEEEGGG--EEE----TT---TTEEEEEEEEE-SS-TTS---EEEEEEE--HHHHHHT--SSS--SEEEEETTEEEES--BTTTTHHHHIIIII---EEEE---GGGGS-BTTB-BPPHHHHHHTT-EEEE---TTSPPPPHHHHHHHHHHHHHHS-TTT-PPPPP-----

Radius of gyration: 28.75 Å; Cα contacts (8 Å, |Δi|>4): 662; chains: 1; bounding box: 75×52×74 Å

InterPro domains:
  IPR002110 Ankyrin repeat [PF13857] (73-128)
  IPR002110 Ankyrin repeat [PS50088] (53-85)
  IPR002110 Ankyrin repeat [PS50088] (86-108)
  IPR002110 Ankyrin repeat [SM00248] (53-82)
  IPR002110 Ankyrin repeat [SM00248] (86-115)
  IPR029021 Protein-tyrosine phosphatase-like [G3DSA:3.90.190.10] (267-381)
  IPR029021 Protein-tyrosine phosphatase-like [SSF52799] (280-374)
  IPR036770 Ankyrin repeat-containing domain superfamily [G3DSA:1.25.40.20] (26-146)
  IPR036770 Ankyrin repeat-containing domain superfamily [SSF48403] (51-133)
  IPR051637 Ankyrin repeat domain-containing protein 49 [PTHR24180] (19-150)